Protein AF-A0A7C6APP1-F1 (afdb_monomer)

Structure (mmCIF, N/CA/C/O backbone):
data_AF-A0A7C6APP1-F1
#
_entry.id   AF-A0A7C6APP1-F1
#
loop_
_atom_site.group_PDB
_atom_site.id
_atom_site.type_symbol
_atom_site.label_atom_id
_atom_site.label_alt_id
_atom_site.label_comp_id
_atom_site.label_asym_id
_atom_site.label_entity_id
_atom_site.label_seq_id
_atom_site.pdbx_PDB_ins_code
_atom_site.Cartn_x
_atom_site.Cartn_y
_atom_site.Cartn_z
_atom_site.occupancy
_atom_site.B_iso_or_equiv
_atom_site.auth_seq_id
_atom_site.auth_comp_id
_atom_site.auth_asym_id
_atom_site.auth_atom_id
_atom_site.pdbx_PDB_model_num
ATOM 1 N N . MET A 1 1 ? -26.801 -31.761 12.756 1.00 28.05 1 MET A N 1
ATOM 2 C CA . MET A 1 1 ? -27.044 -30.975 13.984 1.00 28.05 1 MET A CA 1
ATOM 3 C C . MET A 1 1 ? -25.710 -30.396 14.425 1.00 28.05 1 MET A C 1
ATOM 5 O O . MET A 1 1 ? -24.884 -31.129 14.946 1.00 28.05 1 MET A O 1
ATOM 9 N N . GLY A 1 2 ? -25.441 -29.139 14.067 1.00 28.03 2 GLY A N 1
ATOM 10 C CA . GLY A 1 2 ? -24.180 -28.453 14.358 1.00 28.03 2 GLY A CA 1
ATOM 11 C C . GLY A 1 2 ? -24.384 -27.441 15.479 1.00 28.03 2 GLY A C 1
ATOM 12 O O . GLY A 1 2 ? -25.342 -26.674 15.454 1.00 28.03 2 GLY A O 1
ATOM 13 N N . THR A 1 3 ? -23.510 -27.488 16.474 1.00 22.78 3 THR A N 1
ATOM 14 C CA . THR A 1 3 ? -23.513 -26.666 17.686 1.00 22.78 3 THR A CA 1
ATOM 15 C C . THR A 1 3 ? -23.474 -25.166 17.342 1.00 22.78 3 THR A C 1
ATOM 17 O O . THR A 1 3 ? -22.646 -24.769 16.519 1.00 22.78 3 THR A O 1
ATOM 20 N N . PRO A 1 4 ? -24.303 -24.300 17.957 1.00 22.94 4 PRO A N 1
ATOM 21 C CA . PRO A 1 4 ? -24.226 -22.866 17.717 1.00 22.94 4 PRO A CA 1
ATOM 22 C C . PRO A 1 4 ? -22.956 -22.298 18.361 1.00 22.94 4 PRO A C 1
ATOM 24 O O . PRO A 1 4 ? -22.696 -22.516 19.547 1.00 22.94 4 PRO A O 1
ATOM 27 N N . LEU A 1 5 ? -22.174 -21.543 17.584 1.00 26.44 5 LEU A N 1
ATOM 28 C CA . LEU A 1 5 ? -21.080 -20.718 18.096 1.00 26.44 5 LEU A CA 1
ATOM 29 C C . LEU A 1 5 ? -21.669 -19.695 19.079 1.00 26.44 5 LEU A C 1
ATOM 31 O O . LEU A 1 5 ? -22.371 -18.767 18.681 1.00 26.44 5 LEU A O 1
ATOM 35 N N . ARG A 1 6 ? -21.406 -19.882 20.379 1.00 25.08 6 ARG A N 1
ATOM 36 C CA . ARG A 1 6 ? -21.737 -18.901 21.420 1.00 25.08 6 ARG A CA 1
ATOM 37 C C . ARG A 1 6 ? -21.043 -17.572 21.104 1.00 25.08 6 ARG A C 1
ATOM 39 O O . ARG A 1 6 ? -19.851 -17.548 20.804 1.00 25.08 6 ARG A O 1
ATOM 46 N N . GLY A 1 7 ? -21.820 -16.491 21.171 1.00 25.42 7 GLY A N 1
ATOM 47 C CA . GLY A 1 7 ? -21.439 -15.137 20.783 1.00 25.42 7 GLY A CA 1
ATOM 48 C C . GLY A 1 7 ? -20.112 -14.671 21.380 1.00 25.42 7 GLY A C 1
ATOM 49 O O . GLY A 1 7 ? -19.945 -14.609 22.598 1.00 25.42 7 GLY A O 1
ATOM 50 N N . GLY A 1 8 ? -19.181 -14.306 20.498 1.00 23.84 8 GLY A N 1
ATOM 51 C CA . GLY A 1 8 ? -18.015 -13.515 20.863 1.00 23.84 8 GLY A CA 1
ATOM 52 C C . GLY A 1 8 ? -18.460 -12.100 21.219 1.00 23.84 8 GLY A C 1
ATOM 53 O O . GLY A 1 8 ? -19.196 -11.466 20.464 1.00 23.84 8 GLY A O 1
ATOM 54 N N . GLY A 1 9 ? -18.026 -11.609 22.379 1.00 24.83 9 GLY A N 1
ATOM 55 C CA . GLY A 1 9 ? -18.210 -10.212 22.765 1.00 24.83 9 GLY A CA 1
ATOM 56 C C . GLY A 1 9 ? -17.618 -9.234 21.733 1.00 24.83 9 GLY A C 1
ATOM 57 O O . GLY A 1 9 ? -16.886 -9.643 20.827 1.00 24.83 9 GLY A O 1
ATOM 58 N N . PRO A 1 10 ? -17.913 -7.927 21.854 1.00 25.50 10 PRO A N 1
ATOM 59 C CA . PRO A 1 10 ? -17.513 -6.924 20.870 1.00 25.50 10 PRO A CA 1
ATOM 60 C C . PRO A 1 10 ? -16.005 -6.984 20.588 1.00 25.50 10 PRO A C 1
ATOM 62 O O . PRO A 1 10 ? -15.182 -6.909 21.501 1.00 25.50 10 PRO A O 1
ATOM 65 N N . SER A 1 11 ? -15.651 -7.107 19.308 1.00 29.23 11 SER A N 1
ATOM 66 C CA . SER A 1 11 ? -14.267 -7.139 18.828 1.00 29.23 11 SER A CA 1
ATOM 67 C C . SER A 1 11 ? -13.574 -5.797 19.118 1.00 29.23 11 SER A C 1
ATOM 69 O O . SER A 1 11 ? -13.872 -4.793 18.475 1.00 29.23 11 SER A O 1
ATOM 71 N N . ARG A 1 12 ? -12.660 -5.763 20.098 1.00 31.11 12 ARG A N 1
ATOM 72 C CA . ARG A 1 12 ? -11.890 -4.564 20.510 1.00 31.11 12 ARG A CA 1
ATOM 73 C C . ARG A 1 12 ? -10.505 -4.575 19.880 1.00 31.11 12 ARG A C 1
ATOM 75 O O . ARG A 1 12 ? -9.893 -5.629 19.943 1.00 31.11 12 ARG A O 1
ATOM 82 N N . VAL A 1 13 ? -10.016 -3.464 19.332 1.00 29.42 13 VAL A N 1
ATOM 83 C CA . VAL A 1 13 ? -8.694 -3.394 18.675 1.00 29.42 13 VAL A CA 1
ATOM 84 C C . VAL A 1 13 ? -7.782 -2.389 19.391 1.00 29.42 13 VAL A C 1
ATOM 86 O O . VAL A 1 13 ? -8.287 -1.413 19.947 1.00 29.42 13 VAL A O 1
ATOM 89 N N . TYR A 1 14 ? -6.468 -2.641 19.414 1.00 35.25 14 TYR A N 1
ATOM 90 C CA . TYR A 1 14 ? -5.467 -1.912 20.212 1.00 35.25 14 TYR A CA 1
ATOM 91 C C . TYR A 1 14 ? -4.306 -1.417 19.331 1.00 35.25 14 TYR A C 1
ATOM 93 O O . TYR A 1 14 ? -3.726 -2.244 18.627 1.00 35.25 14 TYR A O 1
ATOM 101 N N . PHE A 1 15 ? -3.929 -0.127 19.401 1.00 38.12 15 PHE A N 1
ATOM 102 C CA . PHE A 1 15 ? -2.840 0.439 18.575 1.00 38.12 15 PHE A CA 1
ATOM 103 C C . PHE A 1 15 ? -1.984 1.510 19.228 1.00 38.12 15 PHE A C 1
ATOM 105 O O . PHE A 1 15 ? -2.521 2.328 19.963 1.00 38.12 15 PHE A O 1
ATOM 112 N N . LEU A 1 16 ? -0.716 1.618 18.814 1.00 32.44 16 LEU A N 1
ATOM 113 C CA . LEU A 1 16 ? 0.164 2.742 19.148 1.00 32.44 16 LEU A CA 1
ATOM 114 C C . LEU A 1 16 ? -0.065 3.968 18.233 1.00 32.44 16 LEU A C 1
ATOM 116 O O . LEU A 1 16 ? 0.175 3.833 17.033 1.00 32.44 16 LEU A O 1
ATOM 120 N N . PRO A 1 17 ? -0.504 5.151 18.719 1.00 32.31 17 PRO A N 1
ATOM 121 C CA . PRO A 1 17 ? -0.570 6.358 17.905 1.00 32.31 17 PRO A CA 1
ATOM 122 C C . PRO A 1 17 ? 0.834 6.951 17.739 1.00 32.31 17 PRO A C 1
ATOM 124 O O . PRO A 1 17 ? 1.508 7.251 18.722 1.00 32.31 17 PRO A O 1
ATOM 127 N N . VAL A 1 18 ? 1.266 7.153 16.495 1.00 30.59 18 VAL A N 1
ATOM 128 C CA . VAL A 1 18 ? 2.487 7.905 16.178 1.00 30.59 18 VAL A CA 1
ATOM 129 C C . VAL A 1 18 ? 2.073 9.275 15.649 1.00 30.59 18 VAL A C 1
ATOM 131 O O . VAL A 1 18 ? 1.377 9.382 14.637 1.00 30.59 18 VAL A O 1
ATOM 134 N N . ALA A 1 19 ? 2.486 10.342 16.330 1.00 29.77 19 ALA A N 1
ATOM 135 C CA . ALA A 1 19 ? 2.362 11.692 15.804 1.00 29.77 19 ALA A CA 1
ATOM 136 C C . ALA A 1 19 ? 3.451 11.943 14.753 1.00 29.77 19 ALA A C 1
ATOM 138 O O . ALA A 1 19 ? 4.636 11.739 14.993 1.00 29.77 19 ALA A O 1
ATOM 139 N N . GLY A 1 20 ? 3.045 12.373 13.559 1.00 24.11 20 GLY A N 1
ATOM 140 C CA . GLY A 1 20 ? 3.962 12.595 12.447 1.00 24.11 20 GLY A CA 1
ATOM 141 C C . GLY A 1 20 ? 4.822 13.848 12.608 1.00 24.11 20 GLY A C 1
ATOM 142 O O . GLY A 1 20 ? 4.306 14.961 12.541 1.00 24.11 20 GLY A O 1
ATOM 143 N N . ILE A 1 21 ? 6.139 13.656 12.674 1.00 22.48 21 ILE A N 1
ATOM 144 C CA . ILE A 1 21 ? 7.145 14.505 12.030 1.00 22.48 21 ILE A CA 1
ATOM 145 C C . ILE A 1 21 ? 8.109 13.548 11.327 1.00 22.48 21 ILE A C 1
ATOM 147 O O . ILE A 1 21 ? 8.608 12.601 11.926 1.00 22.48 21 ILE A O 1
ATOM 151 N N . ALA A 1 22 ? 8.337 13.763 10.033 1.00 20.69 22 ALA A N 1
ATOM 152 C CA . ALA A 1 22 ? 9.364 13.038 9.307 1.00 20.6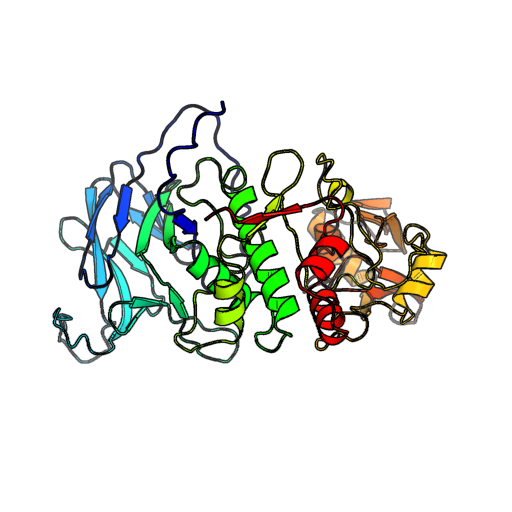9 22 ALA A CA 1
ATOM 153 C C . ALA A 1 22 ? 10.742 13.411 9.869 1.00 20.69 22 ALA A C 1
ATOM 155 O O . ALA A 1 22 ? 11.228 14.515 9.645 1.00 20.69 22 ALA A O 1
ATOM 156 N N . LEU A 1 23 ? 11.361 12.460 10.555 1.00 19.38 23 LEU A N 1
ATOM 157 C CA . LEU A 1 23 ? 12.801 12.299 10.705 1.00 19.38 23 LEU A CA 1
ATOM 158 C C . LEU A 1 23 ? 13.028 10.791 10.832 1.00 19.38 23 LEU A C 1
ATOM 160 O O . LEU A 1 23 ? 12.279 10.107 11.525 1.00 19.38 23 LEU A O 1
ATOM 164 N N . LEU A 1 24 ? 13.981 10.257 10.063 1.00 22.84 24 LEU A N 1
ATOM 165 C CA . LEU A 1 24 ? 14.353 8.843 10.092 1.00 22.84 24 LEU A CA 1
ATOM 166 C C . LEU A 1 24 ? 14.517 8.370 11.546 1.00 22.84 24 LEU A C 1
ATOM 168 O O . LEU A 1 24 ? 15.470 8.769 12.205 1.00 22.84 24 LEU A O 1
ATOM 172 N N . ALA A 1 25 ? 13.649 7.471 12.004 1.00 20.92 25 ALA A N 1
ATOM 173 C CA . ALA A 1 25 ? 13.881 6.697 13.214 1.00 20.92 25 ALA A CA 1
ATOM 174 C C . ALA A 1 25 ? 14.173 5.251 12.812 1.00 20.92 25 ALA A C 1
ATOM 176 O O . ALA A 1 25 ? 13.302 4.503 12.361 1.00 20.92 25 ALA A O 1
ATOM 177 N N . LEU A 1 26 ? 15.441 4.877 12.965 1.00 23.08 26 LEU A N 1
ATOM 178 C CA . LEU A 1 26 ? 15.912 3.501 13.038 1.00 23.08 26 LEU A CA 1
ATOM 179 C C . LEU A 1 26 ? 15.346 2.853 14.311 1.00 23.08 26 LEU A C 1
ATOM 181 O O . LEU A 1 26 ? 16.050 2.664 15.292 1.00 23.08 26 LEU A O 1
ATOM 185 N N . ALA A 1 27 ? 14.066 2.512 14.298 1.00 24.73 27 ALA A N 1
ATOM 186 C CA . ALA A 1 27 ? 13.491 1.559 15.232 1.00 24.73 27 ALA A CA 1
ATOM 187 C C . ALA A 1 27 ? 12.601 0.623 14.420 1.00 24.73 27 ALA A C 1
ATOM 189 O O . ALA A 1 27 ? 11.379 0.736 14.384 1.00 24.73 27 ALA A O 1
ATOM 190 N N . GLN A 1 28 ? 13.254 -0.299 13.706 1.00 27.12 28 GLN A N 1
ATOM 191 C CA . GLN A 1 28 ? 12.615 -1.552 13.320 1.00 27.12 28 GLN A CA 1
ATOM 192 C C . GLN A 1 28 ? 11.916 -2.114 14.562 1.00 27.12 28 GLN A C 1
ATOM 194 O O . GLN A 1 28 ? 12.484 -2.046 15.653 1.00 27.12 28 GLN A O 1
ATOM 199 N N . CYS A 1 29 ? 10.709 -2.662 14.398 1.00 29.39 29 CYS A N 1
ATOM 200 C CA . CYS A 1 29 ? 10.074 -3.501 15.410 1.00 29.39 29 CYS A CA 1
ATOM 201 C C . CYS A 1 29 ? 11.141 -4.434 16.005 1.00 29.39 29 CYS A C 1
ATOM 203 O O . CYS A 1 29 ? 11.624 -5.333 15.318 1.00 29.39 29 CYS A O 1
ATOM 205 N N . ALA A 1 30 ? 11.578 -4.170 17.240 1.00 28.41 30 ALA A N 1
ATOM 206 C CA . ALA A 1 30 ? 12.647 -4.947 17.849 1.00 28.41 30 ALA A CA 1
ATOM 207 C C . ALA A 1 30 ? 12.200 -6.419 17.943 1.00 28.41 30 ALA A C 1
ATOM 209 O O . ALA A 1 30 ? 11.037 -6.661 18.299 1.00 28.41 30 ALA A O 1
ATOM 210 N N . PRO A 1 31 ? 13.076 -7.396 17.635 1.00 27.52 31 PRO A N 1
ATOM 211 C CA . PRO A 1 31 ? 12.702 -8.807 17.553 1.00 27.52 31 PRO A CA 1
ATOM 212 C C . PRO A 1 31 ? 12.042 -9.319 18.845 1.00 27.52 31 PRO A C 1
ATOM 214 O O . PRO A 1 31 ? 12.227 -8.769 19.934 1.00 27.52 31 PRO A O 1
ATOM 217 N N . ALA A 1 32 ? 11.208 -10.354 18.721 1.00 30.03 32 ALA A N 1
ATOM 218 C CA . ALA A 1 32 ? 10.565 -11.007 19.861 1.00 30.03 32 ALA A CA 1
ATOM 219 C C . ALA A 1 32 ? 11.616 -11.635 20.808 1.00 30.03 32 ALA A C 1
ATOM 221 O O . ALA A 1 32 ? 12.600 -12.195 20.320 1.00 30.03 32 ALA A O 1
ATOM 222 N N . PRO A 1 33 ? 11.437 -11.566 22.143 1.00 31.86 33 PRO A N 1
ATOM 223 C CA . PRO A 1 33 ? 12.313 -12.257 23.085 1.00 31.86 33 PRO A CA 1
ATOM 224 C C . PRO A 1 33 ? 12.153 -13.781 22.993 1.00 31.86 33 PRO A C 1
ATOM 226 O O . PRO A 1 33 ? 11.142 -14.302 22.517 1.00 31.86 33 PRO A O 1
ATOM 229 N N . ARG A 1 34 ? 13.166 -14.497 23.494 1.00 30.36 34 ARG A N 1
ATOM 230 C CA . ARG A 1 34 ? 13.115 -15.947 23.722 1.00 30.36 34 ARG A CA 1
ATOM 231 C C . ARG A 1 34 ? 11.992 -16.273 24.721 1.00 30.36 34 ARG A C 1
ATOM 233 O O . ARG A 1 34 ? 11.744 -15.516 25.655 1.00 30.36 34 ARG A O 1
ATOM 240 N N . SER A 1 35 ? 11.292 -17.381 24.490 1.00 32.41 35 SER A N 1
ATOM 241 C CA . SER A 1 35 ? 10.104 -17.809 25.238 1.00 32.41 35 SER A CA 1
ATOM 242 C C . SER A 1 35 ? 10.365 -17.979 26.741 1.00 32.41 35 SER A C 1
ATOM 244 O O . SER A 1 35 ? 11.279 -18.717 27.101 1.00 32.41 35 SER A O 1
ATOM 246 N N . GLY A 1 36 ? 9.523 -17.396 27.606 1.00 36.56 36 GLY A N 1
ATOM 247 C CA . GLY A 1 36 ? 9.435 -17.815 29.015 1.00 36.56 36 GLY A CA 1
ATOM 248 C C . GLY A 1 36 ? 8.992 -16.760 30.032 1.00 36.56 36 GLY A C 1
ATOM 249 O O . GLY A 1 36 ? 8.325 -17.111 30.999 1.00 36.56 36 GLY A O 1
ATOM 250 N N . GLU A 1 37 ? 9.283 -15.476 29.821 1.00 32.88 37 GLU A N 1
ATOM 251 C CA . GLU A 1 37 ? 8.983 -14.438 30.820 1.00 32.88 37 GLU A CA 1
ATOM 252 C C . GLU A 1 37 ? 7.750 -13.608 30.435 1.00 32.88 37 GLU A C 1
ATOM 254 O O . GLU A 1 37 ? 7.724 -12.933 29.406 1.00 32.88 37 GLU A O 1
ATOM 259 N N . ARG A 1 38 ? 6.701 -13.641 31.269 1.00 33.84 38 ARG A N 1
ATOM 260 C CA . ARG A 1 38 ? 5.605 -12.661 31.201 1.00 33.84 38 ARG A CA 1
ATOM 261 C C . ARG A 1 38 ? 6.031 -11.414 31.973 1.00 33.84 38 ARG A C 1
ATOM 263 O O . ARG A 1 38 ? 6.079 -11.438 33.200 1.00 33.84 38 ARG A O 1
ATOM 270 N N . GLU A 1 39 ? 6.337 -10.330 31.265 1.00 34.22 39 GLU A N 1
ATOM 271 C CA . GLU A 1 39 ? 6.533 -9.025 31.901 1.00 34.22 39 GLU A CA 1
ATOM 272 C C . GLU A 1 39 ? 5.218 -8.516 32.525 1.00 34.22 39 GLU A C 1
ATOM 274 O O . GLU A 1 39 ? 4.138 -8.746 31.968 1.00 34.22 39 GLU A O 1
ATOM 279 N N . PRO A 1 40 ? 5.278 -7.828 33.680 1.00 28.58 40 PRO A N 1
ATOM 280 C CA . PRO A 1 40 ? 4.097 -7.246 34.300 1.00 28.58 40 PRO A CA 1
ATOM 281 C C . PRO A 1 40 ? 3.540 -6.122 33.417 1.00 28.58 40 PRO A C 1
ATOM 283 O O . PRO A 1 40 ? 4.176 -5.087 33.229 1.00 28.58 40 PRO A O 1
ATOM 286 N N . LEU A 1 41 ? 2.333 -6.324 32.886 1.00 29.59 41 LEU A N 1
ATOM 287 C CA . LEU A 1 41 ? 1.603 -5.292 32.161 1.00 29.59 41 LEU A CA 1
ATOM 288 C C . LEU A 1 41 ? 0.829 -4.428 33.157 1.00 29.59 41 LEU A C 1
ATOM 290 O O . LEU A 1 41 ? -0.052 -4.922 33.859 1.00 29.59 41 LEU A O 1
ATOM 294 N N . ILE A 1 42 ? 1.119 -3.132 33.190 1.00 32.19 42 ILE A N 1
ATOM 295 C CA . ILE A 1 42 ? 0.380 -2.178 34.014 1.00 32.19 42 ILE A CA 1
ATOM 296 C C . ILE A 1 42 ? -0.388 -1.252 33.079 1.00 32.19 42 ILE A C 1
ATOM 298 O O . ILE A 1 42 ? 0.210 -0.606 32.221 1.00 32.19 42 ILE A O 1
ATOM 302 N N . SER A 1 43 ? -1.715 -1.227 33.218 1.00 29.42 43 SER A N 1
ATOM 303 C CA . SER A 1 43 ? -2.603 -0.455 32.350 1.00 29.42 43 SER A CA 1
ATOM 304 C C . SER A 1 43 ? -3.225 0.714 33.086 1.00 29.42 43 SER A C 1
ATOM 306 O O . SER A 1 43 ? -3.931 0.526 34.075 1.00 29.42 43 SER A O 1
ATOM 308 N N . VAL A 1 44 ? -3.005 1.915 32.553 1.00 37.53 44 VAL A N 1
ATOM 309 C CA . VAL A 1 44 ? -3.704 3.127 32.977 1.00 37.53 44 VAL A CA 1
ATOM 310 C C . VAL A 1 44 ? -4.596 3.590 31.853 1.00 37.53 44 VAL A C 1
ATOM 312 O O . VAL A 1 44 ? -4.106 4.030 30.819 1.00 37.53 44 VAL A O 1
ATOM 315 N N . GLY A 1 45 ? -5.904 3.505 32.055 1.00 33.16 45 GLY A N 1
ATOM 316 C CA . GLY A 1 45 ? -6.855 4.118 31.143 1.00 33.16 45 GLY A CA 1
ATOM 317 C C . GLY A 1 45 ? -7.226 5.499 31.626 1.00 33.16 45 GLY A C 1
ATOM 318 O O . GLY A 1 45 ? -7.835 5.605 32.687 1.00 33.16 45 GLY A O 1
ATOM 319 N N . LEU A 1 46 ? -6.961 6.528 30.826 1.00 39.91 46 LEU A N 1
ATOM 320 C CA . LEU A 1 46 ? -7.733 7.758 30.954 1.00 39.91 46 LEU A CA 1
ATOM 321 C C . LEU A 1 46 ? -9.074 7.498 30.267 1.00 39.91 46 LEU A C 1
ATOM 323 O O . LEU A 1 46 ? -9.181 7.484 29.041 1.00 39.91 46 LEU A O 1
ATOM 327 N N . VAL A 1 47 ? -10.096 7.206 31.072 1.00 35.47 47 VAL A N 1
ATOM 328 C CA . VAL A 1 47 ? -11.482 7.248 30.602 1.00 35.47 47 VAL A CA 1
ATOM 329 C C . VAL A 1 47 ? -11.823 8.718 30.392 1.00 35.47 47 VAL A C 1
ATOM 331 O O . VAL A 1 47 ? -11.545 9.538 31.265 1.00 35.47 47 VAL A O 1
ATOM 334 N N . THR A 1 48 ? -12.389 9.046 29.233 1.00 36.62 48 THR A N 1
ATOM 335 C CA . THR A 1 48 ? -12.905 10.376 28.878 1.00 36.62 48 THR A CA 1
ATOM 336 C C . THR A 1 48 ? -13.615 11.018 30.083 1.00 36.62 48 THR A C 1
ATOM 338 O O . THR A 1 48 ? -14.677 10.547 30.490 1.00 36.62 48 THR A O 1
ATOM 341 N N . GLY A 1 49 ? -13.000 12.036 30.704 1.00 36.44 49 GLY A N 1
ATOM 342 C CA . GLY A 1 49 ? -13.515 12.726 31.902 1.00 36.44 49 GLY A CA 1
ATOM 343 C C . GLY A 1 49 ? -12.802 12.456 33.243 1.00 36.44 49 GLY A C 1
ATOM 344 O O . GLY A 1 49 ? -13.071 13.169 34.206 1.00 36.44 49 GLY A O 1
ATOM 345 N N . ALA A 1 50 ? -11.873 11.498 33.342 1.00 38.56 50 ALA A N 1
ATOM 346 C CA . ALA A 1 50 ? -11.053 11.305 34.544 1.00 38.56 50 ALA A CA 1
ATOM 347 C C . ALA A 1 50 ? -9.832 12.250 34.541 1.00 38.56 50 ALA A C 1
ATOM 349 O O . ALA A 1 50 ? -9.022 12.222 33.618 1.00 38.56 50 ALA A O 1
ATOM 350 N N . GLN A 1 51 ? -9.679 13.081 35.581 1.00 44.78 51 GLN A N 1
ATOM 351 C CA . GLN A 1 51 ? -8.583 14.065 35.688 1.00 44.78 51 GLN A CA 1
ATOM 352 C C . GLN A 1 51 ? -7.207 13.442 35.963 1.00 44.78 51 GLN A C 1
ATOM 354 O O . GLN A 1 51 ? -6.169 14.060 35.720 1.00 44.78 51 GLN A O 1
ATOM 359 N N . SER A 1 52 ? -7.184 12.233 36.518 1.00 49.75 52 SER A N 1
ATOM 360 C CA . SER A 1 52 ? -5.952 11.495 36.744 1.00 49.75 52 SER A CA 1
ATOM 361 C C . SER A 1 52 ? -6.227 10.006 36.822 1.00 49.75 52 SER A C 1
ATOM 363 O O . SER A 1 52 ? -7.339 9.565 37.117 1.00 49.75 52 SER A O 1
ATOM 365 N N . SER A 1 53 ? -5.211 9.213 36.534 1.00 53.16 53 SER A N 1
ATOM 366 C CA . SER A 1 53 ? -5.263 7.771 36.727 1.00 53.16 53 SER A CA 1
ATOM 367 C C . SER A 1 53 ? -3.905 7.311 37.235 1.00 53.16 53 SER A C 1
ATOM 369 O O . SER A 1 53 ? -2.870 7.837 36.817 1.00 53.16 53 SER A O 1
ATOM 371 N N . SER A 1 54 ? -3.908 6.399 38.203 1.00 53.16 54 SER A N 1
ATOM 372 C CA . SER A 1 54 ? -2.689 5.895 38.824 1.00 53.16 54 SER A CA 1
ATOM 373 C C . SER A 1 54 ? -2.301 4.529 38.275 1.00 53.16 54 SER A C 1
ATOM 375 O O . SER A 1 54 ? -3.147 3.722 37.895 1.00 53.16 54 SER A O 1
ATOM 377 N N . PHE A 1 55 ? -1.001 4.267 38.269 1.00 51.09 55 PHE A N 1
ATOM 378 C CA . PHE A 1 55 ? -0.426 2.950 38.049 1.00 51.09 55 PHE A CA 1
ATOM 379 C C . PHE A 1 55 ? 0.684 2.677 39.038 1.00 51.09 55 PHE A C 1
ATOM 381 O O . PHE A 1 55 ? 1.340 3.601 39.493 1.00 51.09 55 PHE A O 1
ATOM 388 N N . ARG A 1 56 ? 0.952 1.401 39.307 1.00 52.62 56 ARG A N 1
ATOM 389 C CA . ARG A 1 56 ? 2.126 0.967 40.061 1.00 52.62 56 ARG A CA 1
ATOM 390 C C . ARG A 1 56 ? 3.124 0.297 39.133 1.00 52.62 56 ARG A C 1
ATOM 392 O O . ARG A 1 56 ? 2.791 -0.739 38.578 1.00 52.62 56 ARG A O 1
ATOM 399 N N . LEU A 1 57 ? 4.326 0.852 39.016 1.00 51.53 57 LEU A N 1
ATOM 400 C CA . LEU A 1 57 ? 5.486 0.198 38.421 1.00 51.53 57 LEU A CA 1
ATOM 401 C C . LEU A 1 57 ? 6.069 -0.821 39.398 1.00 51.53 57 LEU A C 1
ATOM 403 O O . LEU A 1 57 ? 6.415 -0.480 40.526 1.00 51.53 57 LEU A O 1
ATOM 407 N N . THR A 1 58 ? 6.180 -2.066 38.946 1.00 50.47 58 THR A N 1
ATOM 408 C CA . THR A 1 58 ? 6.788 -3.177 39.698 1.00 50.47 58 THR A CA 1
ATOM 409 C C . THR A 1 58 ? 8.183 -3.541 39.187 1.00 50.47 58 THR A C 1
ATOM 411 O O . THR A 1 58 ? 8.756 -4.516 39.653 1.00 50.47 58 THR A O 1
ATOM 414 N N . LYS A 1 59 ? 8.679 -2.820 38.172 1.00 47.94 59 LYS A N 1
ATOM 415 C CA . LYS A 1 59 ? 10.049 -2.873 37.643 1.00 47.94 59 LYS A CA 1
ATOM 416 C C . LYS A 1 59 ? 10.453 -1.468 37.160 1.00 47.94 59 LYS A C 1
ATOM 418 O O . LYS A 1 59 ? 9.558 -0.721 36.744 1.00 47.94 59 LYS A O 1
ATOM 423 N N . PRO A 1 60 ? 11.750 -1.105 37.171 1.00 59.56 60 PRO A N 1
ATOM 424 C CA . PRO A 1 60 ? 12.227 0.152 36.599 1.00 59.56 60 PRO A CA 1
ATOM 425 C C . PRO A 1 60 ? 11.946 0.257 35.094 1.00 59.56 60 PRO A C 1
ATOM 427 O O . PRO A 1 60 ? 11.848 -0.751 34.392 1.00 59.56 60 PRO A O 1
ATOM 430 N N . ALA A 1 61 ? 11.841 1.485 34.592 1.00 54.44 61 ALA A N 1
ATOM 431 C CA . ALA A 1 61 ? 11.510 1.777 33.203 1.00 54.44 61 ALA A CA 1
ATOM 432 C C . ALA A 1 61 ? 12.163 3.066 32.701 1.00 54.44 61 ALA A C 1
ATOM 434 O O . ALA A 1 61 ? 12.561 3.926 33.479 1.00 54.44 61 ALA A O 1
ATOM 435 N N . THR A 1 62 ? 12.206 3.246 31.388 1.00 51.47 62 THR A N 1
ATOM 436 C CA . THR A 1 62 ? 12.574 4.505 30.743 1.00 51.47 62 THR A CA 1
ATOM 437 C C . THR A 1 62 ? 11.333 5.130 30.115 1.00 51.47 62 THR A C 1
ATOM 439 O O . THR A 1 62 ? 10.585 4.507 29.363 1.00 51.47 62 THR A O 1
ATOM 442 N N . LEU A 1 63 ? 11.096 6.401 30.405 1.00 49.62 63 LEU A N 1
ATOM 443 C CA . LEU A 1 63 ? 10.121 7.168 29.655 1.00 49.62 63 LEU A CA 1
ATOM 444 C C . LEU A 1 63 ? 10.750 7.579 28.327 1.00 49.62 63 LEU A C 1
ATOM 446 O O . LEU A 1 63 ? 11.699 8.362 28.317 1.00 49.62 63 LEU A O 1
ATOM 450 N N . LEU A 1 64 ? 10.205 7.085 27.219 1.00 42.03 64 LEU A N 1
ATOM 451 C CA . LEU A 1 64 ? 10.524 7.604 25.895 1.00 42.03 64 LEU A CA 1
ATOM 452 C C . LEU A 1 64 ? 9.428 8.550 25.415 1.00 42.03 64 LEU A C 1
ATOM 454 O O . LEU A 1 64 ? 8.244 8.249 25.562 1.00 42.03 64 LEU A O 1
ATOM 458 N N . LEU A 1 65 ? 9.838 9.666 24.822 1.00 44.56 65 LEU A N 1
ATOM 459 C CA . LEU A 1 65 ? 8.980 10.672 24.207 1.00 44.56 65 LEU A CA 1
ATOM 460 C C . LEU A 1 65 ? 9.509 10.969 22.810 1.00 44.56 65 LEU A C 1
ATOM 462 O O . LEU A 1 65 ? 10.680 11.297 22.667 1.00 44.56 65 LEU A O 1
ATOM 466 N N . ASP A 1 66 ? 8.673 10.816 21.784 1.00 40.16 66 ASP A N 1
ATOM 467 C CA . ASP A 1 66 ? 9.059 10.998 20.374 1.00 40.16 66 ASP A CA 1
ATOM 468 C C . ASP A 1 66 ? 10.332 10.221 19.962 1.00 40.16 66 ASP A C 1
ATOM 470 O O . ASP A 1 66 ? 11.043 10.594 19.034 1.00 40.16 66 ASP A O 1
ATOM 474 N N . GLY A 1 67 ? 10.608 9.104 20.646 1.00 36.28 67 GLY A N 1
ATOM 475 C CA . GLY A 1 67 ? 11.796 8.271 20.432 1.00 36.28 67 GLY A CA 1
ATOM 476 C C . GLY A 1 67 ? 13.025 8.654 21.266 1.00 36.28 67 GLY A C 1
ATOM 477 O O . GLY A 1 67 ? 14.010 7.921 21.231 1.00 36.28 67 GLY A O 1
ATOM 478 N N . GLU A 1 68 ? 12.968 9.728 22.058 1.00 37.38 68 GLU A N 1
ATOM 479 C CA . GLU A 1 68 ? 14.058 10.195 22.923 1.00 37.38 68 GLU A CA 1
ATOM 480 C C . GLU A 1 68 ? 13.788 9.913 24.411 1.00 37.38 68 GLU A C 1
ATOM 482 O O . GLU A 1 68 ? 12.649 9.947 24.880 1.00 37.38 68 GLU A O 1
ATOM 487 N N . ALA A 1 69 ? 14.840 9.617 25.182 1.00 48.66 69 ALA A N 1
ATOM 488 C CA . ALA A 1 69 ? 14.723 9.338 26.612 1.00 48.66 69 ALA A CA 1
ATOM 489 C C . ALA A 1 69 ? 14.439 10.617 27.408 1.00 48.66 69 ALA A C 1
ATOM 491 O O . ALA A 1 69 ? 15.282 11.502 27.521 1.00 48.66 69 ALA A O 1
ATOM 492 N N . ALA A 1 70 ? 13.254 10.684 28.005 1.00 48.50 70 ALA A N 1
ATOM 493 C CA . ALA A 1 70 ? 12.798 11.825 28.788 1.00 48.50 70 ALA A CA 1
ATOM 494 C C . ALA A 1 70 ? 13.042 11.678 30.294 1.00 48.50 70 ALA A C 1
ATOM 496 O O . ALA A 1 70 ? 12.969 12.660 31.032 1.00 48.50 70 ALA A O 1
ATOM 497 N N . GLY A 1 71 ? 13.302 10.455 30.761 1.00 54.28 71 GLY A N 1
ATOM 498 C CA . GLY A 1 71 ? 13.624 10.172 32.156 1.00 54.28 71 GLY A CA 1
ATOM 499 C C . GLY A 1 71 ? 13.614 8.681 32.484 1.00 54.28 71 GLY A C 1
ATOM 500 O O . GLY A 1 71 ? 13.070 7.867 31.740 1.00 54.28 71 GLY A O 1
ATOM 501 N N . SER A 1 72 ? 14.212 8.321 33.616 1.00 59.06 72 SER A N 1
ATOM 502 C CA . SER A 1 72 ? 14.134 6.980 34.204 1.00 59.06 72 SER A CA 1
ATOM 503 C C . SER A 1 72 ? 13.080 6.952 35.310 1.00 59.06 72 SER A C 1
ATOM 505 O O . SER A 1 72 ? 13.093 7.792 36.208 1.00 59.06 72 SER A O 1
ATOM 507 N N . LEU A 1 73 ? 12.190 5.970 35.261 1.00 60.88 73 LEU A N 1
ATOM 508 C CA . LEU A 1 73 ? 11.170 5.699 36.264 1.00 60.88 73 LEU A CA 1
ATOM 509 C C . LEU A 1 73 ? 11.637 4.532 37.143 1.00 60.88 73 LEU A C 1
ATOM 511 O O . LEU A 1 73 ? 12.035 3.483 36.636 1.00 60.88 73 LEU A O 1
ATOM 515 N N . SER A 1 74 ? 11.597 4.715 38.459 1.00 65.88 74 SER A N 1
ATOM 516 C CA . SER A 1 74 ? 11.851 3.651 39.429 1.00 65.88 74 SER A CA 1
ATOM 517 C C . SER A 1 74 ? 10.592 2.813 39.662 1.00 65.88 74 SER A C 1
ATOM 519 O O . SER A 1 74 ? 9.507 3.126 39.179 1.00 65.88 74 SER A O 1
ATOM 521 N N . GLU A 1 75 ? 10.717 1.746 40.444 1.00 66.75 75 GLU A N 1
ATOM 522 C CA . GLU A 1 75 ? 9.546 1.074 41.008 1.00 66.75 75 GLU A CA 1
ATOM 523 C C . GLU A 1 75 ? 8.760 2.045 41.905 1.00 66.75 75 GLU A C 1
ATOM 525 O O . GLU A 1 75 ? 9.350 2.899 42.574 1.00 66.75 75 GLU A O 1
ATOM 530 N N . GLY A 1 76 ? 7.429 1.947 41.895 1.00 63.44 76 GLY A N 1
ATOM 531 C CA . GLY A 1 76 ? 6.557 2.830 42.673 1.00 63.44 76 GLY A CA 1
ATOM 532 C C . GLY A 1 76 ? 5.252 3.196 41.971 1.00 63.44 76 GLY A C 1
ATOM 533 O O . GLY A 1 76 ? 5.012 2.839 40.817 1.00 63.44 76 GLY A O 1
ATOM 534 N N . THR A 1 77 ? 4.368 3.894 42.680 1.00 61.75 77 THR A N 1
ATOM 535 C CA . THR A 1 77 ? 3.088 4.359 42.135 1.00 61.75 77 THR A CA 1
ATOM 536 C C . THR A 1 77 ? 3.242 5.723 41.464 1.00 61.75 77 THR A C 1
ATOM 538 O O . THR A 1 77 ? 3.786 6.669 42.024 1.00 61.75 77 THR A O 1
ATOM 541 N N . TYR A 1 78 ? 2.717 5.843 40.255 1.00 64.38 78 TYR A N 1
ATOM 542 C CA . TYR A 1 78 ? 2.727 7.058 39.461 1.00 64.38 78 TYR A CA 1
ATOM 543 C C . TYR A 1 78 ? 1.301 7.492 39.147 1.00 64.38 78 TYR A C 1
ATOM 545 O O . TYR A 1 78 ? 0.398 6.664 39.012 1.00 64.38 78 TYR A O 1
ATOM 553 N N . ARG A 1 79 ? 1.083 8.800 39.019 1.00 65.94 79 ARG A N 1
ATOM 554 C CA . ARG A 1 79 ? -0.177 9.392 38.556 1.00 65.94 79 ARG A CA 1
ATOM 555 C C . ARG A 1 79 ? 0.041 10.061 37.209 1.00 65.94 79 ARG A C 1
ATOM 557 O O . ARG A 1 79 ? 0.958 10.863 37.059 1.00 65.94 79 ARG A O 1
ATOM 564 N N . ILE A 1 80 ? -0.826 9.759 36.251 1.00 65.31 80 ILE A N 1
ATOM 565 C CA . ILE A 1 80 ? -0.922 10.492 34.988 1.00 65.31 80 ILE A CA 1
ATOM 566 C C . ILE A 1 80 ? -1.841 11.686 35.217 1.00 65.31 80 ILE A C 1
ATOM 568 O O . ILE A 1 80 ? -2.954 11.509 35.716 1.00 65.31 80 ILE A O 1
ATOM 572 N N . ARG A 1 81 ? -1.387 12.886 34.857 1.00 65.12 81 ARG A N 1
ATOM 573 C CA . ARG A 1 81 ? -2.166 14.123 34.940 1.00 65.12 81 ARG A CA 1
ATOM 574 C C . ARG A 1 81 ? -2.072 14.899 33.629 1.00 65.12 81 ARG A C 1
ATOM 576 O O . ARG A 1 81 ? -1.011 14.956 33.016 1.00 65.12 81 ARG A O 1
ATOM 583 N N . LEU A 1 82 ? -3.178 15.513 33.218 1.00 60.72 82 LEU A N 1
ATOM 584 C CA . LEU A 1 82 ? -3.181 16.521 32.159 1.00 60.72 82 LEU A CA 1
ATOM 585 C C . LEU A 1 82 ? -3.028 17.909 32.794 1.00 60.72 82 LEU A C 1
ATOM 587 O O . LEU A 1 82 ? -3.819 18.273 33.661 1.00 60.72 82 LEU A O 1
ATOM 591 N N . GLU A 1 83 ? -2.026 18.681 32.377 1.00 61.69 83 GLU A N 1
ATOM 592 C CA . GLU A 1 83 ? -1.743 20.022 32.918 1.00 61.69 83 GLU A CA 1
ATOM 593 C C . GLU A 1 83 ? -1.719 21.078 31.801 1.00 61.69 83 GLU A C 1
ATOM 595 O O . GLU A 1 83 ? -1.241 20.804 30.701 1.00 61.69 83 GLU A O 1
ATOM 600 N N . LYS A 1 84 ? -2.206 22.303 32.055 1.00 58.31 84 LYS A N 1
ATOM 601 C CA . LYS A 1 84 ? -1.989 23.438 31.136 1.00 58.31 84 LYS A CA 1
ATOM 602 C C . LYS A 1 84 ? -0.525 23.918 31.238 1.00 58.31 84 LYS A C 1
ATOM 604 O O . LYS A 1 84 ? 0.018 23.943 32.342 1.00 58.31 84 LYS A O 1
ATOM 609 N N . PRO A 1 85 ? 0.126 24.344 30.140 1.00 54.56 85 PRO A N 1
ATOM 610 C CA . PRO A 1 85 ? 1.451 24.946 30.197 1.00 54.56 85 PRO A CA 1
ATOM 611 C C . PRO A 1 85 ? 1.366 26.270 30.954 1.00 54.56 85 PRO A C 1
ATOM 613 O O . PRO A 1 85 ? 0.516 27.104 30.646 1.00 54.56 85 PRO A O 1
ATOM 616 N N . LEU A 1 86 ? 2.272 26.495 31.904 1.00 50.25 86 LEU A N 1
ATOM 617 C CA . LEU A 1 86 ? 2.437 27.810 32.518 1.00 50.25 86 LEU A CA 1
ATOM 618 C C . LEU A 1 86 ? 2.948 28.790 31.452 1.00 50.25 86 LEU A C 1
ATOM 620 O O . LEU A 1 86 ? 4.083 28.673 30.984 1.00 50.25 86 LEU A O 1
ATOM 624 N N . HIS A 1 87 ? 2.130 29.767 31.057 1.00 43.53 87 HIS A N 1
ATOM 625 C CA . HIS A 1 87 ? 2.643 30.952 30.375 1.00 43.53 87 HIS A CA 1
ATOM 626 C C . HIS A 1 87 ? 3.302 31.865 31.414 1.00 43.53 87 HIS A C 1
ATOM 628 O O . HIS A 1 87 ? 2.761 32.070 32.501 1.00 43.53 87 HIS A O 1
ATOM 634 N N . ARG A 1 88 ? 4.497 32.388 31.098 1.00 38.03 88 ARG A N 1
ATOM 635 C CA . ARG A 1 88 ? 5.218 33.348 31.950 1.00 38.03 88 ARG A CA 1
ATOM 636 C C . ARG A 1 88 ? 4.260 34.478 32.351 1.00 38.03 88 ARG A C 1
ATOM 638 O O . ARG A 1 88 ? 3.872 35.262 31.494 1.00 38.03 88 ARG A O 1
ATOM 645 N N . GLY A 1 89 ? 3.898 34.544 33.633 1.00 38.66 89 GLY A N 1
ATOM 646 C CA . GLY A 1 89 ? 3.187 35.686 34.218 1.00 38.66 89 GLY A CA 1
ATOM 647 C C . GLY A 1 89 ? 1.854 35.406 34.918 1.00 38.66 89 GLY A C 1
ATOM 648 O O . GLY A 1 89 ? 1.349 36.319 35.557 1.00 38.66 89 GLY A O 1
ATOM 649 N N . THR A 1 90 ? 1.285 34.196 34.876 1.00 33.06 90 THR A N 1
ATOM 650 C CA . THR A 1 90 ? 0.065 33.885 35.653 1.00 33.06 90 THR A CA 1
ATOM 651 C C . THR A 1 90 ? 0.256 32.647 36.524 1.00 33.06 90 THR A C 1
ATOM 653 O O . THR A 1 90 ? 0.357 31.517 36.052 1.00 33.06 90 THR A O 1
ATOM 656 N N . ALA A 1 91 ? 0.341 32.876 37.835 1.00 30.36 91 ALA A N 1
ATOM 657 C CA . ALA A 1 91 ? 0.350 31.840 38.858 1.00 30.36 91 ALA A CA 1
ATOM 658 C C . ALA A 1 91 ? -1.094 31.454 39.211 1.00 30.36 91 ALA A C 1
ATOM 660 O O . ALA A 1 91 ? -1.578 31.750 40.298 1.00 30.36 91 ALA A O 1
ATOM 661 N N . SER A 1 92 ? -1.804 30.803 38.292 1.00 33.06 92 SER A N 1
ATOM 662 C CA . SER A 1 92 ? -3.042 30.104 38.640 1.00 33.06 92 SER A CA 1
ATOM 663 C C . SER A 1 92 ? -3.072 28.724 37.987 1.00 33.06 92 SER A C 1
ATOM 665 O O . SER A 1 92 ? -3.077 28.562 36.768 1.00 33.06 92 SER A O 1
ATOM 667 N N . ARG A 1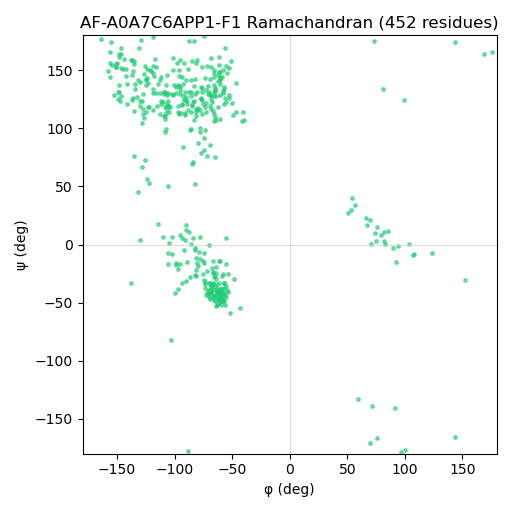 93 ? -3.045 27.694 38.840 1.00 38.09 93 ARG A N 1
ATOM 668 C CA . ARG A 1 93 ? -3.375 26.315 38.473 1.00 38.09 93 ARG A CA 1
ATOM 669 C C . ARG A 1 93 ? -4.891 26.259 38.295 1.00 38.09 93 ARG A C 1
ATOM 671 O O . ARG A 1 93 ? -5.606 26.182 39.285 1.00 38.09 93 ARG A O 1
ATOM 678 N N . GLU A 1 94 ? -5.389 26.340 37.068 1.00 33.06 94 GLU A N 1
ATOM 679 C CA . GLU A 1 94 ? -6.808 26.066 36.822 1.00 33.06 94 GLU A CA 1
ATOM 680 C C . GLU A 1 94 ? -7.059 24.553 36.866 1.00 33.06 94 GLU A C 1
ATOM 682 O O . GLU A 1 94 ? -6.591 23.804 36.004 1.00 33.06 94 GLU A O 1
ATOM 687 N N . GLU A 1 95 ? -7.800 24.107 37.879 1.00 33.50 95 GLU A N 1
ATOM 688 C CA . GLU A 1 95 ? -8.410 22.778 37.929 1.00 33.50 95 GLU A CA 1
ATOM 689 C C . GLU A 1 95 ? -9.531 22.681 36.882 1.00 33.50 95 GLU A C 1
ATOM 691 O O . GLU A 1 95 ? -10.453 23.494 36.856 1.00 33.50 95 GLU A O 1
ATOM 696 N N . ILE A 1 96 ? -9.469 21.676 36.003 1.00 35.38 96 ILE A N 1
ATOM 697 C CA . ILE A 1 96 ? -10.504 21.429 34.987 1.00 35.38 96 ILE A CA 1
ATOM 698 C C . ILE A 1 96 ? -11.674 20.697 35.660 1.00 35.38 96 ILE A C 1
ATOM 700 O O . ILE A 1 96 ? -11.687 19.469 35.687 1.00 35.38 96 ILE A O 1
ATOM 704 N N . SER A 1 97 ? -12.636 21.411 36.248 1.00 30.78 97 SER A N 1
ATOM 705 C CA . SER A 1 97 ? -13.762 20.794 36.966 1.00 30.78 97 SER A CA 1
ATOM 706 C C . SER A 1 97 ? -14.681 19.975 36.043 1.00 30.78 97 SER A C 1
ATOM 708 O O . SER A 1 97 ? -15.044 20.377 34.938 1.00 30.78 97 SER A O 1
ATOM 710 N N . SER A 1 98 ? -15.046 18.775 36.500 1.00 31.00 98 SER A N 1
ATOM 711 C CA . SER A 1 98 ? -15.930 17.848 35.795 1.00 31.00 98 SER A CA 1
ATOM 712 C C . SER A 1 98 ? -17.396 18.223 36.018 1.00 31.00 98 SER A C 1
ATOM 714 O O . SER A 1 98 ? -17.940 18.039 37.105 1.00 31.00 98 SER A O 1
ATOM 716 N N . GLY A 1 99 ? -18.058 18.695 34.972 1.00 27.08 99 GLY A N 1
ATOM 717 C CA . GLY A 1 99 ? -19.504 18.878 34.920 1.00 27.08 99 GLY A CA 1
ATOM 718 C C . GLY A 1 99 ? -19.955 18.855 33.466 1.00 27.08 99 GLY A C 1
ATOM 719 O O . GLY A 1 99 ? -19.124 18.976 32.572 1.00 27.08 99 GLY A O 1
ATOM 720 N N . ARG A 1 100 ? -21.261 18.716 33.208 1.00 30.81 100 ARG A N 1
ATOM 721 C CA . ARG A 1 100 ? -21.892 18.630 31.866 1.00 30.81 100 ARG A CA 1
ATOM 722 C C . ARG A 1 100 ? -21.593 19.804 30.902 1.00 30.81 100 ARG A C 1
ATOM 724 O O . ARG A 1 100 ? -22.113 19.814 29.797 1.00 30.81 100 ARG A O 1
ATOM 731 N N . ASN A 1 101 ? -20.713 20.722 31.295 1.00 32.59 101 ASN A N 1
ATOM 732 C CA . ASN A 1 101 ? -20.145 21.826 30.534 1.00 32.59 101 ASN A CA 1
ATOM 733 C C . ASN A 1 101 ? -18.602 21.751 30.547 1.00 32.59 101 ASN A C 1
ATOM 735 O O . ASN A 1 101 ? -17.948 22.693 30.989 1.00 32.59 101 ASN A O 1
ATOM 739 N N . ALA A 1 102 ? -17.998 20.635 30.117 1.00 37.31 102 ALA A N 1
ATOM 740 C CA . ALA A 1 102 ? -16.547 20.568 29.922 1.00 37.31 102 ALA A CA 1
ATOM 741 C C . ALA A 1 102 ? -16.163 21.456 28.727 1.00 37.31 102 ALA A C 1
ATOM 743 O O . ALA A 1 102 ? -16.120 21.010 27.579 1.00 37.31 102 ALA A O 1
ATOM 744 N N . SER A 1 103 ? -15.958 22.742 29.008 1.00 39.53 103 SER A N 1
ATOM 745 C CA . SER A 1 103 ? -15.456 23.729 28.066 1.00 39.53 103 SER A CA 1
ATOM 746 C C . SER A 1 103 ? -14.109 23.265 27.514 1.00 39.53 103 SER A C 1
ATOM 748 O O . SER A 1 103 ? -13.246 22.749 28.223 1.00 39.53 103 SER A O 1
ATOM 750 N N . THR A 1 104 ? -13.963 23.399 26.202 1.00 44.44 104 THR A N 1
ATOM 751 C CA . THR A 1 104 ? -12.784 23.063 25.407 1.00 44.44 104 THR A CA 1
ATOM 752 C C . THR A 1 104 ? -11.487 23.468 26.125 1.00 44.44 104 THR A C 1
ATOM 754 O O . THR A 1 104 ? -11.225 24.657 26.298 1.00 44.44 104 THR A O 1
ATOM 757 N N . ALA A 1 105 ? -10.646 22.508 26.521 1.00 46.84 105 ALA A N 1
ATOM 758 C CA . ALA A 1 105 ? -9.331 22.787 27.107 1.00 46.84 105 ALA A CA 1
ATOM 759 C C . ALA A 1 105 ? -8.250 22.445 26.080 1.00 46.84 105 ALA A C 1
ATOM 761 O O . ALA A 1 105 ? -8.195 21.307 25.624 1.00 46.84 105 ALA A O 1
ATOM 762 N N . SER A 1 106 ? -7.407 23.406 25.692 1.00 47.84 106 SER A N 1
ATOM 763 C CA . SER A 1 106 ? -6.376 23.221 24.659 1.00 47.84 106 SER A CA 1
ATOM 764 C C . SER A 1 106 ? -4.964 23.483 25.165 1.00 47.84 106 SER A C 1
ATOM 766 O O . SER A 1 106 ? -4.763 24.346 26.016 1.00 47.84 106 SER A O 1
ATOM 768 N N . GLY A 1 107 ? -3.980 22.795 24.579 1.00 52.25 107 GLY A N 1
ATOM 769 C CA . GLY A 1 107 ? -2.564 22.996 24.898 1.00 52.25 107 GLY A CA 1
ATOM 770 C C . GLY A 1 107 ? -2.067 22.191 26.096 1.00 52.25 107 GLY A C 1
ATOM 771 O O . GLY A 1 107 ? -0.971 22.457 26.566 1.00 52.25 107 GLY A O 1
ATOM 772 N N . LEU A 1 108 ? -2.846 21.225 26.580 1.00 56.50 108 LEU A N 1
ATOM 773 C CA . LEU A 1 108 ? -2.509 20.380 27.720 1.00 56.50 108 LEU A CA 1
ATOM 774 C C . LEU A 1 108 ? -1.241 19.561 27.452 1.00 56.50 108 LEU A C 1
ATOM 776 O O . LEU A 1 108 ? -0.970 19.160 26.321 1.00 56.50 108 LEU A O 1
ATOM 780 N N . ARG A 1 109 ? -0.495 19.285 28.515 1.00 62.22 109 ARG A N 1
ATOM 781 C CA . ARG A 1 109 ? 0.658 18.386 28.562 1.00 62.22 109 ARG A CA 1
ATOM 782 C C . ARG A 1 109 ? 0.295 17.169 29.395 1.00 62.22 109 ARG A C 1
ATOM 784 O O . ARG A 1 109 ? -0.426 17.293 30.385 1.00 62.22 109 ARG A O 1
ATOM 791 N N . LEU A 1 110 ? 0.800 16.003 29.009 1.00 63.69 110 LEU A N 1
ATOM 792 C CA . LEU A 1 110 ? 0.655 14.790 29.810 1.00 63.69 110 LEU A CA 1
ATOM 793 C C . LEU A 1 110 ? 1.845 14.683 30.752 1.00 63.69 110 LEU A C 1
ATOM 795 O O . LEU A 1 110 ? 2.957 14.467 30.291 1.00 63.69 110 LEU A O 1
ATOM 799 N N . VAL A 1 111 ? 1.620 14.831 32.052 1.00 67.56 111 VAL A N 1
ATOM 800 C CA . VAL A 1 111 ? 2.658 14.799 33.084 1.00 67.56 111 VAL A CA 1
ATOM 801 C C . VAL A 1 111 ? 2.522 13.518 33.900 1.00 67.56 111 VAL A C 1
ATOM 803 O O . VAL A 1 111 ? 1.436 13.168 34.364 1.00 67.56 111 VAL A O 1
ATOM 806 N N . LEU A 1 112 ? 3.637 12.817 34.085 1.00 68.19 112 LEU A N 1
ATOM 807 C CA . LEU A 1 112 ? 3.756 11.708 35.025 1.00 68.19 112 LEU A CA 1
ATOM 808 C C . LEU A 1 112 ? 4.269 12.249 36.351 1.00 68.19 112 LEU A C 1
ATOM 810 O O . LEU A 1 112 ? 5.302 12.918 36.389 1.00 68.19 112 LEU A O 1
ATOM 814 N N . LEU A 1 113 ? 3.567 11.938 37.433 1.00 68.44 113 LEU A N 1
ATOM 815 C CA . LEU A 1 113 ? 3.923 12.323 38.794 1.00 68.44 113 LEU A CA 1
ATOM 816 C C . LEU A 1 113 ? 4.254 11.074 39.610 1.00 68.44 113 LEU A C 1
ATOM 818 O O . LEU A 1 113 ? 3.542 10.081 39.488 1.00 68.44 113 LEU A O 1
ATOM 822 N N . ASP A 1 114 ? 5.294 11.116 40.438 1.00 70.12 114 ASP A N 1
ATOM 823 C CA . ASP A 1 114 ? 5.599 10.061 41.412 1.00 70.12 114 ASP A CA 1
ATOM 824 C C . ASP A 1 114 ? 4.638 10.089 42.623 1.00 70.12 114 ASP A C 1
ATOM 826 O O . ASP A 1 114 ? 3.751 10.943 42.721 1.00 70.12 114 ASP A O 1
ATOM 830 N N . GLU A 1 115 ? 4.817 9.169 43.578 1.00 67.94 115 GLU A N 1
ATOM 831 C CA . GLU A 1 115 ? 3.994 9.078 44.800 1.00 67.94 115 GLU A CA 1
ATOM 832 C C . GLU A 1 115 ? 4.008 10.353 45.652 1.00 67.94 115 GLU A C 1
ATOM 834 O O . GLU A 1 115 ? 3.055 10.627 46.381 1.00 67.94 115 GLU A O 1
ATOM 839 N N . ARG A 1 116 ? 5.071 11.155 45.538 1.00 72.81 116 ARG A N 1
ATOM 840 C CA . ARG A 1 116 ? 5.249 12.427 46.249 1.00 72.81 116 ARG A CA 1
ATOM 841 C C . ARG A 1 116 ? 4.713 13.614 45.443 1.00 72.81 116 ARG A C 1
ATOM 843 O O . ARG A 1 116 ? 4.862 14.757 45.864 1.00 72.81 116 ARG A O 1
ATOM 850 N N . GLY A 1 117 ? 4.104 13.360 44.283 1.00 65.19 117 GLY A N 1
ATOM 851 C CA . GLY A 1 117 ? 3.578 14.378 43.382 1.00 65.19 117 GLY A CA 1
ATOM 852 C C . GLY A 1 117 ? 4.650 15.119 42.580 1.00 65.19 117 GLY A C 1
ATOM 853 O O . GLY A 1 117 ? 4.352 16.173 42.019 1.00 65.19 117 GLY A O 1
ATOM 854 N N . ARG A 1 118 ? 5.887 14.610 42.519 1.00 70.69 118 ARG A N 1
ATOM 855 C CA . ARG A 1 118 ? 6.982 15.216 41.749 1.00 70.69 118 ARG A CA 1
ATOM 856 C C . ARG A 1 118 ? 6.932 14.736 40.307 1.00 70.69 118 ARG A C 1
ATOM 858 O O . ARG A 1 118 ? 6.672 13.564 40.048 1.00 70.69 118 ARG A O 1
ATOM 865 N N . LYS A 1 119 ? 7.221 15.631 39.363 1.00 70.38 119 LYS A N 1
ATOM 866 C CA . LYS A 1 119 ? 7.274 15.300 37.937 1.00 70.38 119 LYS A CA 1
ATOM 867 C C . LYS A 1 119 ? 8.369 14.265 37.664 1.00 70.38 119 LYS A C 1
ATOM 869 O O . LYS A 1 119 ? 9.548 14.540 37.853 1.00 70.38 119 LYS A O 1
ATOM 874 N N . ALA A 1 120 ? 7.946 13.109 37.172 1.00 64.25 120 ALA A N 1
ATOM 875 C CA . ALA A 1 120 ? 8.787 12.016 36.703 1.00 64.25 120 ALA A CA 1
ATOM 876 C C . ALA A 1 120 ? 8.941 12.019 35.168 1.00 64.25 120 ALA A C 1
ATOM 878 O O . ALA A 1 120 ? 9.839 11.375 34.635 1.00 64.25 120 ALA A O 1
ATOM 879 N N . GLY A 1 121 ? 8.083 12.760 34.453 1.00 62.59 121 GLY A N 1
ATOM 880 C CA . GLY A 1 121 ? 8.160 12.932 33.003 1.00 62.59 121 GLY A CA 1
ATOM 881 C C . GLY A 1 121 ? 7.004 13.750 32.425 1.00 62.59 121 GLY A C 1
ATOM 882 O O . GLY A 1 121 ? 6.024 14.001 33.121 1.00 62.59 121 GLY A O 1
ATOM 883 N N . GLU A 1 122 ? 7.115 14.214 31.178 1.00 62.50 122 GLU A N 1
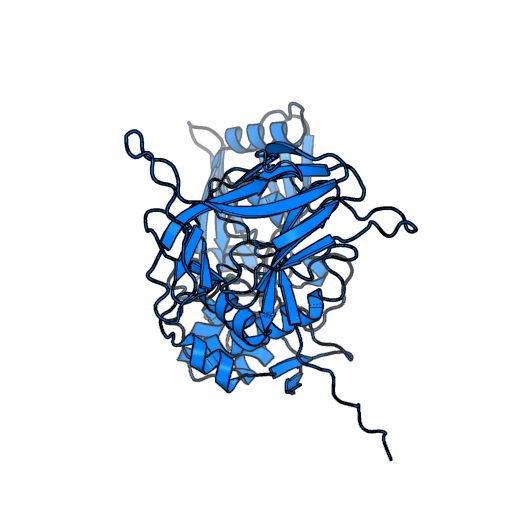ATOM 884 C CA . GLU A 1 122 ? 6.077 15.027 30.516 1.00 62.50 122 GLU A CA 1
ATOM 885 C C . GLU A 1 122 ? 6.091 14.866 28.994 1.00 62.50 122 GLU A C 1
ATOM 887 O O . GLU A 1 122 ? 7.114 15.163 28.397 1.00 62.50 122 GLU A O 1
ATOM 892 N N . ALA A 1 123 ? 4.956 14.567 28.355 1.00 52.75 123 ALA A N 1
ATOM 893 C CA . ALA A 1 123 ? 4.794 14.703 26.907 1.00 52.75 123 ALA A CA 1
ATOM 894 C C . ALA A 1 123 ? 4.445 16.153 26.516 1.00 52.75 123 ALA A C 1
ATOM 896 O O . ALA A 1 123 ? 3.440 16.705 26.972 1.00 52.75 123 ALA A O 1
ATOM 897 N N . GLN A 1 124 ? 5.255 16.751 25.633 1.00 48.44 124 GLN A N 1
ATOM 898 C CA . GLN A 1 124 ? 5.078 18.130 25.150 1.00 48.44 124 GLN A CA 1
ATOM 899 C C . GLN A 1 124 ? 4.065 18.272 24.005 1.00 48.44 124 GLN A C 1
ATOM 901 O O . GLN A 1 124 ? 3.791 19.390 23.558 1.00 48.44 124 GLN A O 1
ATOM 906 N N . GLN A 1 125 ? 3.495 17.169 23.514 1.00 50.62 125 GLN A N 1
ATOM 907 C CA . GLN A 1 125 ? 2.458 17.249 22.499 1.00 50.62 125 GLN A CA 1
ATOM 908 C C . GLN A 1 125 ? 1.212 17.915 23.081 1.00 50.62 125 GLN A C 1
ATOM 910 O O . GLN A 1 125 ? 0.709 17.508 24.123 1.00 50.62 125 GLN A O 1
ATOM 915 N N . ALA A 1 126 ? 0.716 18.942 22.391 1.00 49.03 126 ALA A N 1
ATOM 916 C CA . ALA A 1 126 ? -0.468 19.662 22.818 1.00 49.03 126 ALA A CA 1
ATOM 917 C C . ALA A 1 126 ? -1.691 18.735 22.740 1.00 49.03 126 ALA A C 1
ATOM 919 O O . ALA A 1 126 ? -2.195 18.414 21.663 1.00 49.03 126 ALA A O 1
ATOM 920 N N . ILE A 1 127 ? -2.163 18.301 23.899 1.00 53.12 127 ILE A N 1
ATOM 921 C CA . ILE A 1 127 ? -3.396 17.545 24.064 1.00 53.12 127 ILE A CA 1
ATOM 922 C C . ILE A 1 127 ? -4.519 18.558 24.283 1.00 53.12 127 ILE A C 1
ATOM 924 O O . ILE A 1 127 ? -4.342 19.604 24.907 1.00 53.12 127 ILE A O 1
ATOM 928 N N . SER A 1 128 ? -5.687 18.301 23.721 1.00 50.34 128 SER A N 1
ATOM 929 C CA . SER A 1 128 ? -6.900 19.044 24.035 1.00 50.34 128 SER A CA 1
ATOM 930 C C . SER A 1 128 ? -7.981 18.082 24.493 1.00 50.34 128 SER A C 1
ATOM 932 O O . SER A 1 128 ? -8.003 16.928 24.079 1.00 50.34 128 SER A O 1
ATOM 934 N N . LEU A 1 129 ? -8.883 18.564 25.336 1.00 48.19 129 LEU A N 1
ATOM 935 C CA . LEU A 1 129 ? -10.130 17.882 25.651 1.00 48.19 129 LEU A CA 1
ATOM 936 C C . LEU A 1 129 ? -11.258 18.620 24.935 1.00 48.19 129 LEU A C 1
ATOM 938 O O . LEU A 1 129 ? -11.416 19.832 25.109 1.00 48.19 129 LEU A O 1
ATOM 942 N N . ARG A 1 130 ? -12.022 17.900 24.111 1.00 45.84 130 ARG A N 1
ATOM 943 C CA . ARG A 1 130 ? -13.227 18.419 23.449 1.00 45.84 130 ARG A CA 1
ATOM 944 C C . ARG A 1 130 ? -14.380 17.474 23.728 1.00 45.84 130 ARG A C 1
ATOM 946 O O . ARG A 1 130 ? -14.311 16.321 23.333 1.00 45.84 130 ARG A O 1
ATOM 953 N N . ASN A 1 131 ? -15.413 17.946 24.425 1.00 45.94 131 ASN A N 1
ATOM 954 C CA . ASN A 1 131 ? -16.588 17.140 24.784 1.00 45.94 131 ASN A CA 1
ATOM 955 C C . ASN A 1 131 ? -16.254 15.816 25.507 1.00 45.94 131 ASN A C 1
ATOM 957 O O . ASN A 1 131 ? -16.982 14.839 25.382 1.00 45.94 131 ASN A O 1
ATOM 961 N N . GLY A 1 132 ? -15.152 15.779 26.265 1.00 41.19 132 GLY A N 1
ATOM 962 C CA . GLY A 1 132 ? -14.675 14.579 26.961 1.00 41.19 132 GLY A CA 1
ATOM 963 C C . GLY A 1 132 ? -13.666 13.732 26.177 1.00 41.19 132 GLY A C 1
ATOM 964 O O . GLY A 1 132 ? -12.956 12.952 26.807 1.00 41.19 132 GLY A O 1
ATOM 965 N N . ASP A 1 133 ? -13.523 13.930 24.863 1.00 43.78 133 ASP A N 1
ATOM 966 C CA . ASP A 1 133 ? -12.580 13.179 24.030 1.00 43.78 133 ASP A CA 1
ATOM 967 C C . ASP A 1 133 ? -11.157 13.740 24.100 1.00 43.78 133 ASP A C 1
ATOM 969 O O . ASP A 1 133 ? -10.944 14.959 24.118 1.00 43.78 133 ASP A O 1
ATOM 973 N N . LEU A 1 134 ? -10.173 12.834 24.084 1.00 50.38 134 LEU A N 1
ATOM 974 C CA . LEU A 1 134 ? -8.757 13.180 24.038 1.00 50.38 134 LEU A CA 1
ATOM 975 C C . LEU A 1 134 ? -8.355 13.491 22.588 1.00 50.38 134 LEU A C 1
ATOM 977 O O . LEU A 1 134 ? -8.384 12.641 21.696 1.00 50.38 134 LEU A O 1
ATOM 981 N N . VAL A 1 135 ? -7.999 14.749 22.351 1.00 49.56 135 VAL A N 1
ATOM 982 C CA . VAL A 1 135 ? -7.623 15.290 21.044 1.00 49.56 135 VAL A CA 1
ATOM 983 C C . VAL A 1 135 ? -6.123 15.524 21.046 1.00 49.56 135 VAL A C 1
ATOM 985 O O . VAL A 1 135 ? -5.629 16.400 21.753 1.00 49.56 135 VAL A O 1
ATOM 988 N N . PHE A 1 136 ? -5.377 14.778 20.238 1.00 51.66 136 PHE A N 1
ATOM 989 C CA . PHE A 1 136 ? -3.968 15.093 20.021 1.00 51.66 136 PHE A CA 1
ATOM 990 C C . PHE A 1 136 ? -3.877 16.142 18.913 1.00 51.66 136 PHE A C 1
ATOM 992 O O . PHE A 1 136 ? -4.296 15.908 17.775 1.00 51.66 136 PHE A O 1
ATOM 999 N N . LEU A 1 137 ? -3.329 17.316 19.230 1.00 47.59 137 LEU A N 1
ATOM 1000 C CA . LEU A 1 137 ? -3.094 18.356 18.236 1.00 47.59 137 LEU A CA 1
ATOM 1001 C C . LEU A 1 137 ? -1.844 17.988 17.428 1.00 47.59 137 LEU A C 1
ATOM 1003 O O . LEU A 1 137 ? -0.706 18.229 17.837 1.00 47.59 137 LEU A O 1
ATOM 1007 N N . GLY A 1 138 ? -2.068 17.380 16.265 1.00 40.22 138 GLY A N 1
ATOM 1008 C CA . GLY A 1 138 ? -1.029 17.082 15.285 1.00 40.22 138 GLY A CA 1
ATOM 1009 C C . GLY A 1 138 ? -0.906 18.181 14.227 1.00 40.22 138 GLY A C 1
ATOM 1010 O O . GLY A 1 138 ? -1.897 18.759 13.775 1.00 40.22 138 GLY A O 1
ATOM 1011 N N . ARG A 1 139 ? 0.320 18.453 13.770 1.00 36.62 139 ARG A N 1
ATOM 1012 C CA . ARG A 1 139 ? 0.552 19.149 12.496 1.00 36.62 139 ARG A CA 1
ATOM 1013 C C . ARG A 1 139 ? 0.634 18.099 11.390 1.00 36.62 139 ARG A C 1
ATOM 1015 O O . ARG A 1 139 ? 1.496 17.234 11.439 1.00 36.62 139 ARG A O 1
ATOM 1022 N N . SER A 1 140 ? -0.235 18.182 10.382 1.00 35.69 140 SER A N 1
ATOM 1023 C CA . SER A 1 140 ? -0.069 17.431 9.131 1.00 35.69 140 SER A CA 1
ATOM 1024 C C . SER A 1 140 ? 0.347 18.420 8.042 1.00 35.69 140 SER A C 1
ATOM 1026 O O . SER A 1 140 ? -0.459 19.203 7.535 1.00 35.69 140 SER A O 1
ATOM 1028 N N . GLY A 1 141 ? 1.649 18.466 7.747 1.00 39.66 141 GLY A N 1
ATOM 1029 C CA . GLY A 1 141 ? 2.218 19.484 6.860 1.00 39.66 141 GLY A CA 1
ATOM 1030 C C . GLY A 1 141 ? 1.984 20.913 7.379 1.00 39.66 141 GLY A C 1
ATOM 1031 O O . GLY A 1 141 ? 2.204 21.202 8.554 1.00 39.66 141 GLY A O 1
ATOM 1032 N N . ARG A 1 142 ? 1.531 21.826 6.505 1.00 28.72 142 ARG A N 1
ATOM 1033 C CA . ARG A 1 142 ? 1.277 23.246 6.840 1.00 28.72 142 ARG A CA 1
ATOM 1034 C C . ARG A 1 142 ? -0.083 23.521 7.507 1.00 28.72 142 ARG A C 1
ATOM 1036 O O . ARG A 1 142 ? -0.327 24.661 7.890 1.00 28.72 142 ARG A O 1
ATOM 1043 N N . ARG A 1 143 ? -0.976 22.531 7.656 1.00 35.09 143 ARG A N 1
ATOM 1044 C CA . ARG A 1 143 ? -2.310 22.723 8.263 1.00 35.09 143 ARG A CA 1
ATOM 1045 C C . ARG A 1 143 ? -2.380 22.078 9.653 1.00 35.09 143 ARG A C 1
ATOM 1047 O O . ARG A 1 143 ? -2.010 20.918 9.827 1.00 35.09 143 ARG A O 1
ATOM 1054 N N . ARG A 1 144 ? -2.873 22.830 10.646 1.00 42.25 144 ARG A N 1
ATOM 1055 C CA . ARG A 1 144 ? -3.385 22.259 11.904 1.00 42.25 144 ARG A CA 1
ATOM 1056 C C . ARG A 1 144 ? -4.675 21.515 11.563 1.00 42.25 144 ARG A C 1
ATOM 1058 O O . ARG A 1 144 ? -5.598 22.131 11.039 1.00 42.25 144 ARG A O 1
ATOM 1065 N N . GLN A 1 145 ? -4.718 20.214 11.813 1.00 50.28 145 GLN A N 1
ATOM 1066 C CA . GLN A 1 145 ? -5.962 19.453 11.807 1.00 50.28 145 GLN A CA 1
ATOM 1067 C C . GLN A 1 145 ? -6.094 18.810 13.177 1.00 50.28 145 GLN A C 1
ATOM 1069 O O . GLN A 1 145 ? -5.231 18.030 13.581 1.00 50.28 145 GLN A O 1
ATOM 1074 N N . ASP A 1 146 ? -7.155 19.169 13.888 1.00 50.16 146 ASP A N 1
ATOM 1075 C CA . ASP A 1 146 ? -7.477 18.560 15.169 1.00 50.16 146 ASP A CA 1
ATOM 1076 C C . ASP A 1 146 ? -7.880 17.104 14.910 1.00 50.16 146 ASP A C 1
ATOM 1078 O O . ASP A 1 146 ? -8.777 16.835 14.108 1.00 50.16 146 ASP A O 1
ATOM 1082 N N . ARG A 1 147 ? -7.180 16.159 15.541 1.00 58.75 147 ARG A N 1
ATOM 1083 C CA . ARG A 1 147 ? -7.425 14.722 15.380 1.00 58.75 147 ARG A CA 1
ATOM 1084 C C . ARG A 1 147 ? -7.971 14.162 16.681 1.00 58.75 147 ARG A C 1
ATOM 1086 O O . ARG A 1 147 ? -7.341 14.297 17.731 1.00 58.75 147 ARG A O 1
ATOM 1093 N N . VAL A 1 148 ? -9.140 13.538 16.601 1.00 64.31 148 VAL A N 1
ATOM 1094 C CA . VAL A 1 148 ? -9.800 12.896 17.737 1.00 64.31 148 VAL A CA 1
ATOM 1095 C C . VAL A 1 148 ? -9.445 11.420 17.740 1.00 64.31 148 VAL A C 1
ATOM 1097 O O . VAL A 1 148 ? -9.462 10.773 16.695 1.00 64.31 148 VAL A O 1
ATOM 1100 N N . TYR A 1 149 ? -9.112 10.879 18.905 1.00 66.81 149 TYR A N 1
ATOM 1101 C CA . TYR A 1 149 ? -8.860 9.452 19.073 1.00 66.81 149 TYR A CA 1
ATOM 1102 C C . TYR A 1 149 ? -10.027 8.860 19.866 1.00 66.81 149 TYR A C 1
ATOM 1104 O O . TYR A 1 149 ? -10.059 9.003 21.086 1.00 66.81 149 TYR A O 1
ATOM 1112 N N . PRO A 1 150 ? -11.021 8.264 19.182 1.00 64.56 150 PRO A N 1
ATOM 1113 C CA . PRO A 1 150 ? -12.225 7.780 19.830 1.00 64.56 150 PRO A CA 1
ATOM 1114 C C . PRO A 1 150 ? -11.916 6.534 20.657 1.00 64.56 150 PRO A C 1
ATOM 1116 O O . PRO A 1 150 ? -11.010 5.757 20.339 1.00 64.56 150 PRO A O 1
ATOM 1119 N N . GLY A 1 151 ? -12.733 6.314 21.684 1.00 64.19 151 GLY A N 1
ATOM 1120 C CA . GLY A 1 151 ? -12.581 5.198 22.606 1.00 64.19 151 GLY A CA 1
ATOM 1121 C C . GLY A 1 151 ? -11.721 5.563 23.812 1.00 64.19 151 GLY A C 1
ATOM 1122 O O . GLY A 1 151 ? -11.859 6.634 24.394 1.00 64.19 151 GLY A O 1
ATOM 1123 N N . ARG A 1 152 ? -10.878 4.625 24.240 1.00 62.94 152 ARG A N 1
ATOM 1124 C CA . ARG A 1 152 ? -10.059 4.740 25.450 1.00 62.94 152 ARG A CA 1
ATOM 1125 C C . ARG A 1 152 ? -8.587 4.746 25.071 1.00 62.94 152 ARG A C 1
ATOM 1127 O O . ARG A 1 152 ? -8.141 3.834 24.386 1.00 62.94 152 ARG A O 1
ATOM 1134 N N . VAL A 1 153 ? -7.821 5.700 25.586 1.00 63.31 153 VAL A N 1
ATOM 1135 C CA . VAL A 1 153 ? -6.359 5.699 25.451 1.00 63.31 153 VAL A CA 1
ATOM 1136 C C . VAL A 1 153 ? -5.747 5.107 26.719 1.00 63.31 153 VAL A C 1
ATOM 1138 O O . VAL A 1 153 ? -5.953 5.610 27.824 1.00 63.31 153 VAL A O 1
ATOM 1141 N N . ASP A 1 154 ? -5.025 4.007 26.546 1.00 59.81 154 ASP A N 1
ATOM 1142 C CA . ASP A 1 154 ? -4.271 3.317 27.582 1.00 59.81 154 ASP A CA 1
ATOM 1143 C C . ASP A 1 154 ? -2.798 3.742 27.530 1.00 59.81 154 ASP A C 1
ATOM 1145 O O . ASP A 1 154 ? -2.207 3.809 26.460 1.00 59.81 154 ASP A O 1
ATOM 1149 N N . PHE A 1 155 ? -2.178 3.982 28.679 1.00 62.78 155 PHE A N 1
ATOM 1150 C CA . PHE A 1 155 ? -0.728 4.146 28.800 1.00 62.78 155 PHE A CA 1
ATOM 1151 C C . PHE A 1 155 ? -0.181 2.891 29.469 1.00 62.78 155 PHE A C 1
ATOM 1153 O O . PHE A 1 155 ? -0.604 2.539 30.574 1.00 62.78 155 PHE A O 1
ATOM 1160 N N . LEU A 1 156 ? 0.698 2.183 28.767 1.00 55.56 156 LEU A N 1
ATOM 1161 C CA . LEU A 1 156 ? 1.200 0.866 29.140 1.00 55.56 156 LEU A CA 1
ATOM 1162 C C . LEU A 1 156 ? 2.721 0.910 29.225 1.00 55.56 156 LEU A C 1
ATOM 1164 O O . LEU A 1 156 ? 3.368 1.497 28.365 1.00 55.56 156 LEU A O 1
ATOM 1168 N N . LEU A 1 157 ? 3.307 0.255 30.224 1.00 54.88 157 LEU A N 1
ATOM 1169 C CA . LEU A 1 157 ? 4.740 -0.022 30.194 1.00 54.88 157 LEU A CA 1
ATOM 1170 C C . LEU A 1 157 ? 4.996 -1.274 29.349 1.00 54.88 157 LEU A C 1
ATOM 1172 O O . LEU A 1 157 ? 4.373 -2.311 29.574 1.00 54.88 157 LEU A O 1
ATOM 1176 N N . TRP A 1 158 ? 5.919 -1.185 28.396 1.00 57.00 158 TRP A N 1
ATOM 1177 C CA . TRP A 1 158 ? 6.325 -2.304 27.555 1.00 57.00 158 TRP A CA 1
ATOM 1178 C C . TRP A 1 158 ? 7.799 -2.188 27.173 1.00 57.00 158 TRP A C 1
ATOM 1180 O O . TRP A 1 158 ? 8.206 -1.170 26.616 1.00 57.00 158 TRP A O 1
ATOM 1190 N N . ARG A 1 159 ? 8.606 -3.217 27.477 1.00 57.78 159 ARG A N 1
ATOM 1191 C CA . ARG A 1 159 ? 10.056 -3.246 27.191 1.00 57.78 159 ARG A CA 1
ATOM 1192 C C . ARG A 1 159 ? 10.813 -2.035 27.747 1.00 57.78 159 ARG A C 1
ATOM 1194 O O . ARG A 1 159 ? 11.670 -1.459 27.082 1.00 57.78 159 ARG A O 1
ATOM 1201 N N . GLY A 1 160 ? 10.448 -1.611 28.956 1.00 51.41 160 GLY A N 1
ATOM 1202 C CA . GLY A 1 160 ? 11.035 -0.430 29.585 1.00 51.41 160 GLY A CA 1
ATOM 1203 C C . GLY A 1 160 ? 10.695 0.885 28.878 1.00 51.41 160 GLY A C 1
ATOM 1204 O O . GLY A 1 160 ? 11.383 1.860 29.131 1.00 51.41 160 GLY A O 1
ATOM 1205 N N . GLN A 1 161 ? 9.673 0.927 28.015 1.00 52.31 161 GLN A N 1
ATOM 1206 C CA . GLN A 1 161 ? 9.187 2.121 27.315 1.00 52.31 161 GLN A CA 1
ATOM 1207 C C . GLN A 1 161 ? 7.690 2.323 27.565 1.00 52.31 161 GLN A C 1
ATOM 1209 O O . GLN A 1 161 ? 6.952 1.367 27.806 1.00 52.31 161 GLN A O 1
ATOM 1214 N N . MET A 1 162 ? 7.209 3.564 27.477 1.00 58.72 162 MET A N 1
ATOM 1215 C CA . MET A 1 162 ? 5.777 3.846 27.565 1.00 58.72 162 MET A CA 1
ATOM 1216 C C . MET A 1 162 ? 5.106 3.695 26.199 1.00 58.72 162 MET A C 1
ATOM 1218 O O . MET A 1 162 ? 5.347 4.476 25.284 1.00 58.72 162 MET A O 1
ATOM 1222 N N . ALA A 1 163 ? 4.224 2.711 26.082 1.00 62.19 163 ALA A N 1
ATOM 1223 C CA . ALA A 1 163 ? 3.329 2.532 24.957 1.00 62.19 163 ALA A CA 1
ATOM 1224 C C . ALA A 1 163 ? 2.014 3.288 25.194 1.00 62.19 163 ALA A C 1
ATOM 1226 O O . ALA A 1 163 ? 1.317 3.051 26.178 1.00 62.19 163 ALA A O 1
ATOM 1227 N N . ILE A 1 164 ? 1.649 4.178 24.274 1.00 67.31 164 ILE A N 1
ATOM 1228 C CA . ILE A 1 164 ? 0.320 4.802 24.234 1.00 67.31 164 ILE A CA 1
ATOM 1229 C C . ILE A 1 164 ? -0.547 3.898 23.368 1.00 67.31 164 ILE A C 1
ATOM 1231 O O . ILE A 1 164 ? -0.137 3.584 22.266 1.00 67.31 164 ILE A O 1
ATOM 1235 N N . VAL A 1 165 ? -1.707 3.444 23.828 1.00 69.12 165 VAL A N 1
ATOM 1236 C CA . VAL A 1 165 ? -2.537 2.471 23.114 1.00 69.12 165 VAL A CA 1
ATOM 1237 C C . VAL A 1 165 ? -3.965 2.982 22.974 1.00 69.12 165 VAL A C 1
ATOM 1239 O O . VAL A 1 165 ? -4.695 3.071 23.954 1.00 69.12 165 VAL A O 1
ATOM 1242 N N . ASN A 1 166 ? -4.402 3.289 21.752 1.00 72.25 166 ASN A N 1
ATOM 1243 C CA . ASN A 1 166 ? -5.793 3.629 21.472 1.00 72.25 166 ASN A CA 1
ATOM 1244 C C . ASN A 1 166 ? -6.640 2.353 21.356 1.00 72.25 166 ASN A C 1
ATOM 1246 O O . ASN A 1 166 ? -6.441 1.548 20.444 1.00 72.25 166 ASN A O 1
ATOM 1250 N N . ARG A 1 167 ? -7.587 2.180 22.279 1.00 71.44 167 ARG A N 1
ATOM 1251 C CA . ARG A 1 167 ? -8.535 1.068 22.352 1.00 71.44 167 ARG A CA 1
ATOM 1252 C C . ARG A 1 167 ? -9.911 1.530 21.887 1.00 71.44 167 ARG A C 1
ATOM 1254 O O . ARG A 1 167 ? -10.580 2.305 22.571 1.00 71.44 167 ARG A O 1
ATOM 1261 N N . LEU A 1 168 ? -10.370 0.984 20.768 1.00 76.75 168 LEU A N 1
ATOM 1262 C CA . LEU A 1 168 ? -11.605 1.411 20.111 1.00 76.75 168 LEU A CA 1
ATOM 1263 C C . LEU A 1 168 ? -12.377 0.243 19.473 1.00 76.75 168 LEU A C 1
ATOM 1265 O O . LEU A 1 168 ? -11.800 -0.828 19.236 1.00 76.75 168 LEU A O 1
ATOM 1269 N N . PRO A 1 169 ? -13.688 0.414 19.209 1.00 83.31 169 PRO A N 1
ATOM 1270 C CA . PRO A 1 169 ? -14.450 -0.522 18.389 1.00 83.31 169 PRO A CA 1
ATOM 1271 C C . PRO A 1 169 ? -13.851 -0.642 16.985 1.00 83.31 169 PRO A C 1
ATOM 1273 O O . PRO A 1 169 ? -13.405 0.349 16.409 1.00 83.31 169 PRO A O 1
ATOM 1276 N N . LEU A 1 170 ? -13.891 -1.846 16.406 1.00 89.25 170 LEU A N 1
ATOM 1277 C CA . LEU A 1 170 ? -13.321 -2.107 15.080 1.00 89.25 170 LEU A CA 1
ATOM 1278 C C . LEU A 1 170 ? -13.856 -1.152 13.998 1.00 89.25 170 LEU A C 1
ATOM 1280 O O . LEU A 1 170 ? -13.077 -0.667 13.193 1.00 89.25 170 LEU A O 1
ATOM 1284 N N . GLU A 1 171 ? -15.150 -0.830 13.993 1.00 90.50 171 GLU A N 1
ATOM 1285 C CA . GLU A 1 171 ? -15.733 0.063 12.976 1.00 90.50 171 GLU A CA 1
ATOM 1286 C C . GLU A 1 171 ? -15.206 1.509 13.065 1.00 90.50 171 GLU A C 1
ATOM 1288 O O . GLU A 1 171 ? -14.978 2.136 12.033 1.00 90.50 171 GLU A O 1
ATOM 1293 N N . GLU A 1 172 ? -14.915 2.009 14.272 1.00 85.00 172 GLU A N 1
ATOM 1294 C CA . GLU A 1 172 ? -14.272 3.321 14.458 1.00 85.00 172 GLU A CA 1
ATOM 1295 C C . GLU A 1 172 ? -12.824 3.308 13.954 1.00 85.00 172 GLU A C 1
ATOM 1297 O O . GLU A 1 172 ? -12.347 4.275 13.357 1.00 85.00 172 GLU A O 1
ATOM 1302 N N . TYR A 1 173 ? -12.131 2.179 14.129 1.00 87.69 173 TYR A N 1
ATOM 1303 C CA . TYR A 1 173 ? -10.810 1.986 13.543 1.00 87.69 173 TYR A CA 1
ATOM 1304 C C . TYR A 1 173 ? -10.864 1.968 12.009 1.00 87.69 173 TYR A C 1
ATOM 1306 O O . TYR A 1 173 ? -10.115 2.705 11.367 1.00 87.69 173 TYR A O 1
ATOM 1314 N N . VAL A 1 174 ? -11.781 1.190 11.416 1.00 92.25 174 VAL A N 1
ATOM 1315 C CA . VAL A 1 174 ? -11.963 1.126 9.955 1.00 92.25 174 VAL A CA 1
ATOM 1316 C C . VAL A 1 174 ? -12.244 2.522 9.393 1.00 92.25 174 VAL A C 1
ATOM 1318 O O . VAL A 1 174 ? -11.628 2.917 8.403 1.00 92.25 174 VAL A O 1
ATOM 1321 N N . ARG A 1 175 ? -13.104 3.304 10.058 1.00 89.94 175 ARG A N 1
ATOM 1322 C CA . ARG A 1 175 ? -13.372 4.705 9.706 1.00 89.94 175 ARG A CA 1
ATOM 1323 C C . ARG A 1 175 ? -12.095 5.549 9.683 1.00 89.94 175 ARG A C 1
ATOM 1325 O O . ARG A 1 175 ? -11.832 6.218 8.684 1.00 89.94 175 ARG A O 1
ATOM 1332 N N . GLY A 1 176 ? -11.303 5.516 10.755 1.00 85.44 176 GLY A N 1
ATOM 1333 C CA . GLY A 1 176 ? -10.069 6.301 10.859 1.00 85.44 176 GLY A CA 1
ATOM 1334 C C . GLY A 1 176 ? -9.025 5.937 9.805 1.00 85.44 176 GLY A C 1
ATOM 1335 O O . GLY A 1 176 ? -8.415 6.828 9.216 1.00 85.44 176 GLY A O 1
ATOM 1336 N N . VAL A 1 177 ? -8.867 4.645 9.507 1.00 88.75 177 VAL A N 1
ATOM 1337 C CA . VAL A 1 177 ? -7.965 4.189 8.439 1.00 88.75 177 VAL A CA 1
ATOM 1338 C C . VAL A 1 177 ? -8.451 4.654 7.070 1.00 88.75 177 VAL A C 1
ATOM 1340 O O . VAL A 1 177 ? -7.659 5.174 6.292 1.00 88.75 177 VAL A O 1
ATOM 1343 N N . LEU A 1 178 ? -9.749 4.543 6.763 1.00 91.69 178 LEU A N 1
ATOM 1344 C CA . LEU A 1 178 ? -10.268 4.976 5.459 1.00 91.69 178 LEU A CA 1
ATOM 1345 C C . LEU A 1 178 ? -9.998 6.459 5.200 1.00 91.69 178 LEU A C 1
ATOM 1347 O O . LEU A 1 178 ? -9.593 6.821 4.100 1.00 91.69 178 LEU A O 1
ATOM 1351 N N . LEU A 1 179 ? -10.176 7.303 6.215 1.00 87.00 179 LEU A N 1
ATOM 1352 C CA . LEU A 1 179 ? -9.922 8.742 6.113 1.00 87.00 179 LEU A CA 1
ATOM 1353 C C . LEU A 1 179 ? -8.440 9.081 5.901 1.00 87.00 179 LEU A C 1
ATOM 1355 O O . LEU A 1 179 ? -8.136 10.148 5.366 1.00 87.00 179 LEU A O 1
ATOM 1359 N N . ALA A 1 180 ? -7.531 8.196 6.317 1.00 82.06 180 ALA A N 1
ATOM 1360 C CA . ALA A 1 180 ? -6.094 8.358 6.136 1.00 82.06 180 ALA A CA 1
ATOM 1361 C C . ALA A 1 180 ? -5.577 7.758 4.814 1.00 82.06 180 ALA A C 1
ATOM 1363 O O . ALA A 1 180 ? -4.619 8.281 4.247 1.00 82.06 180 ALA A O 1
ATOM 1364 N N . GLU A 1 181 ? -6.202 6.685 4.324 1.00 84.31 181 GLU A N 1
ATOM 1365 C CA . GLU A 1 181 ? -5.686 5.860 3.222 1.00 84.31 181 GLU A CA 1
ATOM 1366 C C . GLU A 1 181 ? -6.270 6.217 1.854 1.00 84.31 181 GLU A C 1
ATOM 1368 O O . GLU A 1 181 ? -5.565 6.192 0.843 1.00 84.31 181 GLU A O 1
ATOM 1373 N N . ILE A 1 182 ? -7.562 6.544 1.790 1.00 87.62 182 ILE A N 1
ATOM 1374 C CA . ILE A 1 182 ? -8.269 6.774 0.528 1.00 87.62 182 ILE A CA 1
ATOM 1375 C C . ILE A 1 182 ? -8.962 8.135 0.542 1.00 87.62 182 ILE A C 1
ATOM 1377 O O . ILE A 1 182 ? -9.413 8.623 1.574 1.00 87.62 182 ILE A O 1
ATOM 1381 N N . SER A 1 183 ? -9.049 8.788 -0.621 1.00 89.38 183 SER A N 1
ATOM 1382 C CA . SER A 1 183 ? -9.748 10.072 -0.707 1.00 89.38 183 SER A CA 1
ATOM 1383 C C . SER A 1 183 ? -11.218 9.890 -0.311 1.00 89.38 183 SER A C 1
ATOM 1385 O O . SER A 1 183 ? -11.891 9.069 -0.941 1.00 89.38 183 SER A O 1
ATOM 1387 N N . PRO A 1 184 ? -11.766 10.697 0.619 1.00 88.00 184 PRO A N 1
ATOM 1388 C CA . PRO A 1 184 ? -13.193 10.666 0.941 1.00 88.00 184 PRO A CA 1
ATOM 1389 C C . PRO A 1 184 ? -14.103 11.021 -0.245 1.00 88.00 184 PRO A C 1
ATOM 1391 O O . PRO A 1 184 ? -15.301 10.786 -0.184 1.00 88.00 184 PRO A O 1
ATOM 1394 N N . LYS A 1 185 ? -13.546 11.588 -1.328 1.00 90.50 185 LYS A N 1
ATOM 1395 C CA . LYS A 1 185 ? -14.255 11.877 -2.587 1.00 90.50 185 LYS A CA 1
ATOM 1396 C C . LYS A 1 185 ? -14.290 10.683 -3.549 1.00 90.50 185 LYS A C 1
ATOM 1398 O O . LYS A 1 185 ? -14.784 10.819 -4.668 1.00 90.50 185 LYS A O 1
ATOM 1403 N N . SER A 1 186 ? -13.705 9.548 -3.172 1.00 94.69 186 SER A N 1
ATOM 1404 C CA . SER A 1 186 ? -13.756 8.340 -3.997 1.00 94.69 186 SER A CA 1
ATOM 1405 C C . SER A 1 186 ? -15.199 7.831 -4.084 1.00 94.69 186 SER A C 1
ATOM 1407 O O . SER A 1 186 ? -15.963 8.031 -3.141 1.00 94.69 186 SER A O 1
ATOM 1409 N N . PRO A 1 187 ? -15.592 7.169 -5.185 1.00 97.69 187 PRO A N 1
ATOM 1410 C CA . PRO A 1 187 ? -16.942 6.632 -5.319 1.00 97.69 187 PRO A CA 1
ATOM 1411 C C . PRO A 1 187 ? -17.297 5.656 -4.195 1.00 97.69 187 PRO A C 1
ATOM 1413 O O . PRO A 1 187 ? -16.437 4.924 -3.700 1.00 97.69 187 PRO A O 1
ATOM 1416 N N . GLN A 1 188 ? -18.584 5.586 -3.856 1.00 98.06 188 GLN A N 1
ATOM 1417 C CA . GLN A 1 188 ? -19.048 4.828 -2.697 1.00 98.06 188 GLN A CA 1
ATOM 1418 C C . GLN A 1 188 ? -18.683 3.339 -2.755 1.00 98.06 188 GLN A C 1
ATOM 1420 O O . GLN A 1 188 ? -18.292 2.767 -1.743 1.00 98.06 188 GLN A O 1
ATOM 1425 N N . GLU A 1 189 ? -18.743 2.707 -3.929 1.00 98.69 189 GLU A N 1
ATOM 1426 C CA . GLU A 1 189 ? -18.373 1.292 -4.086 1.00 98.69 189 GLU A CA 1
ATOM 1427 C C . GLU A 1 189 ? -16.872 1.047 -3.851 1.00 98.69 189 GLU A C 1
ATOM 1429 O O . GLU A 1 189 ? -16.502 0.035 -3.259 1.00 98.69 189 GLU A O 1
ATOM 1434 N N . ALA A 1 190 ? -16.004 2.004 -4.201 1.00 98.50 190 ALA A N 1
ATOM 1435 C CA . ALA A 1 190 ? -14.579 1.928 -3.882 1.00 98.50 190 ALA A CA 1
ATOM 1436 C C . ALA A 1 190 ? -14.322 2.120 -2.380 1.00 98.50 190 ALA A C 1
ATOM 1438 O O . ALA A 1 190 ? -13.510 1.402 -1.799 1.00 98.50 190 ALA A O 1
ATOM 1439 N N . LEU A 1 191 ? -15.050 3.036 -1.728 1.00 98.50 191 LEU A N 1
ATOM 1440 C CA . LEU A 1 191 ? -14.990 3.202 -0.272 1.00 98.50 191 LEU A CA 1
ATOM 1441 C C . LEU A 1 191 ? -15.479 1.939 0.457 1.00 98.50 191 LEU A C 1
ATOM 1443 O O . LEU A 1 191 ? -14.853 1.516 1.426 1.00 98.50 191 LEU A O 1
ATOM 1447 N N . ARG A 1 192 ? -16.553 1.299 -0.023 1.00 98.81 192 ARG A N 1
ATOM 1448 C CA . ARG A 1 192 ? -17.063 0.017 0.501 1.00 98.81 192 ARG A CA 1
ATOM 1449 C C . ARG A 1 192 ? -16.033 -1.103 0.345 1.00 98.81 192 ARG A C 1
ATOM 1451 O O . ARG A 1 192 ? -15.757 -1.807 1.315 1.00 98.81 192 ARG A O 1
ATOM 1458 N N . ALA A 1 193 ? -15.418 -1.229 -0.833 1.00 98.75 193 ALA A N 1
ATOM 1459 C CA . ALA A 1 193 ? -14.352 -2.201 -1.072 1.00 98.75 193 ALA A CA 1
ATOM 1460 C C . ALA A 1 193 ? -13.157 -1.968 -0.127 1.00 98.75 193 ALA A C 1
ATOM 1462 O O . ALA A 1 193 ? -12.707 -2.897 0.547 1.00 98.75 193 ALA A O 1
ATOM 1463 N N . GLN A 1 194 ? -12.705 -0.717 0.011 1.00 98.38 194 GLN A N 1
ATOM 1464 C CA . GLN A 1 194 ? -11.622 -0.362 0.928 1.00 98.38 194 GLN A CA 1
ATOM 1465 C C . GLN A 1 194 ? -11.990 -0.649 2.393 1.00 98.38 194 GLN A C 1
ATOM 1467 O O . GLN A 1 194 ? -11.153 -1.173 3.121 1.00 98.38 194 GLN A O 1
ATOM 1472 N N . ALA A 1 195 ? -13.222 -0.367 2.837 1.00 98.38 195 ALA A N 1
ATOM 1473 C CA . ALA A 1 195 ? -13.681 -0.663 4.201 1.00 98.38 195 ALA A CA 1
ATOM 1474 C C . ALA A 1 195 ? -13.569 -2.157 4.532 1.00 98.38 195 ALA A C 1
ATOM 1476 O O . ALA A 1 195 ? -13.066 -2.529 5.593 1.00 98.38 195 ALA A O 1
ATOM 1477 N N . ILE A 1 196 ? -13.988 -3.015 3.601 1.00 98.69 196 ILE A N 1
ATOM 1478 C CA . ILE A 1 196 ? -13.911 -4.471 3.745 1.00 98.69 196 ILE A CA 1
ATOM 1479 C C . ILE A 1 196 ? -12.453 -4.944 3.755 1.00 98.69 196 ILE A C 1
ATOM 1481 O O . ILE A 1 196 ? -12.083 -5.750 4.613 1.00 98.69 196 ILE A O 1
ATOM 1485 N N . ALA A 1 197 ? -11.609 -4.430 2.853 1.00 97.94 197 ALA A N 1
ATOM 1486 C CA . ALA A 1 197 ? -10.183 -4.757 2.821 1.00 97.94 197 ALA A CA 1
ATOM 1487 C C . ALA A 1 197 ? -9.484 -4.339 4.127 1.00 97.94 197 ALA A C 1
ATOM 1489 O O . ALA A 1 197 ? -8.809 -5.150 4.758 1.00 97.94 197 ALA A O 1
ATOM 1490 N N . VAL A 1 198 ? -9.737 -3.117 4.605 1.00 96.19 198 VAL A N 1
ATOM 1491 C CA . VAL A 1 198 ? -9.195 -2.594 5.867 1.00 96.19 198 VAL A CA 1
ATOM 1492 C C . VAL A 1 198 ? -9.620 -3.454 7.054 1.00 96.19 198 VAL A C 1
ATOM 1494 O O . VAL A 1 198 ? -8.774 -3.847 7.854 1.00 96.19 198 VAL A O 1
ATOM 1497 N N . ARG A 1 199 ? -10.906 -3.812 7.152 1.00 96.00 199 ARG A N 1
ATOM 1498 C CA . ARG A 1 199 ? -11.416 -4.680 8.224 1.00 96.00 199 ARG A CA 1
ATOM 1499 C C . ARG A 1 199 ? -10.773 -6.066 8.194 1.00 96.00 199 ARG A C 1
ATOM 1501 O O . ARG A 1 199 ? -10.411 -6.602 9.241 1.00 96.00 199 ARG A O 1
ATOM 1508 N N . SER A 1 200 ? -10.617 -6.633 7.000 1.00 95.44 200 SER A N 1
ATOM 1509 C CA . SER A 1 200 ? -10.018 -7.957 6.805 1.00 95.44 200 SER A CA 1
ATOM 1510 C C . SER A 1 200 ? -8.545 -7.961 7.209 1.00 95.44 200 SER A C 1
ATOM 1512 O O . SER A 1 200 ? -8.133 -8.799 8.007 1.00 95.44 200 SER A O 1
ATOM 1514 N N . MET A 1 201 ? -7.787 -6.961 6.749 1.00 90.56 201 MET A N 1
ATOM 1515 C CA . MET A 1 201 ? -6.375 -6.760 7.075 1.00 90.56 201 MET A CA 1
ATOM 1516 C C . MET A 1 201 ? -6.148 -6.579 8.583 1.00 90.56 201 MET A C 1
ATOM 1518 O O . MET A 1 201 ? -5.240 -7.193 9.152 1.00 90.56 201 MET A O 1
ATOM 1522 N N . ALA A 1 202 ? -7.008 -5.804 9.250 1.00 89.81 202 ALA A N 1
ATOM 1523 C CA . ALA A 1 202 ? -6.966 -5.638 10.698 1.00 89.81 202 ALA A CA 1
ATOM 1524 C C . ALA A 1 202 ? -7.146 -6.986 11.412 1.00 89.81 202 ALA A C 1
ATOM 1526 O O . ALA A 1 202 ? -6.321 -7.384 12.232 1.00 89.81 202 ALA A O 1
ATOM 1527 N N . LEU A 1 203 ? -8.194 -7.736 11.062 1.00 89.56 203 LEU A N 1
ATOM 1528 C CA . LEU A 1 203 ? -8.514 -9.014 11.701 1.00 89.56 203 LEU A CA 1
ATOM 1529 C C . LEU A 1 203 ? -7.486 -10.116 11.411 1.00 89.56 203 LEU A C 1
ATOM 1531 O O . LEU A 1 203 ? -7.215 -10.922 12.302 1.00 89.56 203 LEU A O 1
ATOM 1535 N N . SER A 1 204 ? -6.891 -10.147 10.215 1.00 85.88 204 SER A N 1
ATOM 1536 C CA . SER A 1 204 ? -5.860 -11.133 9.874 1.00 85.88 204 SER A CA 1
ATOM 1537 C C . SER A 1 204 ? -4.558 -10.912 10.645 1.00 85.88 204 SER A C 1
ATOM 1539 O O . SER A 1 204 ? -3.906 -11.872 11.050 1.00 85.88 204 SER A O 1
ATOM 1541 N N . GLN A 1 205 ? -4.185 -9.652 10.886 1.00 76.38 205 GLN A N 1
ATOM 1542 C CA . GLN A 1 205 ? -2.920 -9.299 11.535 1.00 76.38 205 GLN A CA 1
ATOM 1543 C C . GLN A 1 205 ? -2.964 -9.399 13.064 1.00 76.38 205 GLN A C 1
ATOM 1545 O O . GLN A 1 205 ? -1.931 -9.704 13.666 1.00 76.38 205 GLN A O 1
ATOM 1550 N N . ARG A 1 206 ? -4.148 -9.242 13.686 1.00 69.12 206 ARG A N 1
ATOM 1551 C CA . ARG A 1 206 ? -4.349 -9.340 15.151 1.00 69.12 206 ARG A CA 1
ATOM 1552 C C . ARG A 1 206 ? -3.718 -10.578 15.788 1.00 69.12 206 ARG A C 1
ATOM 1554 O O . ARG A 1 206 ? -3.369 -10.551 16.961 1.00 69.12 206 ARG A O 1
ATOM 1561 N N . ARG A 1 207 ? -3.603 -11.681 15.041 1.00 55.25 207 ARG A N 1
ATOM 1562 C CA . ARG A 1 207 ? -3.086 -12.955 15.559 1.00 55.25 207 ARG A CA 1
ATOM 1563 C C . ARG A 1 207 ? -1.570 -13.126 15.434 1.00 55.25 207 ARG A C 1
ATOM 1565 O O . ARG A 1 207 ? -1.052 -14.050 16.049 1.00 55.25 207 ARG A O 1
ATOM 1572 N N . GLN A 1 208 ? -0.869 -12.317 14.630 1.00 58.38 208 GLN A N 1
ATOM 1573 C CA . GLN A 1 208 ? 0.500 -12.652 14.199 1.00 58.38 208 GLN A CA 1
ATOM 1574 C C . GLN A 1 208 ? 1.499 -11.483 14.200 1.00 58.38 208 GLN A C 1
ATOM 1576 O O . GLN A 1 208 ? 2.670 -11.719 14.484 1.00 58.38 208 GLN A O 1
ATOM 1581 N N . ALA A 1 209 ? 1.084 -10.242 13.919 1.00 60.16 209 ALA A N 1
ATOM 1582 C CA . ALA A 1 209 ? 2.036 -9.156 13.633 1.00 60.16 209 ALA A CA 1
ATOM 1583 C C . ALA A 1 209 ? 2.793 -8.637 14.871 1.00 60.16 209 ALA A C 1
ATOM 1585 O O . ALA A 1 209 ? 3.954 -8.245 14.774 1.00 60.16 209 ALA A O 1
ATOM 1586 N N . HIS A 1 210 ? 2.153 -8.662 16.043 1.00 67.88 210 HIS A N 1
ATOM 1587 C CA . HIS A 1 210 ? 2.694 -8.085 17.277 1.00 67.88 210 HIS A CA 1
ATOM 1588 C C . HIS A 1 210 ? 2.597 -9.053 18.466 1.00 67.88 210 HIS A C 1
ATOM 1590 O O . HIS A 1 210 ? 2.190 -8.684 19.566 1.00 67.88 210 HIS A O 1
ATOM 1596 N N . ALA A 1 211 ? 2.960 -10.323 18.256 1.00 68.00 211 ALA A N 1
ATOM 1597 C CA . ALA A 1 211 ? 2.972 -11.319 19.327 1.00 68.00 211 ALA A CA 1
ATOM 1598 C C . ALA A 1 211 ? 3.848 -10.856 20.512 1.00 68.00 211 ALA A C 1
ATOM 1600 O O . ALA A 1 211 ? 5.033 -10.566 20.353 1.00 68.00 211 ALA A O 1
ATOM 1601 N N . GLY A 1 212 ? 3.252 -10.775 21.706 1.00 68.56 212 GLY A N 1
ATOM 1602 C CA . GLY A 1 212 ? 3.922 -10.296 22.922 1.00 68.56 212 GLY A CA 1
ATOM 1603 C C . GLY A 1 212 ? 3.967 -8.770 23.089 1.00 68.56 212 GLY A C 1
ATOM 1604 O O . GLY A 1 212 ? 4.508 -8.288 24.085 1.00 68.56 212 GLY A O 1
ATOM 1605 N N . ALA A 1 213 ? 3.402 -8.001 22.155 1.00 69.69 213 ALA A N 1
ATOM 1606 C CA . ALA A 1 213 ? 3.141 -6.579 22.352 1.00 69.69 213 ALA A CA 1
ATOM 1607 C C . ALA A 1 213 ? 1.799 -6.363 23.073 1.00 69.69 213 ALA A C 1
ATOM 1609 O O . ALA A 1 213 ? 0.918 -7.225 23.021 1.00 69.69 213 ALA A O 1
ATOM 1610 N N . PRO A 1 214 ? 1.596 -5.206 23.725 1.00 66.75 214 PRO A N 1
ATOM 1611 C CA . PRO A 1 214 ? 0.358 -4.909 24.433 1.00 66.75 214 PRO A CA 1
ATOM 1612 C C . PRO A 1 214 ? -0.707 -4.270 23.524 1.00 66.75 214 PRO A C 1
ATOM 1614 O O . PRO A 1 214 ? -1.721 -3.756 23.996 1.00 66.75 214 PRO A O 1
ATOM 1617 N N . PHE A 1 215 ? -0.455 -4.278 22.217 1.00 74.81 215 PHE A N 1
ATOM 1618 C CA . PHE A 1 215 ? -1.320 -3.788 21.158 1.00 74.81 215 PHE A CA 1
ATOM 1619 C C . PHE A 1 215 ? -1.348 -4.813 20.023 1.00 74.81 215 PHE A C 1
ATOM 1621 O O . PHE A 1 215 ? -0.448 -5.639 19.891 1.00 74.81 215 PHE A O 1
ATOM 1628 N N . GLU A 1 216 ? -2.394 -4.770 19.207 1.00 76.25 216 GLU A N 1
ATOM 1629 C CA . GLU A 1 216 ? -2.615 -5.774 18.166 1.00 76.25 216 GLU A CA 1
ATOM 1630 C C . GLU A 1 216 ? -2.117 -5.324 16.794 1.00 7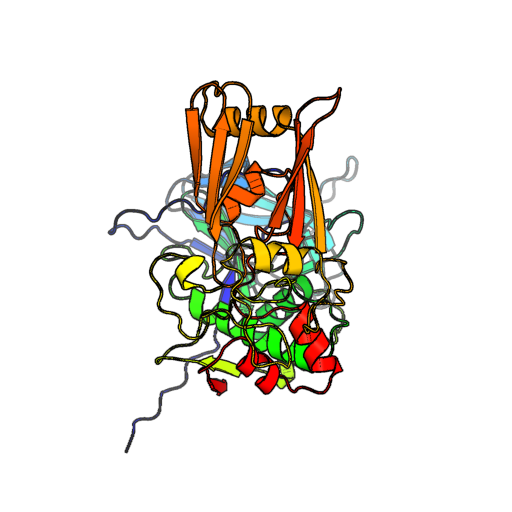6.25 216 GLU A C 1
ATOM 1632 O O . GLU A 1 216 ? -1.892 -6.164 15.925 1.00 76.25 216 GLU A O 1
ATOM 1637 N N . LEU A 1 217 ? -1.973 -4.013 16.591 1.00 77.88 217 LEU A N 1
ATOM 1638 C CA . LEU A 1 217 ? -1.656 -3.380 15.314 1.00 77.88 217 LEU A CA 1
ATOM 1639 C C . LEU A 1 217 ? -0.951 -2.026 15.558 1.00 77.88 217 LEU A C 1
ATOM 1641 O O . LEU A 1 217 ? -1.160 -1.404 16.598 1.00 77.88 217 LEU A O 1
ATOM 1645 N N . CYS A 1 218 ? -0.144 -1.527 14.618 1.00 71.12 218 CYS A N 1
ATOM 1646 C CA . CYS A 1 218 ? 0.445 -0.178 14.688 1.00 71.12 218 CYS A CA 1
ATOM 1647 C C . CYS A 1 218 ? -0.296 0.836 13.792 1.00 71.12 218 CYS A C 1
ATOM 1649 O O . CYS A 1 218 ? -1.039 0.456 12.889 1.00 71.12 218 CYS A O 1
ATOM 1651 N N . ALA A 1 219 ? -0.128 2.136 14.060 1.00 65.38 219 ALA A N 1
ATOM 1652 C CA . ALA A 1 219 ? -0.802 3.219 13.328 1.00 65.38 219 ALA A CA 1
ATOM 1653 C C . ALA A 1 219 ? -0.024 3.730 12.097 1.00 65.38 219 ALA A C 1
ATOM 1655 O O . ALA A 1 219 ? -0.290 4.828 11.599 1.00 65.38 219 ALA A O 1
ATOM 1656 N N . ASP A 1 220 ? 0.954 2.962 11.626 1.00 65.25 220 ASP A N 1
ATOM 1657 C CA . ASP A 1 220 ? 1.845 3.319 10.529 1.00 65.25 220 ASP A CA 1
ATOM 1658 C C . ASP A 1 220 ? 1.728 2.335 9.349 1.00 65.25 220 ASP A C 1
ATOM 1660 O O . ASP A 1 220 ? 0.976 1.363 9.380 1.00 65.25 220 ASP A O 1
ATOM 1664 N N . TRP A 1 221 ? 2.491 2.604 8.290 1.00 57.69 221 TRP A N 1
ATOM 1665 C CA . TRP A 1 221 ? 2.572 1.804 7.063 1.00 57.69 221 TRP A CA 1
ATOM 1666 C C . TRP A 1 221 ? 2.939 0.316 7.234 1.00 57.69 221 TRP A C 1
ATOM 1668 O O . TRP A 1 221 ? 2.735 -0.445 6.291 1.00 57.69 221 TRP A O 1
ATOM 1678 N N . HIS A 1 222 ? 3.478 -0.114 8.381 1.00 64.00 222 HIS A N 1
ATOM 1679 C CA . HIS A 1 222 ? 3.734 -1.523 8.682 1.00 64.00 222 HIS A CA 1
ATOM 1680 C C . HIS A 1 222 ? 2.423 -2.296 8.845 1.00 64.00 222 HIS A C 1
ATOM 1682 O O . HIS A 1 222 ? 2.313 -3.405 8.328 1.00 64.00 222 HIS A O 1
ATOM 1688 N N . CYS A 1 223 ? 1.431 -1.705 9.518 1.00 70.88 223 CYS A N 1
ATOM 1689 C CA . CYS A 1 223 ? 0.083 -2.257 9.594 1.00 70.88 223 CYS A CA 1
ATOM 1690 C C . CYS A 1 223 ? -0.848 -1.499 8.655 1.00 70.88 223 CYS A C 1
ATOM 1692 O O . CYS A 1 223 ? -1.126 -1.985 7.562 1.00 70.88 223 CYS A O 1
ATOM 1694 N N . GLN A 1 224 ? -1.368 -0.350 9.093 1.00 76.56 224 GLN A N 1
ATOM 1695 C CA . GLN A 1 224 ? -2.232 0.539 8.314 1.00 76.56 224 GLN A CA 1
ATOM 1696 C C . GLN A 1 224 ? -2.126 1.950 8.892 1.00 76.56 224 GLN A C 1
ATOM 1698 O O . GLN A 1 224 ? -2.053 2.120 10.114 1.00 76.56 224 GLN A O 1
ATOM 1703 N N . VAL A 1 225 ? -2.174 2.973 8.038 1.00 73.00 225 VAL A N 1
ATOM 1704 C CA . VAL A 1 225 ? -2.086 4.353 8.516 1.00 73.00 225 VAL A CA 1
ATOM 1705 C C . VAL A 1 225 ? -3.352 4.696 9.299 1.00 73.00 225 VAL A C 1
ATOM 1707 O O . VAL A 1 225 ? -4.451 4.730 8.749 1.00 73.00 225 VAL A O 1
ATOM 1710 N N . TYR A 1 226 ? -3.198 4.984 10.592 1.00 76.44 226 TYR A N 1
ATOM 1711 C CA . TYR A 1 226 ? -4.290 5.411 11.462 1.00 76.44 226 TYR A CA 1
ATOM 1712 C C . TYR A 1 226 ? -3.962 6.762 12.090 1.00 76.44 226 TYR A C 1
ATOM 1714 O O . TYR A 1 226 ? -2.997 6.934 12.826 1.00 76.44 226 TYR A O 1
ATOM 1722 N N . ALA A 1 227 ? -4.793 7.748 11.779 1.00 67.81 227 ALA A N 1
ATOM 1723 C CA . ALA A 1 227 ? -4.561 9.146 12.112 1.00 67.81 227 ALA A CA 1
ATOM 1724 C C . ALA A 1 227 ? -5.513 9.682 13.196 1.00 67.81 227 ALA A C 1
ATOM 1726 O O . ALA A 1 227 ? -5.521 10.888 13.443 1.00 67.81 227 ALA A O 1
ATOM 1727 N N . GLY A 1 228 ? -6.336 8.820 13.798 1.00 67.94 228 GLY A N 1
ATOM 1728 C CA . GLY A 1 228 ? -7.556 9.243 14.483 1.00 67.94 228 GLY A CA 1
ATOM 1729 C C . GLY A 1 228 ? -8.665 9.597 13.488 1.00 67.94 228 GLY A C 1
ATOM 1730 O O . GLY A 1 228 ? -8.580 9.282 12.298 1.00 67.94 228 GLY A O 1
ATOM 1731 N N . VAL A 1 229 ? -9.709 10.259 13.975 1.00 67.44 229 VAL A N 1
ATOM 1732 C CA . VAL A 1 229 ? -10.854 10.692 13.177 1.00 67.44 229 VAL A CA 1
ATOM 1733 C C . VAL A 1 229 ? -11.101 12.203 13.313 1.00 67.44 229 VAL A C 1
ATOM 1735 O O . VAL A 1 229 ? -10.941 12.762 14.399 1.00 67.44 229 VAL A O 1
ATOM 1738 N N . PRO A 1 230 ? -11.488 12.899 12.232 1.00 64.25 230 PRO A N 1
ATOM 1739 C CA . PRO A 1 230 ? -12.094 14.217 12.331 1.00 64.25 230 PRO A CA 1
ATOM 1740 C C . PRO A 1 230 ? -13.492 14.104 12.964 1.00 64.25 230 PRO A C 1
ATOM 1742 O O . PRO A 1 230 ? -14.164 13.072 12.839 1.00 64.25 230 PRO A O 1
ATOM 1745 N N . LEU A 1 231 ? -13.923 15.186 13.620 1.00 58.66 231 LEU A N 1
ATOM 1746 C CA . LEU A 1 231 ? -15.256 15.306 14.230 1.00 58.66 231 LEU A CA 1
ATOM 1747 C C . LEU A 1 231 ? -16.384 15.310 13.187 1.00 58.66 231 LEU A C 1
ATOM 1749 O O . LEU A 1 231 ? -17.501 14.895 13.484 1.00 58.66 231 LEU A O 1
ATOM 1753 N N . ASP A 1 232 ? -16.091 15.767 11.971 1.00 69.56 232 ASP A N 1
ATOM 1754 C CA . ASP A 1 232 ? -17.103 15.960 10.938 1.00 69.56 232 ASP A CA 1
ATOM 1755 C C . ASP A 1 232 ? -17.553 14.640 10.299 1.00 69.56 232 ASP A C 1
ATOM 1757 O O . ASP A 1 232 ? -16.803 13.657 10.208 1.00 69.56 232 ASP A O 1
ATOM 1761 N N . LYS A 1 233 ? -18.795 14.649 9.801 1.00 78.06 233 LYS A N 1
ATOM 1762 C CA . LYS A 1 233 ? -19.333 13.578 8.957 1.00 78.06 233 LYS A CA 1
ATOM 1763 C C . LYS A 1 233 ? -18.525 13.467 7.668 1.00 78.06 233 LYS A C 1
ATOM 1765 O O . LYS A 1 233 ? -18.082 14.465 7.103 1.00 78.06 233 LYS A O 1
ATOM 1770 N N . SER A 1 234 ? -18.386 12.246 7.171 1.00 86.62 234 SER A N 1
ATOM 1771 C CA . SER A 1 234 ? -17.650 11.944 5.946 1.00 86.62 234 SER A CA 1
ATOM 1772 C C . SER A 1 234 ? -18.420 10.951 5.075 1.00 86.62 234 SER A C 1
ATOM 1774 O O . SER A 1 234 ? -19.084 10.070 5.619 1.00 86.62 234 SER A O 1
ATOM 1776 N N . PRO A 1 235 ? -18.290 10.996 3.733 1.00 89.50 235 PRO A N 1
ATOM 1777 C CA . PRO A 1 235 ? -18.805 9.939 2.849 1.00 89.50 235 PRO A CA 1
ATOM 1778 C C . PRO A 1 235 ? -18.323 8.524 3.224 1.00 89.50 235 PRO A C 1
ATOM 1780 O O . PRO A 1 235 ? -19.006 7.526 2.982 1.00 89.50 235 PRO A O 1
ATOM 1783 N N . VAL A 1 236 ? -17.164 8.435 3.889 1.00 92.00 236 VAL A N 1
ATOM 1784 C CA . VAL A 1 236 ? -16.632 7.191 4.465 1.00 92.00 236 VAL A CA 1
ATOM 1785 C C . VAL A 1 236 ? -17.608 6.550 5.459 1.00 92.00 236 VAL A C 1
ATOM 1787 O O . VAL A 1 236 ? -17.686 5.324 5.518 1.00 92.00 236 VAL A O 1
ATOM 1790 N N . ASP A 1 237 ? -18.387 7.342 6.198 1.00 92.94 237 ASP A N 1
ATOM 1791 C CA . ASP A 1 237 ? -19.281 6.856 7.257 1.00 92.94 237 ASP A CA 1
ATOM 1792 C C . ASP A 1 237 ? -20.344 5.902 6.696 1.00 92.94 237 ASP A C 1
ATOM 1794 O O . ASP A 1 237 ? -20.628 4.855 7.280 1.00 92.94 237 ASP A O 1
ATOM 1798 N N . GLU A 1 238 ? -20.895 6.216 5.520 1.00 95.62 238 GLU A N 1
ATOM 1799 C CA . GLU A 1 238 ? -21.852 5.342 4.844 1.00 95.62 238 GLU A CA 1
ATOM 1800 C C . GLU A 1 238 ? -21.188 4.034 4.391 1.00 95.62 238 GLU A C 1
ATOM 1802 O O . GLU A 1 238 ? -21.793 2.966 4.499 1.00 95.62 238 GLU A O 1
ATOM 1807 N N . ALA A 1 239 ? -19.939 4.076 3.915 1.00 97.69 239 ALA A N 1
ATOM 1808 C CA . ALA A 1 239 ? -19.230 2.884 3.451 1.00 97.69 239 ALA A CA 1
ATOM 1809 C C . ALA A 1 239 ? -18.956 1.929 4.613 1.00 97.69 239 ALA A C 1
ATOM 1811 O O . ALA A 1 239 ? -19.234 0.734 4.506 1.00 97.69 239 ALA A O 1
ATOM 1812 N N . VAL A 1 240 ? -18.484 2.468 5.740 1.00 96.31 240 VAL A N 1
ATOM 1813 C CA . VAL A 1 240 ? -18.269 1.714 6.980 1.00 96.31 240 VAL A CA 1
ATOM 1814 C C . VAL A 1 240 ? -19.589 1.120 7.470 1.00 96.31 240 VAL A C 1
ATOM 1816 O O . VAL A 1 240 ? -19.673 -0.088 7.680 1.00 96.31 240 VAL A O 1
ATOM 1819 N N . LYS A 1 241 ? -20.653 1.931 7.557 1.00 96.94 241 LYS A N 1
ATOM 1820 C CA . LYS A 1 241 ? -21.977 1.489 8.021 1.00 96.94 241 LYS A CA 1
ATOM 1821 C C . LYS A 1 241 ? -22.572 0.383 7.147 1.00 96.94 241 LYS A C 1
ATOM 1823 O O . LYS A 1 241 ? -23.054 -0.616 7.671 1.00 96.94 241 LYS A O 1
ATOM 1828 N N . THR A 1 242 ? -22.559 0.556 5.826 1.00 98.12 242 THR A N 1
ATOM 1829 C CA . THR A 1 242 ? -23.206 -0.376 4.880 1.00 98.12 242 THR A CA 1
ATOM 1830 C C . THR A 1 242 ? -22.404 -1.652 4.629 1.00 98.12 242 THR A C 1
ATOM 1832 O O . THR A 1 242 ? -22.953 -2.609 4.095 1.00 98.12 242 THR A O 1
ATOM 1835 N N . THR A 1 243 ? -21.136 -1.697 5.049 1.00 98.44 243 THR A N 1
ATOM 1836 C CA . THR A 1 243 ? -20.281 -2.898 4.991 1.00 98.44 243 THR A CA 1
ATOM 1837 C C . THR A 1 243 ? -19.911 -3.419 6.376 1.00 98.44 243 THR A C 1
ATOM 1839 O O . THR A 1 243 ? -18.943 -4.169 6.524 1.00 98.44 243 THR A O 1
ATOM 1842 N N . ARG A 1 244 ? -20.645 -3.002 7.413 1.00 97.88 244 ARG A N 1
ATOM 1843 C CA . ARG A 1 244 ? -20.370 -3.383 8.798 1.00 97.88 244 ARG A CA 1
ATOM 1844 C C . ARG A 1 244 ? -20.280 -4.904 8.916 1.00 97.88 244 ARG A C 1
ATOM 1846 O O . ARG A 1 244 ? -21.156 -5.622 8.446 1.00 97.88 244 ARG A O 1
ATOM 1853 N N . GLY A 1 245 ? -19.197 -5.381 9.527 1.00 95.06 245 GLY A N 1
ATOM 1854 C CA . GLY A 1 245 ? -18.961 -6.813 9.712 1.00 95.06 245 GLY A CA 1
ATOM 1855 C C . GLY A 1 245 ? -18.621 -7.596 8.443 1.00 95.06 245 GLY A C 1
ATOM 1856 O O . GLY A 1 245 ? -18.377 -8.791 8.549 1.00 95.06 245 GLY A O 1
ATOM 1857 N N . MET A 1 246 ? -18.552 -6.977 7.261 1.00 98.56 246 MET A N 1
ATOM 1858 C CA . 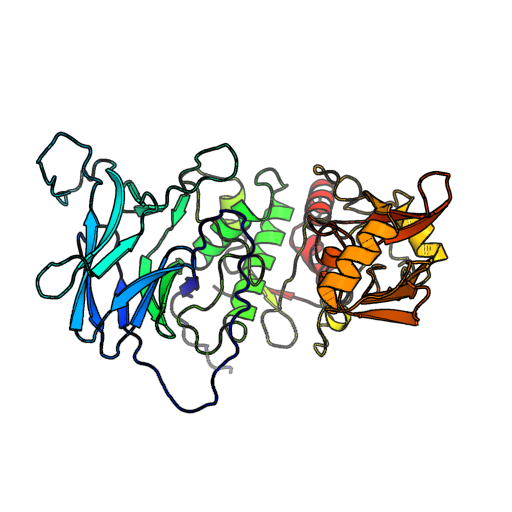MET A 1 246 ? -18.136 -7.669 6.039 1.00 98.56 246 MET A CA 1
ATOM 1859 C C . MET A 1 246 ? -16.611 -7.789 5.963 1.00 98.56 246 MET A C 1
ATOM 1861 O O . MET A 1 246 ? -15.887 -6.804 6.148 1.00 98.56 246 MET A O 1
ATOM 1865 N N . VAL A 1 247 ? -16.134 -8.997 5.672 1.00 98.06 247 VAL A N 1
ATOM 1866 C CA . VAL A 1 247 ? -14.717 -9.358 5.542 1.00 98.06 247 VAL A CA 1
ATOM 1867 C C . VAL A 1 247 ? -14.494 -10.265 4.334 1.00 98.06 247 VAL A C 1
ATOM 1869 O O . VAL A 1 247 ? -15.414 -10.942 3.873 1.00 98.06 247 VAL A O 1
ATOM 1872 N N . LEU A 1 248 ? -13.255 -10.309 3.850 1.00 97.50 248 LEU A N 1
ATOM 1873 C CA . LEU A 1 248 ? -12.793 -11.269 2.857 1.00 97.50 248 LEU A CA 1
ATOM 1874 C C . LEU A 1 248 ? -12.232 -12.513 3.538 1.00 97.50 248 LEU A C 1
ATOM 1876 O O . LEU A 1 248 ? -11.406 -12.433 4.450 1.00 97.50 248 LEU A O 1
ATOM 1880 N N . TYR A 1 249 ? -12.673 -13.672 3.069 1.00 94.00 249 TYR A N 1
ATOM 1881 C CA . TYR A 1 249 ? -12.360 -14.962 3.662 1.00 94.00 249 TYR A CA 1
ATOM 1882 C C . TYR A 1 249 ? -11.864 -15.944 2.601 1.00 94.00 249 TYR A C 1
ATOM 1884 O O . TYR A 1 249 ? -12.403 -16.004 1.496 1.00 94.00 249 TYR A O 1
ATOM 1892 N N . SER A 1 250 ? -10.854 -16.741 2.937 1.00 91.44 250 SER A N 1
ATOM 1893 C CA . SER A 1 250 ? -10.363 -17.843 2.106 1.00 91.44 250 SER A CA 1
ATOM 1894 C C . SER A 1 250 ? -9.619 -18.862 2.970 1.00 91.44 250 SER A C 1
ATOM 1896 O O . SER A 1 250 ? -9.061 -18.508 4.007 1.00 91.44 250 SER A O 1
ATOM 1898 N N . GLY A 1 251 ? -9.656 -20.141 2.588 1.00 85.00 251 GLY A N 1
ATOM 1899 C CA . GLY A 1 251 ? -8.893 -21.195 3.272 1.00 85.00 251 GLY A CA 1
ATOM 1900 C C . GLY A 1 251 ? -9.172 -21.326 4.776 1.00 85.00 251 GLY A C 1
ATOM 1901 O O . GLY A 1 251 ? -8.260 -21.594 5.549 1.00 85.00 251 GLY A O 1
ATOM 1902 N N . GLY A 1 252 ? -10.409 -21.086 5.221 1.00 87.25 252 GLY A N 1
ATOM 1903 C CA . GLY A 1 252 ? -10.763 -21.201 6.642 1.00 87.25 252 GLY A CA 1
ATOM 1904 C C . GLY A 1 252 ? -10.419 -19.976 7.508 1.00 87.25 252 GLY A C 1
ATOM 1905 O O . GLY A 1 252 ? -10.679 -19.993 8.712 1.00 87.25 252 GLY A O 1
ATOM 1906 N N . THR A 1 253 ? -9.894 -18.891 6.928 1.00 90.44 253 THR A N 1
ATOM 1907 C CA . THR A 1 253 ? -9.504 -17.683 7.672 1.00 90.44 253 THR A CA 1
ATOM 1908 C C . THR A 1 253 ? -9.896 -16.386 6.961 1.00 90.44 253 THR A C 1
ATOM 1910 O O . THR A 1 253 ? -10.101 -16.348 5.748 1.00 90.44 253 THR A O 1
ATOM 1913 N N . VAL A 1 254 ? -9.979 -15.293 7.728 1.00 92.00 254 VAL A N 1
ATOM 1914 C CA . VAL A 1 254 ? -9.972 -13.933 7.168 1.00 92.00 254 VAL A CA 1
ATOM 1915 C C . VAL A 1 254 ? -8.614 -13.695 6.512 1.00 92.00 254 VAL A C 1
ATOM 1917 O O . VAL A 1 254 ? -7.579 -14.027 7.098 1.00 92.00 254 VAL A O 1
ATOM 1920 N N . ILE A 1 255 ? -8.623 -13.163 5.292 1.00 91.69 255 ILE A N 1
ATOM 1921 C CA . ILE A 1 255 ? -7.406 -12.998 4.496 1.00 91.69 255 ILE A CA 1
ATOM 1922 C C . ILE A 1 255 ? -6.606 -11.761 4.914 1.00 91.69 255 ILE A C 1
ATOM 1924 O O . ILE A 1 255 ? -7.163 -10.778 5.403 1.00 91.69 255 ILE A O 1
ATOM 1928 N N . GLN A 1 256 ? -5.315 -11.766 4.584 1.00 90.31 256 GLN A N 1
ATOM 1929 C CA . GLN A 1 256 ? -4.500 -10.547 4.542 1.00 90.31 256 GLN A CA 1
ATOM 1930 C C . GLN A 1 256 ? -4.856 -9.727 3.294 1.00 90.31 256 GLN A C 1
ATOM 1932 O O . GLN A 1 256 ? -4.308 -9.953 2.215 1.00 90.31 256 GLN A O 1
ATOM 1937 N N . ALA A 1 257 ? -5.806 -8.802 3.419 1.00 94.06 257 ALA A N 1
ATOM 1938 C CA . ALA A 1 257 ? -6.294 -7.988 2.305 1.00 94.06 257 ALA A CA 1
ATOM 1939 C C . ALA A 1 257 ? -5.391 -6.764 2.062 1.00 94.06 257 ALA A C 1
ATOM 1941 O O . ALA A 1 257 ? -5.766 -5.628 2.348 1.00 94.06 257 ALA A O 1
ATOM 1942 N N . LEU A 1 258 ? -4.182 -7.007 1.548 1.00 93.50 258 LEU A N 1
ATOM 1943 C CA . LEU A 1 258 ? -3.217 -5.957 1.204 1.00 93.50 258 LEU A CA 1
ATOM 1944 C C . LEU A 1 258 ? -3.765 -5.004 0.135 1.00 93.50 258 LEU A C 1
ATOM 1946 O O . LEU A 1 258 ? -4.538 -5.424 -0.726 1.00 93.50 258 LEU A O 1
ATOM 1950 N N . TYR A 1 259 ? -3.360 -3.736 0.175 1.00 95.12 259 TYR A N 1
ATOM 1951 C CA . TYR A 1 259 ? -3.776 -2.717 -0.788 1.00 95.12 259 TYR A CA 1
ATOM 1952 C C . TYR A 1 259 ? -2.691 -1.654 -0.971 1.00 95.12 259 TYR A C 1
ATOM 1954 O O . TYR A 1 259 ? -1.876 -1.421 -0.086 1.00 95.12 259 TYR A O 1
ATOM 1962 N N . SER A 1 260 ? -2.691 -0.966 -2.111 1.00 94.19 260 SER A N 1
ATOM 1963 C CA . SER A 1 260 ? -1.745 0.121 -2.396 1.00 94.19 260 SER A CA 1
ATOM 1964 C C . SER A 1 260 ? -2.364 1.219 -3.261 1.00 94.19 260 SER A C 1
ATOM 1966 O O . SER A 1 260 ? -3.412 1.021 -3.876 1.00 94.19 260 SER A O 1
ATOM 1968 N N . ALA A 1 261 ? -1.721 2.389 -3.314 1.00 94.88 261 ALA A N 1
ATOM 1969 C CA . ALA A 1 261 ? -2.281 3.562 -3.982 1.00 94.88 261 ALA A CA 1
ATOM 1970 C C . ALA A 1 261 ? -2.502 3.349 -5.487 1.00 94.88 261 ALA A C 1
ATOM 1972 O O . ALA A 1 261 ? -3.589 3.617 -6.001 1.00 94.88 261 ALA A O 1
ATOM 1973 N N . ASN A 1 262 ? -1.479 2.863 -6.194 1.00 97.81 262 ASN A N 1
ATOM 1974 C CA . ASN A 1 262 ? -1.548 2.617 -7.630 1.00 97.81 262 ASN A CA 1
ATOM 1975 C C . ASN A 1 262 ? -0.644 1.437 -8.017 1.00 97.81 262 ASN A C 1
ATOM 1977 O O . ASN A 1 262 ? 0.552 1.452 -7.725 1.00 97.81 262 ASN A O 1
ATOM 1981 N N . CYS A 1 263 ? -1.184 0.424 -8.690 1.00 97.62 263 CYS A N 1
ATOM 1982 C CA . CYS A 1 263 ? -0.419 -0.768 -9.058 1.00 97.62 263 CYS A CA 1
ATOM 1983 C C . CYS A 1 263 ? 0.459 -0.572 -10.310 1.00 97.62 263 CYS A C 1
ATOM 1985 O O . CYS A 1 263 ? 1.395 -1.332 -10.525 1.00 97.62 263 CYS A O 1
ATOM 1987 N N . GLY A 1 264 ? 0.228 0.478 -11.105 1.00 97.62 264 GLY A N 1
ATOM 1988 C CA . GLY A 1 264 ? 0.932 0.701 -12.371 1.00 97.62 264 GLY A CA 1
ATOM 1989 C C . GLY A 1 264 ? 0.358 -0.094 -13.548 1.00 97.62 264 GLY A C 1
ATOM 1990 O O . GLY A 1 264 ? 0.967 -0.113 -14.620 1.00 97.62 264 GLY A O 1
ATOM 1991 N N . GLY A 1 265 ? -0.817 -0.700 -13.362 1.00 96.94 265 GLY A N 1
ATOM 1992 C CA . GLY A 1 265 ? -1.572 -1.452 -14.362 1.00 96.94 265 GLY A CA 1
ATOM 1993 C C . GLY A 1 265 ? -1.574 -2.964 -14.144 1.00 96.94 265 GLY A C 1
ATOM 1994 O O . GLY A 1 265 ? -2.320 -3.657 -14.816 1.00 96.94 265 GLY A O 1
ATOM 1995 N N . HIS A 1 266 ? -0.782 -3.483 -13.209 1.00 97.25 266 HIS A N 1
ATOM 1996 C CA . HIS A 1 266 ? -0.784 -4.895 -12.840 1.00 97.25 266 HIS A CA 1
ATOM 1997 C C . HIS A 1 266 ? -0.437 -5.015 -11.354 1.00 97.25 266 HIS A C 1
ATOM 1999 O O . HIS A 1 266 ? 0.461 -4.324 -10.869 1.00 97.25 266 HIS A O 1
ATOM 2005 N N . THR A 1 267 ? -1.129 -5.872 -10.609 1.00 97.12 267 THR A N 1
ATOM 2006 C CA . THR A 1 267 ? -0.853 -6.097 -9.182 1.00 97.12 267 THR A CA 1
ATOM 2007 C C . THR A 1 267 ? 0.202 -7.186 -8.983 1.00 97.12 267 THR A C 1
ATOM 2009 O O . THR A 1 267 ? 0.376 -8.065 -9.816 1.00 97.12 267 THR A O 1
ATOM 2012 N N . GLU A 1 268 ? 0.976 -7.135 -7.908 1.00 95.44 268 GLU A N 1
ATOM 2013 C CA . GLU A 1 268 ? 2.072 -8.072 -7.657 1.00 95.44 268 GLU A CA 1
ATOM 2014 C C . GLU A 1 268 ? 1.613 -9.278 -6.827 1.00 95.44 268 GLU A C 1
ATOM 2016 O O . GLU A 1 268 ? 0.646 -9.211 -6.064 1.00 95.44 268 GLU A O 1
ATOM 2021 N N . SER A 1 269 ? 2.345 -10.383 -6.956 1.00 92.00 269 SER A N 1
ATOM 2022 C CA . SER A 1 269 ? 2.162 -11.575 -6.144 1.00 92.00 269 SER A CA 1
ATOM 2023 C C . SER A 1 269 ? 2.742 -11.402 -4.737 1.00 92.00 269 SER A C 1
ATOM 2025 O O . SER A 1 269 ? 3.919 -11.064 -4.567 1.00 92.00 269 SER A O 1
ATOM 2027 N N . ALA A 1 270 ? 1.964 -11.746 -3.707 1.00 84.19 270 ALA A N 1
ATOM 2028 C CA . ALA A 1 270 ? 2.458 -11.775 -2.332 1.00 84.19 270 ALA A CA 1
ATOM 2029 C C . ALA A 1 270 ? 3.597 -12.783 -2.139 1.00 84.19 270 ALA A C 1
ATOM 2031 O O . ALA A 1 270 ? 4.515 -12.486 -1.388 1.00 84.19 270 ALA A O 1
ATOM 2032 N N . ALA A 1 271 ? 3.599 -13.916 -2.852 1.00 70.12 271 ALA A N 1
ATOM 2033 C CA . ALA A 1 271 ? 4.659 -14.924 -2.747 1.00 70.12 271 ALA A CA 1
ATOM 2034 C C . ALA A 1 271 ? 6.032 -14.399 -3.205 1.00 70.12 271 ALA A C 1
ATOM 2036 O O . ALA A 1 271 ? 7.077 -14.912 -2.795 1.00 70.12 271 ALA A O 1
ATOM 2037 N N . ARG A 1 272 ? 6.036 -13.380 -4.075 1.00 64.56 272 ARG A N 1
ATOM 2038 C CA . ARG A 1 272 ? 7.252 -12.720 -4.564 1.00 64.56 272 ARG A CA 1
ATOM 2039 C C . ARG A 1 272 ? 7.618 -11.494 -3.735 1.00 64.56 272 ARG A C 1
ATOM 2041 O O . ARG A 1 272 ? 8.805 -11.253 -3.526 1.00 64.56 272 ARG A O 1
ATOM 2048 N N . ALA A 1 273 ? 6.620 -10.779 -3.218 1.00 55.81 273 ALA A N 1
ATOM 2049 C CA . ALA A 1 273 ? 6.817 -9.649 -2.317 1.00 55.81 273 ALA A CA 1
ATOM 2050 C C . ALA A 1 273 ? 7.243 -10.062 -0.892 1.00 55.81 273 ALA A C 1
ATOM 2052 O O . ALA A 1 273 ? 8.080 -9.389 -0.289 1.00 55.81 273 ALA A O 1
ATOM 2053 N N . TRP A 1 274 ? 6.753 -11.200 -0.388 1.00 60.09 274 TRP A N 1
ATOM 2054 C CA . TRP A 1 274 ? 7.052 -11.758 0.933 1.00 60.09 274 TRP A CA 1
ATOM 2055 C C . TRP A 1 274 ? 7.292 -13.271 0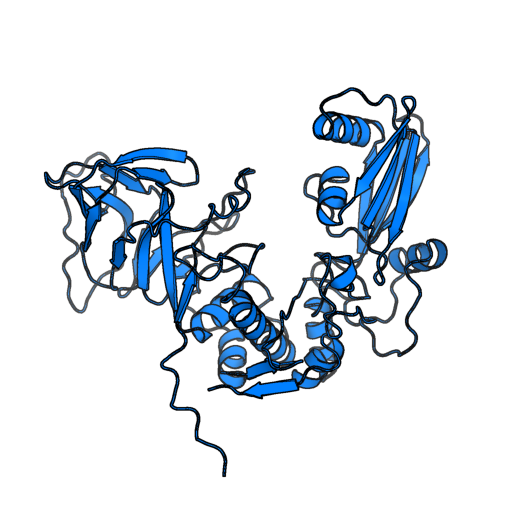.827 1.00 60.09 274 TRP A C 1
ATOM 2057 O O . TRP A 1 274 ? 6.472 -14.024 0.307 1.00 60.09 274 TRP A O 1
ATOM 2067 N N . ARG A 1 275 ? 8.451 -13.745 1.302 1.00 48.91 275 ARG A N 1
ATOM 2068 C CA . ARG A 1 275 ? 8.834 -15.162 1.190 1.00 48.91 275 ARG A CA 1
ATOM 2069 C C . ARG A 1 275 ? 7.874 -16.058 1.986 1.00 48.91 275 ARG A C 1
ATOM 2071 O O . ARG A 1 275 ? 7.735 -15.874 3.189 1.00 48.91 275 ARG A O 1
ATOM 2078 N N . GLY A 1 276 ? 7.324 -17.089 1.340 1.00 47.50 276 GLY A N 1
ATOM 2079 C CA . GLY A 1 276 ? 6.804 -18.282 2.025 1.00 47.50 276 GLY A CA 1
ATOM 2080 C C . GLY A 1 276 ? 5.286 -18.411 2.176 1.00 47.50 276 GLY A C 1
ATOM 2081 O O . GLY A 1 276 ? 4.843 -19.422 2.712 1.00 47.50 276 GLY A O 1
ATOM 2082 N N . SER A 1 277 ? 4.473 -17.473 1.686 1.00 53.72 277 SER A N 1
ATOM 2083 C CA . SER A 1 277 ? 3.013 -17.582 1.771 1.00 53.72 277 SER A CA 1
ATOM 2084 C C . SER A 1 277 ? 2.396 -17.874 0.394 1.00 53.72 277 SER A C 1
ATOM 2086 O O . SER A 1 277 ? 2.402 -17.037 -0.508 1.00 53.72 277 SER A O 1
ATOM 2088 N N . ARG A 1 278 ? 1.858 -19.091 0.204 1.00 61.56 278 ARG A N 1
ATOM 2089 C CA . ARG A 1 278 ? 0.944 -19.396 -0.915 1.00 61.56 278 ARG A CA 1
ATOM 2090 C C . ARG A 1 278 ? -0.397 -18.718 -0.632 1.00 61.56 278 ARG A C 1
ATOM 2092 O O . ARG A 1 278 ? -1.331 -19.336 -0.134 1.00 61.56 278 ARG A O 1
ATOM 2099 N N . LEU A 1 279 ? -0.443 -17.406 -0.842 1.00 79.81 279 LEU A N 1
ATOM 2100 C CA . LEU A 1 279 ? -1.672 -16.623 -0.793 1.00 79.81 279 LEU A CA 1
ATOM 2101 C C . LEU A 1 279 ? -2.214 -16.558 -2.217 1.00 79.81 279 LEU A C 1
ATOM 2103 O O . LEU A 1 279 ? -1.939 -15.601 -2.935 1.00 79.81 279 LEU A O 1
ATOM 2107 N N . ASP A 1 280 ? -2.949 -17.588 -2.639 1.00 85.88 280 ASP A N 1
ATOM 2108 C CA . ASP A 1 280 ? -3.463 -17.698 -4.017 1.00 85.88 280 ASP A CA 1
ATOM 2109 C C . ASP A 1 280 ? -4.356 -16.505 -4.403 1.00 85.88 280 ASP A C 1
ATOM 2111 O O . ASP A 1 280 ? -4.400 -16.085 -5.559 1.00 85.88 280 ASP A O 1
ATOM 2115 N N . TYR A 1 281 ? -4.997 -15.893 -3.404 1.00 90.88 281 TYR A N 1
ATOM 2116 C CA . TYR A 1 281 ? -5.785 -14.671 -3.544 1.00 90.88 281 TYR A CA 1
ATOM 2117 C C . TYR A 1 281 ? -4.946 -13.389 -3.720 1.00 90.88 281 TYR A C 1
ATOM 2119 O O . TYR A 1 281 ? -5.499 -12.327 -3.975 1.00 90.88 281 TYR A O 1
ATOM 2127 N N . LEU A 1 282 ? -3.619 -13.460 -3.588 1.00 93.44 282 LEU A N 1
ATOM 2128 C CA . LEU A 1 282 ? -2.658 -12.391 -3.892 1.00 93.44 282 LEU A CA 1
ATOM 2129 C C . LEU A 1 282 ? -1.657 -12.890 -4.938 1.00 93.44 282 LEU A C 1
ATOM 2131 O O . LEU A 1 282 ? -0.443 -12.845 -4.734 1.00 93.44 282 LEU A O 1
ATOM 2135 N N . ARG A 1 283 ? -2.165 -13.413 -6.056 1.00 91.38 283 ARG A N 1
ATOM 2136 C CA . ARG A 1 283 ? -1.345 -13.944 -7.157 1.00 91.38 283 ARG A CA 1
ATOM 2137 C C . ARG A 1 283 ? -0.799 -12.884 -8.121 1.00 91.38 283 ARG A C 1
ATOM 2139 O O . ARG A 1 283 ? 0.116 -13.189 -8.876 1.00 91.38 283 ARG A O 1
ATOM 2146 N N . GLY A 1 284 ? -1.296 -11.653 -8.034 1.00 93.50 284 GLY A N 1
ATOM 2147 C CA . GLY A 1 284 ? -1.099 -10.627 -9.052 1.00 93.50 284 GLY A CA 1
ATOM 2148 C C . GLY A 1 284 ? -2.084 -10.812 -10.205 1.00 93.50 284 GLY A C 1
ATOM 2149 O O . GLY A 1 284 ? -2.327 -11.929 -10.652 1.00 93.50 284 GLY A O 1
ATOM 2150 N N . VAL A 1 285 ? -2.707 -9.718 -10.617 1.00 94.94 285 VAL A N 1
ATOM 2151 C CA . VAL A 1 285 ? -3.706 -9.654 -11.687 1.00 94.94 285 VAL A CA 1
ATOM 2152 C C . VAL A 1 285 ? -3.510 -8.375 -12.491 1.00 94.94 285 VAL A C 1
ATOM 2154 O O . VAL A 1 285 ? -3.177 -7.328 -11.915 1.00 94.94 285 VAL A O 1
ATOM 2157 N N . LEU A 1 286 ? -3.764 -8.451 -13.795 1.00 96.94 286 LEU A N 1
ATOM 2158 C CA . LEU A 1 286 ? -3.925 -7.288 -14.657 1.00 96.94 286 LEU A CA 1
ATOM 2159 C C . LEU A 1 286 ? -5.041 -6.391 -14.104 1.00 96.94 286 LEU A C 1
ATOM 2161 O O . LEU A 1 286 ? -6.161 -6.845 -13.890 1.00 96.94 286 LEU A O 1
ATOM 2165 N N . ASP A 1 287 ? -4.742 -5.109 -13.892 1.00 96.88 287 ASP A N 1
ATOM 2166 C CA . ASP A 1 287 ? -5.705 -4.118 -13.398 1.00 96.88 287 ASP A CA 1
ATOM 2167 C C . ASP A 1 287 ? -6.557 -3.578 -14.551 1.00 96.88 287 ASP A C 1
ATOM 2169 O O . ASP A 1 287 ? -6.599 -2.379 -14.802 1.00 96.88 287 ASP A O 1
ATOM 2173 N N . GLY A 1 288 ? -7.170 -4.455 -15.340 1.00 93.50 288 GLY A N 1
ATOM 2174 C CA . GLY A 1 288 ? -7.844 -4.074 -16.575 1.00 93.50 288 GLY A CA 1
ATOM 2175 C C . GLY A 1 288 ? -9.072 -4.925 -16.881 1.00 93.50 288 GLY A C 1
ATOM 2176 O O . GLY A 1 288 ? -9.300 -5.944 -16.236 1.00 93.50 288 GLY A O 1
ATOM 2177 N N . PRO A 1 289 ? -9.879 -4.499 -17.867 1.00 83.81 289 PRO A N 1
ATOM 2178 C CA . PRO A 1 289 ? -11.066 -5.230 -18.305 1.00 83.81 289 PRO A CA 1
ATOM 2179 C C . PRO A 1 289 ? -10.743 -6.416 -19.230 1.00 83.81 289 PRO A C 1
ATOM 2181 O O . PRO A 1 289 ? -11.655 -7.124 -19.639 1.00 83.81 289 PRO A O 1
ATOM 2184 N N . GLN A 1 290 ? -9.480 -6.578 -19.628 1.00 77.56 290 GLN A N 1
ATOM 2185 C CA . GLN A 1 290 ? -9.031 -7.601 -20.570 1.00 77.56 290 GLN A CA 1
ATOM 2186 C C . GLN A 1 290 ? -8.489 -8.820 -19.818 1.00 77.56 290 GLN A C 1
ATOM 2188 O O . GLN A 1 290 ? -7.903 -8.667 -18.751 1.00 77.56 290 GLN A O 1
ATOM 2193 N N . ASP A 1 291 ? -8.610 -10.005 -20.420 1.00 69.44 291 ASP A N 1
ATOM 2194 C CA . ASP A 1 291 ? -8.081 -11.258 -19.856 1.00 69.44 291 ASP A CA 1
ATOM 2195 C C . ASP A 1 291 ? -6.648 -11.581 -20.323 1.00 69.44 291 ASP A C 1
ATOM 2197 O O . ASP A 1 291 ? -6.045 -12.557 -19.874 1.00 69.44 291 ASP A O 1
ATOM 2201 N N . VAL A 1 292 ? -6.086 -10.782 -21.239 1.00 84.38 292 VAL A N 1
ATOM 2202 C CA . VAL A 1 292 ? -4.734 -11.009 -21.769 1.00 84.38 292 VAL A CA 1
ATOM 2203 C C . VAL A 1 292 ? -3.708 -10.353 -20.857 1.00 84.38 292 VAL A C 1
ATOM 2205 O O . VAL A 1 292 ? -3.446 -9.154 -20.942 1.00 84.38 292 VAL A O 1
ATOM 2208 N N . ASP A 1 293 ? -3.119 -11.171 -19.996 1.00 90.62 293 ASP A N 1
ATOM 2209 C CA . ASP A 1 293 ? -2.101 -10.751 -19.044 1.00 90.62 293 ASP A CA 1
ATOM 2210 C C . ASP A 1 293 ? -0.714 -10.616 -19.716 1.00 90.62 293 ASP A C 1
ATOM 2212 O O . ASP A 1 293 ? -0.189 -11.605 -20.246 1.00 90.62 293 ASP A O 1
ATOM 2216 N N . PRO A 1 294 ? -0.102 -9.415 -19.761 1.00 92.81 294 PRO A N 1
ATOM 2217 C CA . PRO A 1 294 ? 1.235 -9.244 -20.319 1.00 92.81 294 PRO A CA 1
ATOM 2218 C C . PRO A 1 294 ? 2.309 -9.864 -19.416 1.00 92.81 294 PRO A C 1
ATOM 2220 O O . PRO A 1 294 ? 2.361 -9.613 -18.216 1.00 92.81 294 PRO A O 1
ATOM 2223 N N . ASP A 1 295 ? 3.274 -10.578 -20.006 1.00 95.56 295 ASP A N 1
ATOM 2224 C CA . ASP A 1 295 ? 4.438 -11.069 -19.257 1.00 95.56 295 ASP A CA 1
ATOM 2225 C C . ASP A 1 295 ? 5.430 -9.927 -18.954 1.00 95.56 295 ASP A C 1
ATOM 2227 O O . ASP A 1 295 ? 6.451 -9.741 -19.623 1.00 95.56 295 ASP A O 1
ATOM 2231 N N . LEU A 1 296 ? 5.134 -9.158 -17.902 1.00 96.62 296 LEU A N 1
ATOM 2232 C CA . LEU A 1 296 ? 5.964 -8.048 -17.420 1.00 96.62 296 LEU A CA 1
ATOM 2233 C C . LEU A 1 296 ? 7.283 -8.510 -16.779 1.00 96.62 296 LEU A C 1
ATOM 2235 O O . LEU A 1 296 ? 8.089 -7.675 -16.357 1.00 96.62 296 LEU A O 1
ATOM 2239 N N . THR A 1 297 ? 7.551 -9.821 -16.717 1.00 95.44 297 THR A N 1
ATOM 2240 C CA . THR A 1 297 ? 8.883 -10.321 -16.346 1.00 95.44 297 THR A CA 1
ATOM 2241 C C . THR A 1 297 ? 9.900 -10.146 -17.476 1.00 95.44 297 THR A C 1
ATOM 2243 O O . THR A 1 297 ? 11.105 -10.198 -17.222 1.00 95.44 297 THR A O 1
ATOM 2246 N N . LYS A 1 298 ? 9.439 -9.904 -18.712 1.00 95.69 298 LYS A N 1
ATOM 2247 C CA . LYS A 1 298 ? 10.281 -9.657 -19.888 1.00 95.69 298 LYS A CA 1
ATOM 2248 C C . LYS A 1 298 ? 10.557 -8.165 -20.055 1.00 95.69 298 LYS A C 1
ATOM 2250 O O . LYS A 1 298 ? 9.628 -7.381 -20.226 1.00 95.69 298 LYS A O 1
ATOM 2255 N N . GLU A 1 299 ? 11.835 -7.791 -20.107 1.00 92.94 299 GLU A N 1
ATOM 2256 C CA . GLU A 1 299 ? 12.261 -6.383 -20.168 1.00 92.94 299 GLU A CA 1
ATOM 2257 C C . GLU A 1 299 ? 11.633 -5.615 -21.338 1.00 92.94 299 GLU A C 1
ATOM 2259 O O . GLU A 1 299 ? 11.077 -4.544 -21.134 1.00 92.94 299 GLU A O 1
ATOM 2264 N N . ARG A 1 300 ? 11.612 -6.206 -22.542 1.00 94.56 300 ARG A N 1
ATOM 2265 C CA . ARG A 1 300 ? 11.023 -5.580 -23.738 1.00 94.56 300 ARG A CA 1
ATOM 2266 C C . ARG A 1 300 ? 9.536 -5.245 -23.570 1.00 94.56 300 ARG A C 1
ATOM 2268 O O . ARG A 1 300 ? 9.082 -4.205 -24.036 1.00 94.56 300 ARG A O 1
ATOM 2275 N N . ILE A 1 301 ? 8.768 -6.141 -22.946 1.00 96.56 301 ILE A N 1
ATOM 2276 C CA . ILE A 1 301 ? 7.330 -5.929 -22.712 1.00 96.56 301 ILE A CA 1
ATOM 2277 C C . ILE A 1 301 ? 7.159 -4.875 -21.616 1.00 96.56 301 ILE A C 1
ATOM 2279 O O . ILE A 1 301 ? 6.352 -3.960 -21.763 1.00 96.56 301 ILE A O 1
ATOM 2283 N N . LEU A 1 302 ? 7.955 -4.958 -20.546 1.00 97.62 302 LEU A N 1
ATOM 2284 C CA . LEU A 1 302 ? 7.916 -3.976 -19.473 1.00 97.62 302 LEU A CA 1
ATOM 2285 C C . LEU A 1 302 ? 8.251 -2.563 -19.954 1.00 97.62 302 LEU A C 1
ATOM 2287 O O . LEU A 1 302 ? 7.580 -1.622 -19.548 1.00 97.62 302 LEU A O 1
ATOM 2291 N N . GLU A 1 303 ? 9.271 -2.395 -20.788 1.00 96.94 303 GLU A N 1
ATOM 2292 C CA . GLU A 1 303 ? 9.669 -1.089 -21.311 1.00 96.94 303 GLU A CA 1
ATOM 2293 C C . GLU A 1 303 ? 8.507 -0.426 -22.062 1.00 96.94 303 GLU A C 1
ATOM 2295 O O . GLU A 1 303 ? 8.115 0.698 -21.749 1.00 96.94 303 GLU A O 1
ATOM 2300 N N . GLN A 1 304 ? 7.860 -1.170 -22.964 1.00 96.56 304 GLN A N 1
ATOM 2301 C CA . GLN A 1 304 ? 6.647 -0.716 -23.651 1.00 96.56 304 GLN A CA 1
ATOM 2302 C C . GLN A 1 304 ? 5.515 -0.411 -22.662 1.00 96.56 304 GLN A C 1
ATOM 2304 O O . GLN A 1 304 ? 4.790 0.571 -22.826 1.00 96.56 304 GLN A O 1
ATOM 2309 N N . TRP A 1 305 ? 5.379 -1.219 -21.609 1.00 96.75 305 TRP A N 1
ATOM 2310 C CA . TRP A 1 305 ? 4.375 -1.024 -20.571 1.00 96.75 305 TRP A CA 1
ATOM 2311 C C . TRP A 1 305 ? 4.572 0.290 -19.813 1.00 96.75 305 TRP A C 1
ATOM 2313 O O . TRP A 1 305 ? 3.629 1.076 -19.703 1.00 96.75 305 TRP A O 1
ATOM 2323 N N . VAL A 1 306 ? 5.775 0.549 -19.292 1.00 97.50 306 VAL A N 1
ATOM 2324 C CA . VAL A 1 306 ? 6.071 1.735 -18.468 1.00 97.50 306 VAL A CA 1
ATOM 2325 C C . VAL A 1 306 ? 6.183 3.015 -19.292 1.00 97.50 306 VAL A C 1
ATOM 2327 O O . VAL A 1 306 ? 5.911 4.084 -18.760 1.00 97.50 306 VAL A O 1
ATOM 2330 N N . LEU A 1 307 ? 6.517 2.936 -20.581 1.00 96.81 307 LEU A N 1
ATOM 2331 C CA . LEU A 1 307 ? 6.477 4.093 -21.482 1.00 96.81 307 LEU A CA 1
ATOM 2332 C C . LEU A 1 307 ? 5.062 4.359 -22.022 1.00 96.81 307 LEU A C 1
ATOM 2334 O O . LEU A 1 307 ? 4.720 5.493 -22.352 1.00 96.81 307 LEU A O 1
ATOM 2338 N N . GLY A 1 308 ? 4.226 3.322 -22.096 1.00 95.56 308 GLY A N 1
ATOM 2339 C CA . GLY A 1 308 ? 2.862 3.399 -22.600 1.00 95.56 308 GLY A CA 1
ATOM 2340 C C . GLY A 1 308 ? 1.805 3.769 -21.555 1.00 95.56 308 GLY A C 1
ATOM 2341 O O . GLY A 1 308 ? 2.049 3.856 -20.345 1.00 95.56 308 GLY A O 1
ATOM 2342 N N . LYS A 1 309 ? 0.571 3.930 -22.048 1.00 94.94 309 LYS A N 1
ATOM 2343 C CA . LYS A 1 309 ? -0.647 4.131 -21.250 1.00 94.94 309 LYS A CA 1
ATOM 2344 C C . LYS A 1 309 ? -1.711 3.081 -21.622 1.00 94.94 309 LYS A C 1
ATOM 2346 O O . LYS A 1 309 ? -2.669 3.422 -22.316 1.00 94.94 309 LYS A O 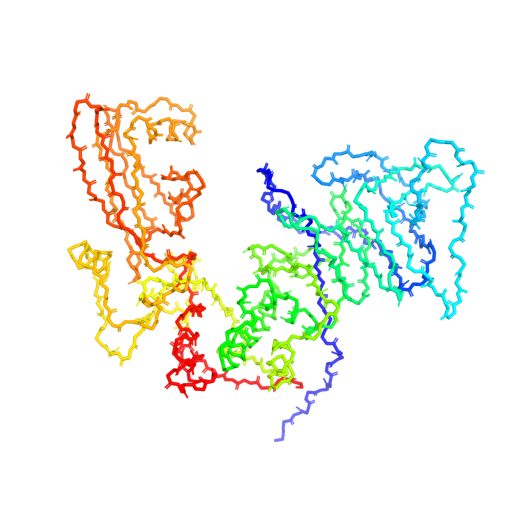1
ATOM 2351 N N . PRO A 1 310 ? -1.532 1.807 -21.216 1.00 93.75 310 PRO A N 1
ATOM 2352 C CA . PRO A 1 310 ? -2.461 0.726 -21.551 1.00 93.75 310 PRO A CA 1
ATOM 2353 C C . PRO A 1 310 ? -3.865 0.983 -20.985 1.00 93.75 310 PRO A C 1
ATOM 2355 O O . PRO A 1 310 ? -4.041 1.784 -20.060 1.00 93.75 310 PRO A O 1
ATOM 2358 N N . ASP A 1 311 ? -4.875 0.298 -21.528 1.00 93.44 311 ASP A N 1
ATOM 2359 C CA . ASP A 1 311 ? -6.246 0.382 -21.017 1.00 93.44 311 ASP A CA 1
ATOM 2360 C C . ASP A 1 311 ? -6.423 -0.432 -19.728 1.00 93.44 311 ASP A C 1
ATOM 2362 O O . ASP A 1 311 ? -6.944 -1.541 -19.716 1.00 93.44 311 ASP A O 1
ATOM 2366 N N . VAL A 1 312 ? -5.963 0.154 -18.629 1.00 96.56 312 VAL A N 1
ATOM 2367 C CA . VAL A 1 312 ? -6.076 -0.370 -17.265 1.00 96.56 312 VAL A CA 1
ATOM 2368 C C . VAL A 1 312 ? -6.872 0.603 -16.397 1.00 96.56 312 VAL A C 1
ATOM 2370 O O . VAL A 1 312 ? -6.921 1.806 -16.671 1.00 96.56 312 VAL A O 1
ATOM 2373 N N . PHE A 1 313 ? -7.519 0.112 -15.345 1.00 97.62 313 PHE A N 1
ATOM 2374 C CA . PHE A 1 313 ? -8.365 0.900 -14.457 1.00 97.62 313 PHE A CA 1
ATOM 2375 C C . PHE A 1 313 ? -7.577 2.037 -13.792 1.00 97.62 313 PHE A C 1
ATOM 2377 O O . PHE A 1 313 ? -8.031 3.182 -13.811 1.00 97.62 313 PHE A O 1
ATOM 2384 N N . CYS A 1 314 ? -6.365 1.785 -13.284 1.00 97.12 314 CYS A N 1
ATOM 2385 C CA . CYS A 1 314 ? -5.572 2.805 -12.593 1.00 97.12 314 CYS A CA 1
ATOM 2386 C C . CYS A 1 314 ? -4.848 3.824 -13.503 1.00 97.12 314 CYS A C 1
ATOM 2388 O O . CYS A 1 314 ? -4.043 4.612 -12.987 1.00 97.12 314 CYS A O 1
ATOM 2390 N N . LYS A 1 315 ? -5.077 3.810 -14.830 1.00 96.50 315 LYS A N 1
ATOM 2391 C CA . LYS A 1 315 ? -4.333 4.634 -15.810 1.00 96.50 315 LYS A CA 1
ATOM 2392 C C . LYS A 1 315 ? -4.522 6.143 -15.633 1.00 96.50 315 LYS A C 1
ATOM 2394 O O . LYS A 1 315 ? -3.615 6.919 -15.927 1.00 96.50 315 LYS A O 1
ATOM 2399 N N . ASP A 1 316 ? -5.682 6.555 -15.122 1.00 94.69 316 ASP A N 1
ATOM 2400 C CA . ASP A 1 316 ? -6.070 7.957 -14.925 1.00 94.69 316 ASP A CA 1
ATOM 2401 C C . ASP A 1 316 ? -6.009 8.343 -13.439 1.00 94.69 316 ASP A C 1
ATOM 2403 O O . ASP A 1 316 ? -6.955 8.877 -12.856 1.00 94.69 316 ASP A O 1
ATOM 2407 N N . SER A 1 317 ? -4.873 8.027 -12.806 1.00 93.06 317 SER A N 1
ATOM 2408 C CA . SER A 1 317 ? -4.613 8.373 -11.407 1.00 93.06 317 SER A CA 1
ATOM 2409 C C . SER A 1 317 ? -4.731 9.888 -11.189 1.00 93.06 317 SER A C 1
ATOM 2411 O O . SER A 1 317 ? -3.933 10.642 -11.753 1.00 93.06 317 SER A O 1
ATOM 2413 N N . PRO A 1 318 ? -5.628 10.364 -10.305 1.00 88.19 318 PRO A N 1
ATOM 2414 C CA . PRO A 1 318 ? -5.781 11.796 -10.038 1.00 88.19 318 PRO A CA 1
ATOM 2415 C C . PRO A 1 318 ? -4.549 12.411 -9.357 1.00 88.19 318 PRO A C 1
ATOM 2417 O O . PRO A 1 318 ? -4.423 13.629 -9.295 1.00 88.19 318 PRO A O 1
ATOM 2420 N N . ARG A 1 319 ? -3.646 11.577 -8.827 1.00 87.00 319 ARG A N 1
ATOM 2421 C CA . ARG A 1 319 ? -2.401 11.992 -8.167 1.00 87.00 319 ARG A CA 1
ATOM 2422 C C . ARG A 1 319 ? -1.168 11.818 -9.059 1.00 87.00 319 ARG A C 1
ATOM 2424 O O . ARG A 1 319 ? -0.051 11.974 -8.581 1.00 87.00 319 ARG A O 1
ATOM 2431 N N . GLY A 1 320 ? -1.352 11.455 -10.332 1.00 91.94 320 GLY A N 1
ATOM 2432 C CA . GLY A 1 320 ? -0.242 11.220 -11.258 1.00 91.94 320 GLY A CA 1
ATOM 2433 C C . GLY A 1 320 ? 0.623 10.014 -10.880 1.00 91.94 320 GLY A C 1
ATOM 2434 O O . GLY A 1 320 ? 1.778 9.940 -11.272 1.00 91.94 320 GLY A O 1
ATOM 2435 N N . HIS A 1 321 ? 0.092 9.059 -10.111 1.00 93.56 321 HIS A N 1
ATOM 2436 C CA . HIS A 1 321 ? 0.866 7.908 -9.631 1.00 93.56 321 HIS A CA 1
ATOM 2437 C C . HIS A 1 321 ? 1.124 6.845 -10.706 1.00 93.56 321 HIS A C 1
ATOM 2439 O O . HIS A 1 321 ? 1.931 5.943 -10.495 1.00 93.56 321 HIS A O 1
ATOM 2445 N N . PHE A 1 322 ? 0.407 6.902 -11.831 1.00 97.62 322 PHE A N 1
ATOM 2446 C CA . PHE A 1 322 ? 0.407 5.824 -12.815 1.00 97.62 322 PHE A CA 1
ATOM 2447 C C . PHE A 1 322 ? 1.753 5.665 -13.528 1.00 97.62 322 PHE A C 1
ATOM 2449 O O . PHE A 1 322 ? 2.192 4.531 -13.734 1.00 97.62 322 PHE A O 1
ATOM 2456 N N . ARG A 1 323 ? 2.413 6.781 -13.863 1.00 97.81 323 ARG A N 1
ATOM 2457 C CA . ARG A 1 323 ? 3.729 6.838 -14.513 1.00 97.81 323 ARG A CA 1
ATOM 2458 C C . ARG A 1 323 ? 4.594 7.906 -13.867 1.00 97.81 323 ARG A C 1
ATOM 2460 O O . ARG A 1 323 ? 4.083 8.937 -13.439 1.00 97.81 323 ARG A O 1
ATOM 2467 N N . TRP A 1 324 ? 5.893 7.661 -13.804 1.00 97.62 324 TRP A N 1
ATOM 2468 C CA . TRP A 1 324 ? 6.865 8.599 -13.260 1.00 97.62 324 TRP A CA 1
ATOM 2469 C C . TRP A 1 324 ? 8.225 8.407 -13.924 1.00 97.62 324 TRP A C 1
ATOM 2471 O O . TRP A 1 324 ? 8.553 7.317 -14.382 1.00 97.62 324 TRP A O 1
ATOM 2481 N N . THR A 1 325 ? 9.039 9.459 -13.914 1.00 97.62 325 THR A N 1
ATOM 2482 C CA . THR A 1 325 ? 10.424 9.406 -14.389 1.00 97.62 325 THR A CA 1
ATOM 2483 C C . THR A 1 325 ? 11.358 9.885 -13.288 1.00 97.62 325 THR A C 1
ATOM 2485 O O . THR A 1 325 ? 11.074 10.869 -12.597 1.00 97.62 325 THR A O 1
ATOM 2488 N N . ARG A 1 326 ? 12.486 9.195 -13.102 1.00 97.44 326 ARG A N 1
ATOM 2489 C CA . ARG A 1 326 ? 13.522 9.585 -12.142 1.00 97.44 326 ARG A CA 1
ATOM 2490 C C . ARG A 1 326 ? 14.902 9.448 -12.764 1.00 97.44 326 ARG A C 1
ATOM 2492 O O . ARG A 1 326 ? 15.263 8.371 -13.207 1.00 97.44 326 ARG A O 1
ATOM 2499 N N . VAL A 1 327 ? 15.689 10.516 -12.725 1.00 96.69 327 VAL A N 1
ATOM 2500 C CA . VAL A 1 327 ? 17.095 10.484 -13.146 1.00 96.69 327 VAL A CA 1
ATOM 2501 C C . VAL A 1 327 ? 17.985 10.263 -11.924 1.00 96.69 327 VAL A C 1
ATOM 2503 O O . VAL A 1 327 ? 17.806 10.927 -10.897 1.00 96.69 327 VAL A O 1
ATOM 2506 N N . ILE A 1 328 ? 18.941 9.339 -12.021 1.00 95.94 328 ILE A N 1
ATOM 2507 C CA . ILE A 1 328 ? 20.008 9.151 -11.035 1.00 95.94 328 ILE A CA 1
ATOM 2508 C C . ILE A 1 328 ? 21.374 9.147 -11.719 1.00 95.94 328 ILE A C 1
ATOM 2510 O O . ILE A 1 328 ? 21.654 8.333 -12.592 1.00 95.94 328 ILE A O 1
ATOM 2514 N N . LYS A 1 329 ? 22.250 10.052 -11.276 1.00 96.31 329 LYS A N 1
ATOM 2515 C CA . LYS A 1 329 ? 23.650 10.088 -11.710 1.00 96.31 329 LYS A CA 1
ATOM 2516 C C . LYS A 1 329 ? 24.409 8.885 -11.156 1.00 96.31 329 LYS A C 1
ATOM 2518 O O . LYS A 1 329 ? 24.221 8.534 -9.987 1.00 96.31 329 LYS A O 1
ATOM 2523 N N . ALA A 1 330 ? 25.321 8.322 -11.944 1.00 96.88 330 ALA A N 1
ATOM 2524 C CA . ALA A 1 330 ? 26.188 7.221 -11.523 1.00 96.88 330 ALA A CA 1
ATOM 2525 C C . ALA A 1 330 ? 26.968 7.551 -10.235 1.00 96.88 330 ALA A C 1
ATOM 2527 O O . ALA A 1 330 ? 27.038 6.726 -9.326 1.00 96.88 330 ALA A O 1
ATOM 2528 N N . SER A 1 331 ? 27.445 8.792 -10.092 1.00 96.06 331 SER A N 1
ATOM 2529 C CA . SER A 1 331 ? 28.123 9.275 -8.879 1.00 96.06 331 SER A CA 1
ATOM 2530 C C . SER A 1 331 ? 27.222 9.285 -7.638 1.00 96.06 331 SER A C 1
ATOM 2532 O O . SER A 1 331 ? 27.653 8.914 -6.550 1.00 96.06 331 SER A O 1
ATOM 2534 N N . VAL A 1 332 ? 25.942 9.643 -7.785 1.00 96.62 332 VAL A N 1
ATOM 2535 C CA . VAL A 1 332 ? 24.972 9.605 -6.677 1.00 96.62 332 VAL A CA 1
ATOM 2536 C C . VAL A 1 332 ? 24.660 8.162 -6.284 1.00 96.62 332 VAL A C 1
ATOM 2538 O O . VAL A 1 332 ? 24.552 7.859 -5.093 1.00 96.62 332 VAL A O 1
ATOM 2541 N N . LEU A 1 333 ? 24.520 7.266 -7.266 1.00 97.25 333 LEU A N 1
ATOM 2542 C CA . LEU A 1 333 ? 24.309 5.842 -7.009 1.00 97.25 333 LEU A CA 1
ATOM 2543 C C . LEU A 1 333 ? 25.519 5.221 -6.297 1.00 97.25 333 LEU A C 1
ATOM 2545 O O . LEU A 1 333 ? 25.320 4.516 -5.309 1.00 97.25 333 LEU A O 1
ATOM 2549 N N . LYS A 1 334 ? 26.744 5.570 -6.717 1.00 97.50 334 LYS A N 1
ATOM 2550 C CA . LYS A 1 334 ? 28.002 5.204 -6.047 1.00 97.50 334 LYS A CA 1
ATOM 2551 C C . LYS A 1 334 ? 27.964 5.573 -4.568 1.00 97.50 334 LYS A C 1
ATOM 2553 O O . LYS A 1 334 ? 28.007 4.684 -3.725 1.00 97.50 334 LYS A O 1
ATOM 2558 N N . THR A 1 335 ? 27.761 6.851 -4.238 1.00 97.38 335 THR A N 1
ATOM 2559 C CA . THR A 1 335 ? 27.754 7.316 -2.838 1.00 97.38 335 THR A CA 1
ATOM 2560 C C . THR A 1 335 ? 26.724 6.585 -1.975 1.00 97.38 335 THR A C 1
ATOM 2562 O O . THR A 1 335 ? 26.964 6.303 -0.799 1.00 97.38 335 THR A O 1
ATOM 2565 N N . ARG A 1 336 ? 25.545 6.271 -2.525 1.00 96.81 336 ARG A N 1
ATOM 2566 C CA . ARG A 1 336 ? 24.516 5.536 -1.775 1.00 96.81 336 ARG A CA 1
ATOM 2567 C C . ARG A 1 336 ? 24.863 4.061 -1.602 1.00 96.81 336 ARG A C 1
ATOM 2569 O O . ARG A 1 336 ? 24.587 3.514 -0.536 1.00 96.81 336 ARG A O 1
ATOM 2576 N N . LEU A 1 337 ? 25.465 3.437 -2.613 1.00 96.88 337 LEU A N 1
ATOM 2577 C CA . LEU A 1 337 ? 25.944 2.061 -2.539 1.00 96.88 337 LEU A CA 1
ATOM 2578 C C . LEU A 1 337 ? 27.079 1.927 -1.512 1.00 96.88 337 LEU A C 1
ATOM 2580 O O . LEU A 1 337 ? 27.019 1.042 -0.663 1.00 96.88 337 LEU A O 1
ATOM 2584 N N . GLU A 1 338 ? 28.040 2.853 -1.509 1.00 97.69 338 GLU A N 1
ATOM 2585 C CA . GLU A 1 338 ? 29.133 2.900 -0.526 1.00 97.69 338 GLU A CA 1
ATOM 2586 C C . GLU A 1 338 ? 28.600 3.071 0.896 1.00 97.69 338 GLU A C 1
ATOM 2588 O O . GLU A 1 338 ? 28.981 2.324 1.793 1.00 97.69 338 GLU A O 1
ATOM 2593 N N . ARG A 1 339 ? 27.638 3.982 1.103 1.00 95.56 339 ARG A N 1
ATOM 2594 C CA . ARG A 1 339 ? 26.979 4.151 2.409 1.00 95.56 339 ARG A CA 1
ATOM 2595 C C . ARG A 1 339 ? 26.271 2.880 2.872 1.00 95.56 339 ARG A C 1
ATOM 2597 O O . ARG A 1 339 ? 26.281 2.578 4.059 1.00 95.56 339 ARG A O 1
ATOM 2604 N N . MET A 1 340 ? 25.629 2.159 1.954 1.00 91.75 340 MET A N 1
ATOM 2605 C CA . MET A 1 340 ? 24.935 0.912 2.276 1.00 91.75 340 MET A CA 1
ATOM 2606 C C . MET A 1 340 ? 25.911 -0.215 2.646 1.00 91.75 340 MET A C 1
ATOM 2608 O O . MET A 1 340 ? 25.559 -1.063 3.461 1.00 91.75 340 MET A O 1
ATOM 2612 N N . LEU A 1 341 ? 27.101 -0.245 2.042 1.00 93.06 341 LEU A N 1
ATOM 2613 C CA . LEU A 1 341 ? 28.077 -1.325 2.217 1.00 93.06 341 LEU A CA 1
ATOM 2614 C C . LEU A 1 341 ? 29.185 -1.015 3.231 1.00 93.06 341 LEU A C 1
ATOM 2616 O O . LEU A 1 341 ? 29.869 -1.936 3.662 1.00 93.06 341 LEU A O 1
ATOM 2620 N N . GLY A 1 342 ? 29.389 0.254 3.587 1.00 95.62 342 GLY A N 1
ATOM 2621 C CA . GLY A 1 342 ? 30.476 0.688 4.467 1.00 95.62 342 GLY A CA 1
ATOM 2622 C C . GLY A 1 342 ? 31.872 0.576 3.844 1.00 95.62 342 GLY A C 1
ATOM 2623 O O . GLY A 1 342 ? 32.853 0.505 4.576 1.00 95.62 342 GLY A O 1
ATOM 2624 N N . ARG A 1 343 ? 31.976 0.527 2.509 1.00 95.06 343 ARG A N 1
ATOM 2625 C CA . ARG A 1 343 ? 33.246 0.429 1.768 1.00 95.06 343 ARG A CA 1
ATOM 2626 C C . ARG A 1 343 ? 33.167 1.136 0.419 1.00 95.06 343 ARG A C 1
ATOM 2628 O O . ARG A 1 343 ? 32.067 1.345 -0.090 1.00 95.06 343 ARG A O 1
ATOM 2635 N N . THR A 1 344 ? 34.322 1.456 -0.160 1.00 96.38 344 THR A N 1
ATOM 2636 C CA . THR A 1 344 ? 34.427 1.966 -1.532 1.00 96.38 344 THR A CA 1
ATOM 2637 C C . THR A 1 344 ? 34.004 0.901 -2.540 1.00 96.38 344 THR A C 1
ATOM 2639 O O . THR A 1 344 ? 34.175 -0.299 -2.311 1.00 96.38 344 THR A O 1
ATOM 2642 N N . VAL A 1 345 ? 33.415 1.344 -3.652 1.00 96.38 345 VAL A N 1
ATOM 2643 C CA . VAL A 1 345 ? 32.908 0.439 -4.700 1.00 96.38 345 VAL A CA 1
ATOM 2644 C C . VAL A 1 345 ? 33.376 0.807 -6.100 1.00 96.38 345 VAL A C 1
ATOM 2646 O O . VAL A 1 345 ? 32.940 0.172 -7.047 1.00 96.38 345 VAL A O 1
ATOM 2649 N N . GLY A 1 346 ? 34.233 1.813 -6.268 1.00 96.50 346 GLY A N 1
ATOM 2650 C CA . GLY A 1 346 ? 34.632 2.277 -7.598 1.00 96.50 346 GLY A CA 1
ATOM 2651 C C . GLY A 1 346 ? 33.504 2.985 -8.351 1.00 96.50 346 GLY A C 1
ATOM 2652 O O . GLY A 1 346 ? 32.464 3.323 -7.780 1.00 96.50 346 GLY A O 1
ATOM 2653 N N . ASP A 1 347 ? 33.721 3.264 -9.632 1.00 96.69 347 ASP A N 1
ATOM 2654 C CA . ASP A 1 347 ? 32.761 4.020 -10.437 1.00 96.69 347 ASP A CA 1
ATOM 2655 C C . ASP A 1 347 ? 31.652 3.124 -10.972 1.00 96.69 347 ASP A C 1
ATOM 2657 O O . ASP A 1 347 ? 31.899 2.007 -11.421 1.00 96.69 347 ASP A O 1
ATOM 2661 N N . VAL A 1 348 ? 30.410 3.609 -10.897 1.00 97.56 348 VAL A N 1
ATOM 2662 C CA . VAL A 1 348 ? 29.235 2.848 -11.324 1.00 97.56 348 VAL A CA 1
ATOM 2663 C C . VAL A 1 348 ? 29.159 2.829 -12.841 1.00 97.56 348 VAL A C 1
ATOM 2665 O O . VAL A 1 348 ? 29.022 3.870 -13.484 1.00 97.56 348 VAL A O 1
ATOM 2668 N N . LEU A 1 349 ? 29.189 1.618 -13.387 1.00 95.56 349 LEU A N 1
ATOM 2669 C CA . LEU A 1 349 ? 29.150 1.365 -14.811 1.00 95.56 349 LEU A CA 1
ATOM 2670 C C . LEU A 1 349 ? 27.742 0.979 -15.283 1.00 95.56 349 LEU A C 1
ATOM 2672 O O . LEU A 1 349 ? 27.280 1.463 -16.308 1.00 95.56 349 LEU A O 1
ATOM 2676 N N . GLU A 1 350 ? 27.022 0.152 -14.541 1.00 96.62 350 GLU A N 1
ATOM 2677 C CA . GLU A 1 350 ? 25.754 -0.402 -15.019 1.00 96.62 350 GLU A CA 1
ATOM 2678 C C . GLU A 1 350 ? 24.731 -0.487 -13.894 1.00 96.62 350 GLU A C 1
ATOM 2680 O O . GLU A 1 350 ? 25.083 -0.689 -12.730 1.00 96.62 350 GLU A O 1
ATOM 2685 N N . LEU A 1 351 ? 23.458 -0.387 -14.266 1.00 97.69 351 LEU A N 1
ATOM 2686 C CA . LEU A 1 351 ? 22.319 -0.721 -13.427 1.00 97.69 351 LEU A CA 1
ATOM 2687 C C . LEU A 1 351 ? 21.412 -1.672 -14.210 1.00 97.69 351 LEU A C 1
ATOM 2689 O O . LEU A 1 351 ? 20.671 -1.240 -15.089 1.00 97.69 351 LEU A O 1
ATOM 2693 N N . ALA A 1 352 ? 21.451 -2.953 -13.856 1.00 96.88 352 ALA A N 1
ATOM 2694 C CA . ALA A 1 352 ? 20.654 -3.993 -14.495 1.00 96.88 352 ALA A CA 1
ATOM 2695 C C . ALA A 1 352 ? 19.608 -4.556 -13.529 1.00 96.88 352 ALA A C 1
ATOM 2697 O O . ALA A 1 352 ? 19.876 -4.762 -12.341 1.00 96.88 352 ALA A O 1
ATOM 2698 N N . VAL A 1 353 ? 18.409 -4.860 -14.028 1.00 97.12 353 VAL A N 1
ATOM 2699 C CA . VAL A 1 353 ? 17.401 -5.601 -13.260 1.00 97.12 353 VAL A CA 1
ATOM 2700 C C . VAL A 1 353 ? 17.571 -7.091 -13.537 1.00 97.12 353 VAL A C 1
ATOM 2702 O O . VAL A 1 353 ? 17.328 -7.558 -14.641 1.00 97.12 353 VAL A O 1
ATOM 2705 N N . LEU A 1 354 ? 17.971 -7.854 -12.518 1.00 96.38 354 LEU A N 1
ATOM 2706 C CA . LEU A 1 354 ? 18.212 -9.295 -12.648 1.00 96.38 354 LEU A CA 1
ATOM 2707 C C . LEU A 1 354 ? 16.947 -10.134 -12.451 1.00 96.38 354 LEU A C 1
ATOM 2709 O O . LEU A 1 354 ? 16.867 -11.262 -12.930 1.00 96.38 354 LEU A O 1
ATOM 2713 N N . ARG A 1 355 ? 15.978 -9.639 -11.670 1.00 95.38 355 ARG A N 1
ATOM 2714 C CA . ARG A 1 355 ? 14.749 -10.388 -11.376 1.00 95.38 355 ARG A CA 1
ATOM 2715 C C . ARG A 1 355 ? 13.559 -9.472 -11.166 1.00 95.38 355 ARG A C 1
ATOM 2717 O O . ARG A 1 355 ? 13.610 -8.569 -10.325 1.00 95.38 355 ARG A O 1
ATOM 2724 N N . ARG A 1 356 ? 12.462 -9.806 -11.846 1.00 95.31 356 ARG A N 1
ATOM 2725 C CA . ARG A 1 356 ? 11.166 -9.132 -11.747 1.00 95.31 356 ARG A CA 1
ATOM 2726 C C . ARG A 1 356 ? 10.077 -10.053 -11.204 1.00 95.31 356 ARG A C 1
ATOM 2728 O O . ARG A 1 356 ? 10.164 -11.276 -11.329 1.00 95.31 356 ARG A O 1
ATOM 2735 N N . GLY A 1 357 ? 9.078 -9.456 -10.566 1.00 94.31 357 GLY A N 1
ATOM 2736 C CA . GLY A 1 357 ? 7.823 -10.118 -10.231 1.00 94.31 357 GLY A CA 1
ATOM 2737 C C . GLY A 1 357 ? 6.799 -10.009 -11.356 1.00 94.31 357 GLY A C 1
ATOM 2738 O O . GLY A 1 357 ? 7.112 -9.497 -12.432 1.00 94.31 357 GLY A O 1
ATOM 2739 N N . VAL A 1 358 ? 5.594 -10.537 -11.124 1.00 95.00 358 VAL A N 1
ATOM 2740 C CA . VAL A 1 358 ? 4.568 -10.611 -12.184 1.00 95.00 358 VAL A CA 1
ATOM 2741 C C . VAL A 1 358 ? 4.077 -9.226 -12.605 1.00 95.00 358 VAL A C 1
ATOM 2743 O O . VAL A 1 358 ? 3.686 -9.049 -13.746 1.00 95.00 358 VAL A O 1
ATOM 2746 N N . SER A 1 359 ? 4.202 -8.212 -11.741 1.00 96.19 359 SER A N 1
ATOM 2747 C CA . SER A 1 359 ? 3.839 -6.831 -12.080 1.00 96.19 359 SER A CA 1
ATOM 2748 C C . SER A 1 359 ? 5.000 -6.014 -12.672 1.00 96.19 359 SER A C 1
ATOM 2750 O O . SER A 1 359 ? 4.967 -4.779 -12.656 1.00 96.19 359 SER A O 1
ATOM 2752 N N . GLY A 1 360 ? 6.103 -6.665 -13.059 1.00 96.75 360 GLY A N 1
ATOM 2753 C CA . GLY A 1 360 ? 7.321 -6.004 -13.540 1.00 96.75 360 GLY A CA 1
ATOM 2754 C C . GLY A 1 360 ? 8.177 -5.336 -12.457 1.00 96.75 360 GLY A C 1
ATOM 2755 O O . GLY A 1 360 ? 9.207 -4.730 -12.766 1.00 96.75 360 GLY A O 1
ATOM 2756 N N . ARG A 1 361 ? 7.796 -5.450 -11.177 1.00 97.31 361 ARG A N 1
ATOM 2757 C CA . ARG A 1 361 ? 8.561 -4.903 -10.045 1.00 97.31 361 ARG A CA 1
ATOM 2758 C C . ARG A 1 361 ? 9.908 -5.591 -9.888 1.00 97.31 361 ARG A C 1
ATOM 2760 O O . ARG A 1 361 ? 9.979 -6.818 -9.860 1.00 97.31 361 ARG A O 1
ATOM 2767 N N . ALA A 1 362 ? 10.972 -4.805 -9.756 1.00 97.00 362 ALA A N 1
ATOM 2768 C CA . ALA A 1 362 ? 12.316 -5.307 -9.529 1.00 97.00 362 ALA A CA 1
ATOM 2769 C C . ALA A 1 362 ? 12.467 -5.844 -8.095 1.00 97.00 362 ALA A C 1
ATOM 2771 O O . ALA A 1 362 ? 12.308 -5.117 -7.115 1.00 97.00 362 ALA A O 1
ATOM 2772 N N . PHE A 1 363 ? 12.838 -7.120 -7.980 1.00 94.44 363 PHE A N 1
ATOM 2773 C CA . PHE A 1 363 ? 13.170 -7.778 -6.710 1.00 94.44 363 PHE A CA 1
ATOM 2774 C C . PHE A 1 363 ? 14.662 -8.015 -6.528 1.00 94.44 363 PHE A C 1
ATOM 2776 O O . PHE A 1 363 ? 15.098 -8.305 -5.413 1.00 94.44 363 PHE A O 1
ATOM 2783 N N . ARG A 1 364 ? 15.428 -7.931 -7.617 1.00 96.69 364 ARG A N 1
ATOM 2784 C CA . ARG A 1 364 ? 16.883 -7.983 -7.603 1.00 96.69 364 ARG A CA 1
ATOM 2785 C C . ARG A 1 364 ? 17.430 -7.096 -8.705 1.00 96.69 364 ARG A C 1
ATOM 2787 O O . ARG A 1 364 ? 17.051 -7.264 -9.863 1.00 96.69 364 ARG A O 1
ATOM 2794 N N . ILE A 1 365 ? 18.344 -6.214 -8.336 1.00 98.06 365 ILE A N 1
ATOM 2795 C CA . ILE A 1 365 ? 19.156 -5.442 -9.276 1.00 98.06 365 ILE A CA 1
ATOM 2796 C C . ILE A 1 365 ? 20.629 -5.797 -9.100 1.00 98.06 365 ILE A C 1
ATOM 2798 O O . ILE A 1 365 ? 21.029 -6.282 -8.037 1.00 98.06 365 ILE A O 1
ATOM 2802 N N . GLN A 1 366 ? 21.418 -5.521 -10.128 1.00 98.38 366 GLN A N 1
ATOM 2803 C CA . GLN A 1 366 ? 22.870 -5.520 -10.088 1.00 98.38 366 GLN A CA 1
ATOM 2804 C C . GLN A 1 366 ? 23.380 -4.128 -10.430 1.00 98.38 366 GLN A C 1
ATOM 2806 O O . GLN A 1 366 ? 22.920 -3.509 -11.388 1.00 98.38 366 GLN A O 1
ATOM 2811 N N . ILE A 1 367 ? 24.335 -3.663 -9.634 1.00 98.44 367 ILE A N 1
ATOM 2812 C CA . ILE A 1 367 ? 25.128 -2.477 -9.919 1.00 98.44 367 ILE A CA 1
ATOM 2813 C C . ILE A 1 367 ? 26.533 -2.969 -10.250 1.00 98.44 367 ILE A C 1
ATOM 2815 O O . ILE A 1 367 ? 27.214 -3.509 -9.376 1.00 98.44 367 ILE A O 1
ATOM 2819 N N . THR A 1 368 ? 26.926 -2.833 -11.512 1.00 98.38 368 THR A N 1
ATOM 2820 C CA . THR A 1 368 ? 28.282 -3.143 -11.983 1.00 98.38 368 THR A CA 1
ATOM 2821 C C . THR A 1 368 ? 29.136 -1.904 -11.768 1.00 98.38 368 THR A C 1
ATOM 2823 O O . THR A 1 368 ? 28.728 -0.803 -12.149 1.00 98.38 368 THR A O 1
ATOM 2826 N N . THR A 1 369 ? 30.307 -2.058 -11.166 1.00 98.00 369 THR A N 1
ATOM 2827 C CA . THR A 1 369 ? 31.280 -0.981 -10.972 1.00 98.00 369 THR A CA 1
ATOM 2828 C C . THR A 1 369 ? 32.666 -1.403 -11.451 1.00 98.00 369 THR A C 1
ATOM 2830 O O . THR A 1 369 ? 32.878 -2.556 -11.825 1.00 98.00 369 THR A O 1
ATOM 2833 N N . THR A 1 370 ? 33.633 -0.488 -11.403 1.00 97.56 370 THR A N 1
ATOM 2834 C CA . THR A 1 370 ? 35.045 -0.800 -11.687 1.00 97.56 370 THR A CA 1
ATOM 2835 C C . THR A 1 370 ? 35.680 -1.780 -10.690 1.00 97.56 370 THR A C 1
ATOM 2837 O O . THR A 1 370 ? 36.687 -2.393 -11.017 1.00 97.56 370 THR A O 1
ATOM 2840 N N . GLU A 1 371 ? 35.100 -1.948 -9.497 1.00 96.06 371 GLU A N 1
ATOM 2841 C CA . GLU A 1 371 ? 35.602 -2.840 -8.433 1.00 96.06 371 GLU A CA 1
ATOM 2842 C C . GLU A 1 371 ? 34.812 -4.159 -8.338 1.00 96.06 371 GLU A C 1
ATOM 2844 O O . GLU A 1 371 ? 35.180 -5.059 -7.582 1.00 96.06 371 GLU A O 1
ATOM 2849 N N . GLY A 1 372 ? 33.701 -4.291 -9.072 1.00 96.62 372 GLY A N 1
ATOM 2850 C CA . GLY A 1 372 ? 32.937 -5.533 -9.152 1.00 96.62 372 GLY A CA 1
ATOM 2851 C C . GLY A 1 372 ? 31.423 -5.352 -9.225 1.00 96.62 372 GLY A C 1
ATOM 2852 O O . GLY A 1 372 ? 30.894 -4.273 -9.482 1.00 96.62 372 GLY A O 1
ATOM 2853 N N . ASN A 1 373 ? 30.708 -6.453 -8.991 1.00 98.12 373 ASN A N 1
ATOM 2854 C CA . ASN A 1 373 ? 29.255 -6.523 -9.121 1.00 98.12 373 ASN A CA 1
ATOM 2855 C C . ASN A 1 373 ? 28.580 -6.573 -7.753 1.00 98.12 373 ASN A C 1
ATOM 2857 O O . ASN A 1 373 ? 28.878 -7.436 -6.925 1.00 98.12 373 ASN A O 1
ATOM 2861 N N . PHE A 1 374 ? 27.607 -5.691 -7.541 1.00 97.81 374 PHE A N 1
ATOM 2862 C CA . PHE A 1 374 ? 26.884 -5.576 -6.281 1.00 97.81 374 PHE A CA 1
ATOM 2863 C C . PHE A 1 374 ? 25.402 -5.848 -6.499 1.00 97.81 374 PHE A C 1
ATOM 2865 O O . PHE A 1 374 ? 24.713 -5.103 -7.196 1.00 97.81 374 PHE A O 1
ATOM 2872 N N . GLN A 1 375 ? 24.896 -6.918 -5.886 1.00 97.75 375 GLN A N 1
ATOM 2873 C CA . GLN A 1 375 ? 23.481 -7.267 -5.965 1.00 97.75 375 GLN A CA 1
ATOM 2874 C C . GLN A 1 375 ? 22.695 -6.677 -4.800 1.00 97.75 375 GLN A C 1
ATOM 2876 O O . GLN A 1 375 ? 23.120 -6.720 -3.644 1.00 97.75 375 GLN A O 1
ATOM 2881 N N . VAL A 1 376 ? 21.509 -6.160 -5.109 1.00 95.38 376 VAL A N 1
ATOM 2882 C CA . VAL A 1 376 ? 20.580 -5.628 -4.112 1.00 95.38 376 VAL A CA 1
ATOM 2883 C C . VAL A 1 376 ? 19.246 -6.331 -4.275 1.00 95.38 376 VAL A C 1
ATOM 2885 O O . VAL A 1 376 ? 18.578 -6.205 -5.300 1.00 95.38 376 VAL A O 1
ATOM 2888 N N . ASP A 1 377 ? 18.884 -7.096 -3.249 1.00 93.31 377 ASP A N 1
ATOM 2889 C CA . ASP A 1 377 ? 17.620 -7.815 -3.148 1.00 93.31 377 ASP A CA 1
ATOM 2890 C C . ASP A 1 377 ? 16.586 -7.019 -2.340 1.00 93.31 377 ASP A C 1
ATOM 2892 O O . ASP A 1 377 ? 16.909 -6.393 -1.326 1.00 93.31 377 ASP A O 1
ATOM 2896 N N . GLY A 1 378 ? 15.321 -7.143 -2.743 1.00 90.12 378 GLY A N 1
ATOM 2897 C CA . GLY A 1 378 ? 14.160 -6.628 -2.020 1.00 90.12 378 GLY A CA 1
ATOM 2898 C C . GLY A 1 378 ? 13.635 -5.299 -2.566 1.00 90.12 378 GLY A C 1
ATOM 2899 O O . GLY A 1 378 ? 14.345 -4.297 -2.595 1.00 90.12 378 GLY A O 1
ATOM 2900 N N . GLU A 1 379 ? 12.348 -5.302 -2.918 1.00 92.25 379 GLU A N 1
ATOM 2901 C CA . GLU A 1 379 ? 11.563 -4.186 -3.476 1.00 92.25 379 GLU A CA 1
ATOM 2902 C C . GLU A 1 379 ? 11.841 -2.851 -2.762 1.00 92.25 379 GLU A C 1
ATOM 2904 O O . GLU A 1 379 ? 12.274 -1.872 -3.372 1.00 92.25 379 GLU A O 1
ATOM 2909 N N . LEU A 1 380 ? 11.683 -2.839 -1.435 1.00 89.56 380 LEU A N 1
ATOM 2910 C CA . LEU A 1 380 ? 11.825 -1.634 -0.626 1.00 89.56 380 LEU A CA 1
ATOM 2911 C C . LEU A 1 380 ? 13.280 -1.143 -0.566 1.00 89.56 380 LEU A C 1
ATOM 2913 O O . LEU A 1 380 ? 13.537 0.055 -0.691 1.00 89.56 380 LEU A O 1
ATOM 2917 N N . ARG A 1 381 ? 14.250 -2.059 -0.434 1.00 92.44 381 ARG A N 1
ATOM 2918 C CA . ARG A 1 381 ? 15.683 -1.712 -0.420 1.00 92.44 381 ARG A CA 1
ATOM 2919 C C . ARG A 1 381 ? 16.108 -1.083 -1.743 1.00 92.44 381 ARG A C 1
ATOM 2921 O O . ARG A 1 381 ? 16.803 -0.070 -1.733 1.00 92.44 381 ARG A O 1
ATOM 2928 N N . ILE A 1 382 ? 15.633 -1.634 -2.859 1.00 96.44 382 ILE A N 1
ATOM 2929 C CA . ILE A 1 382 ? 15.873 -1.099 -4.204 1.00 96.44 382 ILE A CA 1
ATOM 2930 C C . ILE A 1 382 ? 15.342 0.337 -4.310 1.00 96.44 382 ILE A C 1
ATOM 2932 O O . ILE A 1 382 ? 16.076 1.239 -4.716 1.00 96.44 382 ILE A O 1
ATOM 2936 N N . ARG A 1 383 ? 14.104 0.592 -3.871 1.00 96.19 383 ARG A N 1
ATOM 2937 C CA . ARG A 1 383 ? 13.494 1.933 -3.930 1.00 96.19 383 ARG A CA 1
ATOM 2938 C C . ARG A 1 383 ? 14.264 2.986 -3.135 1.00 96.19 383 ARG A C 1
ATOM 2940 O O . ARG A 1 383 ? 14.413 4.108 -3.618 1.00 96.19 383 ARG A O 1
ATOM 2947 N N . HIS A 1 384 ? 14.741 2.636 -1.939 1.00 94.44 384 HIS A N 1
ATOM 2948 C CA . HIS A 1 384 ? 15.512 3.540 -1.075 1.00 94.44 384 HIS A CA 1
ATOM 2949 C C . HIS A 1 384 ? 16.950 3.766 -1.558 1.00 94.44 384 HIS A C 1
ATOM 2951 O O . HIS A 1 384 ? 17.508 4.843 -1.343 1.00 94.44 384 HIS A O 1
ATOM 2957 N N . LEU A 1 385 ? 17.556 2.777 -2.216 1.00 96.38 385 LEU A N 1
ATOM 2958 C CA . LEU A 1 385 ? 18.877 2.933 -2.818 1.00 96.38 385 LEU A CA 1
ATOM 2959 C C . LEU A 1 385 ? 18.822 3.885 -4.023 1.00 96.38 385 LEU A C 1
ATOM 2961 O O . LEU A 1 385 ? 19.621 4.817 -4.137 1.00 96.38 385 LEU A O 1
ATOM 2965 N N . LEU A 1 386 ? 17.839 3.692 -4.903 1.00 97.19 386 LEU A N 1
ATOM 2966 C CA . LEU A 1 386 ? 17.741 4.428 -6.163 1.00 97.19 386 LEU A CA 1
ATOM 2967 C C . LEU A 1 386 ? 17.163 5.846 -6.011 1.00 97.19 386 LEU A C 1
ATOM 2969 O O . LEU A 1 386 ? 17.423 6.704 -6.854 1.00 97.19 386 LEU A O 1
ATOM 2973 N N . ALA A 1 387 ? 16.470 6.182 -4.916 1.00 93.62 387 ALA A N 1
ATOM 2974 C CA . ALA A 1 387 ? 16.021 7.557 -4.671 1.00 93.62 387 ALA A CA 1
ATOM 2975 C C . ALA A 1 387 ? 15.898 7.930 -3.184 1.00 93.62 387 ALA A C 1
ATOM 2977 O O . ALA A 1 387 ? 15.625 7.097 -2.326 1.00 93.62 387 ALA A O 1
ATOM 2978 N N . GLN A 1 388 ? 16.064 9.227 -2.898 1.00 87.38 388 GLN A N 1
ATOM 2979 C CA . GLN A 1 388 ? 15.650 9.865 -1.645 1.00 87.38 388 GLN A CA 1
ATOM 2980 C C . GLN A 1 388 ? 14.831 11.130 -1.984 1.00 87.38 388 GLN A C 1
ATOM 2982 O O . GLN A 1 388 ? 15.364 11.995 -2.686 1.00 87.38 388 GLN A O 1
ATOM 2987 N N . PRO A 1 389 ? 13.548 11.243 -1.573 1.00 88.31 389 PRO A N 1
ATOM 2988 C CA . PRO A 1 389 ? 12.692 10.175 -1.034 1.00 88.31 389 PRO A CA 1
ATOM 2989 C C . PRO A 1 389 ? 12.674 8.922 -1.925 1.00 88.31 389 PRO A C 1
ATOM 2991 O O . PRO A 1 389 ? 13.007 9.014 -3.107 1.00 88.31 389 PRO A O 1
ATOM 2994 N N . ALA A 1 390 ? 12.332 7.764 -1.349 1.00 92.25 390 ALA A N 1
ATOM 2995 C CA . ALA A 1 390 ? 12.316 6.483 -2.060 1.00 92.25 390 ALA A CA 1
ATOM 2996 C C . ALA A 1 390 ? 11.477 6.551 -3.343 1.00 92.25 390 ALA A C 1
ATOM 2998 O O . ALA A 1 390 ? 10.513 7.317 -3.420 1.00 92.25 390 ALA A O 1
ATOM 2999 N N . LEU A 1 391 ? 11.819 5.723 -4.336 1.00 96.69 391 LEU A N 1
ATOM 3000 C CA . LEU A 1 391 ? 11.036 5.644 -5.570 1.00 96.69 391 LEU A CA 1
ATOM 3001 C C . LEU A 1 391 ? 9.555 5.350 -5.260 1.00 96.69 391 LEU A C 1
ATOM 3003 O O . LEU A 1 391 ? 9.270 4.615 -4.303 1.00 96.69 391 LEU A O 1
ATOM 3007 N N . PRO A 1 392 ? 8.602 5.857 -6.066 1.00 96.75 392 PRO A N 1
ATOM 3008 C CA . PRO A 1 392 ? 7.184 5.540 -5.889 1.00 96.75 392 PRO A CA 1
ATOM 3009 C C . PRO A 1 392 ? 6.917 4.029 -5.906 1.00 96.75 392 PRO A C 1
ATOM 3011 O O . PRO A 1 392 ? 6.102 3.532 -5.128 1.00 96.75 392 PRO A O 1
ATOM 3014 N N . SER A 1 393 ? 7.657 3.290 -6.734 1.00 97.56 393 SER A N 1
ATOM 3015 C CA . SER A 1 393 ? 7.643 1.832 -6.797 1.00 97.56 393 SER A CA 1
ATOM 3016 C C . SER A 1 393 ? 8.962 1.283 -7.365 1.00 97.56 393 SER A C 1
ATOM 3018 O O . SER A 1 393 ? 9.819 2.050 -7.801 1.00 97.56 393 SER A O 1
ATOM 3020 N N . SER A 1 394 ? 9.133 -0.040 -7.379 1.00 97.31 394 SER A N 1
ATOM 3021 C CA . SER A 1 394 ? 10.230 -0.724 -8.089 1.00 97.31 394 SER A CA 1
ATOM 3022 C C . SER A 1 394 ? 9.860 -1.232 -9.495 1.00 97.31 394 SER A C 1
ATOM 3024 O O . SER A 1 394 ? 10.636 -1.973 -10.095 1.00 97.31 394 SER A O 1
ATOM 3026 N N . CYS A 1 395 ? 8.686 -0.889 -10.041 1.00 97.94 395 CYS A N 1
ATOM 3027 C CA . CYS A 1 395 ? 8.358 -1.210 -11.438 1.00 97.94 395 CYS A CA 1
ATOM 3028 C C . CYS A 1 395 ? 8.910 -0.098 -12.324 1.00 97.94 395 CYS A C 1
ATOM 3030 O O . CYS A 1 395 ? 8.319 0.978 -12.388 1.00 97.94 395 CYS A O 1
ATOM 3032 N N . PHE A 1 396 ? 10.066 -0.347 -12.936 1.00 98.38 396 PHE A N 1
ATOM 3033 C CA . PHE A 1 396 ? 10.722 0.583 -13.846 1.00 98.38 396 PHE A CA 1
ATOM 3034 C C . PHE A 1 396 ? 11.561 -0.136 -14.905 1.00 98.38 396 PHE A C 1
ATOM 3036 O O . PHE A 1 396 ? 12.080 -1.232 -14.653 1.00 98.38 396 PHE A O 1
ATOM 3043 N N . ALA A 1 397 ? 11.710 0.521 -16.052 1.00 98.06 397 ALA A N 1
ATOM 3044 C CA . ALA A 1 397 ? 12.745 0.274 -17.049 1.00 98.06 397 ALA A CA 1
ATOM 3045 C C . ALA A 1 397 ? 13.895 1.278 -16.857 1.00 98.06 397 ALA A C 1
ATOM 3047 O O . ALA A 1 397 ? 13.698 2.348 -16.267 1.00 98.06 397 ALA A O 1
ATOM 3048 N N . VAL A 1 398 ? 15.091 0.919 -17.321 1.00 97.69 398 VAL A N 1
ATOM 3049 C CA . VAL A 1 398 ? 16.304 1.738 -17.193 1.00 97.69 398 VAL A CA 1
ATOM 3050 C C . VAL A 1 398 ? 16.773 2.157 -18.581 1.00 97.69 398 VAL A C 1
ATOM 3052 O O . VAL A 1 398 ? 17.126 1.314 -19.395 1.00 97.69 398 VAL A O 1
ATOM 3055 N N . GLU A 1 399 ? 16.821 3.461 -18.827 1.00 95.94 399 GLU A N 1
ATOM 3056 C CA . GLU A 1 399 ? 17.479 4.066 -19.984 1.00 95.94 399 GLU A CA 1
ATOM 3057 C C . GLU A 1 399 ? 18.828 4.644 -19.526 1.00 95.94 399 GLU A C 1
ATOM 3059 O O . GLU A 1 399 ? 18.892 5.376 -18.535 1.00 95.94 399 GLU A O 1
ATOM 3064 N N . VAL A 1 400 ? 19.916 4.318 -20.224 1.00 95.00 400 VAL A N 1
ATOM 3065 C CA . VAL A 1 400 ? 21.252 4.858 -19.926 1.00 95.00 400 VAL A CA 1
ATOM 3066 C C . VAL A 1 400 ? 21.511 6.069 -20.811 1.00 95.00 400 VAL A C 1
ATOM 3068 O O . VAL A 1 400 ? 21.352 5.997 -22.028 1.00 95.00 400 VAL A O 1
ATOM 3071 N N . ARG A 1 401 ? 21.941 7.177 -20.203 1.00 94.81 401 ARG A N 1
ATOM 3072 C CA . ARG A 1 401 ? 22.379 8.380 -20.916 1.00 94.81 401 ARG A CA 1
ATOM 3073 C C . ARG A 1 401 ? 23.833 8.678 -20.597 1.00 94.81 401 ARG A C 1
ATOM 3075 O O . ARG A 1 401 ? 24.224 8.731 -19.432 1.00 94.81 401 ARG A O 1
ATOM 3082 N N . GLU A 1 402 ? 24.608 8.905 -21.648 1.00 90.50 402 GLU A N 1
ATOM 3083 C CA . GLU A 1 402 ? 25.997 9.351 -21.578 1.00 90.50 402 GLU A CA 1
ATOM 3084 C C . GLU A 1 402 ? 26.084 10.809 -22.021 1.00 90.50 402 GLU A C 1
ATOM 3086 O O . GLU A 1 402 ? 25.473 11.201 -23.016 1.00 90.50 402 GLU A O 1
ATOM 3091 N N . GLY A 1 403 ? 26.857 11.622 -21.305 1.00 78.88 403 GLY A N 1
ATOM 3092 C CA . GLY A 1 403 ? 27.097 13.012 -21.680 1.00 78.88 403 GLY A CA 1
ATOM 3093 C C . GLY A 1 403 ? 28.290 13.615 -20.946 1.00 78.88 403 GLY A C 1
ATOM 3094 O O . GLY A 1 403 ? 28.876 12.990 -20.065 1.00 78.88 403 GLY A O 1
ATOM 3095 N N . GLY A 1 404 ? 28.632 14.866 -21.272 1.00 73.44 404 GLY A N 1
ATOM 3096 C CA . GLY A 1 404 ? 29.782 15.570 -20.679 1.00 73.44 404 GLY A CA 1
ATOM 3097 C C . GLY A 1 404 ? 29.719 15.751 -19.152 1.00 73.44 404 GLY A C 1
ATOM 3098 O O . GLY A 1 404 ? 30.732 16.043 -18.529 1.00 73.44 404 GLY A O 1
ATOM 3099 N N . ALA A 1 405 ? 28.548 15.543 -18.539 1.00 71.12 405 ALA A N 1
ATOM 3100 C CA . ALA A 1 405 ? 28.339 15.564 -17.089 1.00 71.12 405 ALA A CA 1
ATOM 3101 C C . ALA A 1 405 ? 28.441 14.172 -16.416 1.00 71.12 405 ALA A C 1
ATOM 3103 O O . ALA A 1 405 ? 28.174 14.059 -15.215 1.00 71.12 405 ALA A O 1
ATOM 3104 N N . GLY A 1 406 ? 28.814 13.131 -17.170 1.00 85.69 406 GLY A N 1
ATOM 3105 C CA . GLY A 1 406 ? 28.910 11.739 -16.727 1.00 85.69 406 GLY A CA 1
ATOM 3106 C C . GLY A 1 406 ? 27.672 10.891 -17.050 1.00 85.69 406 GLY A C 1
ATOM 3107 O O . GLY A 1 406 ? 26.711 11.363 -17.656 1.00 85.69 406 GLY A O 1
ATOM 3108 N N . ARG A 1 407 ? 27.714 9.622 -16.626 1.00 94.38 407 ARG A N 1
ATOM 3109 C CA . ARG A 1 407 ? 26.658 8.618 -16.833 1.00 94.38 407 ARG A CA 1
ATOM 3110 C C . ARG A 1 407 ? 25.432 8.877 -15.955 1.00 94.38 407 ARG A C 1
ATOM 3112 O O . ARG A 1 407 ? 25.547 9.056 -14.735 1.00 94.38 407 ARG A O 1
ATOM 3119 N N . GLU A 1 408 ? 24.251 8.811 -16.557 1.00 96.44 408 GLU A N 1
ATOM 3120 C CA . GLU A 1 408 ? 22.956 8.904 -15.881 1.00 96.44 408 GLU A CA 1
ATOM 3121 C C . GLU A 1 408 ? 22.078 7.689 -16.197 1.00 96.44 408 GLU A C 1
ATOM 3123 O O . GLU A 1 408 ? 22.047 7.193 -17.321 1.00 96.44 408 GLU A O 1
ATOM 3128 N N . PHE A 1 409 ? 21.324 7.234 -15.198 1.00 97.38 409 PHE A N 1
ATOM 3129 C CA . PHE A 1 409 ? 20.281 6.226 -15.359 1.00 97.38 409 PHE A CA 1
ATOM 3130 C C . PHE A 1 409 ? 18.922 6.912 -15.244 1.00 97.38 409 PHE A C 1
ATOM 3132 O O . PHE A 1 409 ? 18.576 7.470 -14.195 1.00 97.38 409 PHE A O 1
ATOM 3139 N N . VAL A 1 410 ? 18.151 6.885 -16.324 1.00 97.69 410 VAL A N 1
ATOM 3140 C CA . VAL A 1 410 ? 16.789 7.406 -16.386 1.00 97.69 410 VAL A CA 1
ATOM 3141 C C . VAL A 1 410 ? 15.827 6.251 -16.161 1.00 97.69 410 VAL A C 1
ATOM 3143 O O . VAL A 1 410 ? 15.731 5.319 -16.951 1.00 97.69 410 VAL A O 1
ATOM 3146 N N . LEU A 1 411 ? 15.134 6.297 -15.031 1.00 98.38 411 LEU A N 1
ATOM 3147 C CA . LEU A 1 411 ? 14.172 5.292 -14.615 1.00 98.38 411 LEU A CA 1
ATOM 3148 C C . LEU A 1 411 ? 12.783 5.732 -15.062 1.00 98.38 411 LEU A C 1
ATOM 3150 O O . LEU A 1 411 ? 12.258 6.716 -14.534 1.00 98.38 411 LEU A O 1
ATOM 3154 N N . HIS A 1 412 ? 12.187 4.994 -15.993 1.00 98.38 412 HIS A N 1
ATOM 3155 C CA . HIS A 1 412 ? 10.789 5.156 -16.396 1.00 98.38 412 HIS A CA 1
ATOM 3156 C C . HIS A 1 412 ? 9.963 4.129 -15.650 1.00 98.38 412 HIS A C 1
ATOM 3158 O O . HIS A 1 412 ? 10.163 2.930 -15.833 1.00 98.38 412 HIS A O 1
ATOM 3164 N N . GLY A 1 413 ? 9.082 4.576 -14.765 1.00 98.06 413 GLY A N 1
ATOM 3165 C CA . GLY A 1 413 ? 8.415 3.694 -13.823 1.00 98.06 413 GLY A CA 1
ATOM 3166 C C . GLY A 1 413 ? 6.910 3.855 -13.738 1.00 98.06 413 GLY A C 1
ATOM 3167 O O . GLY A 1 413 ? 6.317 4.791 -14.274 1.00 98.06 413 GLY A O 1
ATOM 3168 N N . ALA A 1 414 ? 6.291 2.894 -13.055 1.00 98.19 414 ALA A N 1
ATOM 3169 C CA . ALA A 1 414 ? 4.849 2.738 -12.979 1.00 98.19 414 ALA A CA 1
ATOM 3170 C C . ALA A 1 414 ? 4.345 2.470 -11.553 1.00 98.19 414 ALA A C 1
ATOM 3172 O O . ALA A 1 414 ? 4.902 1.667 -10.794 1.00 98.19 414 ALA A O 1
ATOM 3173 N N . GLY A 1 415 ? 3.234 3.113 -11.200 1.00 97.94 415 GLY A N 1
ATOM 3174 C CA . GLY A 1 415 ? 2.534 2.914 -9.934 1.00 97.94 415 GLY A CA 1
ATOM 3175 C C . GLY A 1 415 ? 3.222 3.516 -8.703 1.00 97.94 415 GLY A C 1
ATOM 3176 O O . GLY A 1 415 ? 4.347 4.015 -8.751 1.00 97.94 415 GLY A O 1
ATOM 3177 N N . PHE A 1 416 ? 2.526 3.417 -7.569 1.00 96.75 416 PHE A N 1
ATOM 3178 C CA . PHE A 1 416 ? 2.919 3.935 -6.263 1.00 96.75 416 PHE A CA 1
ATOM 3179 C C . PHE A 1 416 ? 2.521 2.945 -5.157 1.00 96.75 416 PHE A C 1
ATOM 3181 O O . PHE A 1 416 ? 1.339 2.657 -4.955 1.00 96.75 416 PHE A O 1
ATOM 3188 N N . GLY A 1 417 ? 3.509 2.473 -4.395 1.00 92.44 417 GLY A N 1
ATOM 3189 C CA . GLY A 1 417 ? 3.340 1.485 -3.325 1.00 92.44 417 GLY A CA 1
ATOM 3190 C C . GLY A 1 417 ? 3.727 0.068 -3.751 1.00 92.44 417 GLY A C 1
ATOM 3191 O O . GLY A 1 417 ? 4.193 -0.159 -4.866 1.00 92.44 417 GLY A O 1
ATOM 3192 N N . HIS A 1 418 ? 3.544 -0.906 -2.858 1.00 91.88 418 HIS A N 1
ATOM 3193 C CA . HIS A 1 418 ? 4.013 -2.280 -3.085 1.00 91.88 418 HIS A CA 1
ATOM 3194 C C . HIS A 1 418 ? 3.259 -3.006 -4.214 1.00 91.88 418 HIS A C 1
ATOM 3196 O O . HIS A 1 418 ? 3.803 -3.929 -4.807 1.00 91.88 418 HIS A O 1
ATOM 3202 N N . GLY A 1 419 ? 2.052 -2.563 -4.586 1.00 94.69 419 GLY A N 1
ATOM 3203 C CA . GLY A 1 419 ? 1.312 -3.088 -5.739 1.00 94.69 419 GLY A CA 1
ATOM 3204 C C . GLY A 1 419 ? 0.592 -4.416 -5.503 1.00 94.69 419 GLY A C 1
ATOM 3205 O O . GLY A 1 419 ? 0.090 -4.977 -6.459 1.00 94.69 419 GLY A O 1
ATOM 3206 N N . VAL A 1 420 ? 0.527 -4.932 -4.275 1.00 94.94 420 VAL A N 1
ATOM 3207 C CA . VAL A 1 420 ? -0.093 -6.239 -3.970 1.00 94.94 420 VAL A CA 1
ATOM 3208 C C . VAL A 1 420 ? -1.535 -6.045 -3.503 1.00 94.94 420 VAL A C 1
ATOM 3210 O O . VAL A 1 420 ? -1.793 -5.172 -2.676 1.00 94.94 420 VAL A O 1
ATOM 3213 N N . GLY A 1 421 ? -2.451 -6.877 -4.000 1.00 96.31 421 GLY A N 1
ATOM 3214 C CA . GLY A 1 421 ? -3.875 -6.817 -3.667 1.00 96.31 421 GLY A CA 1
ATOM 3215 C C . GLY A 1 421 ? -4.574 -5.609 -4.294 1.00 96.31 421 GLY A C 1
ATOM 3216 O O . GLY A 1 421 ? -4.325 -5.286 -5.452 1.00 96.31 421 GLY A O 1
ATOM 3217 N N . LEU A 1 422 ? -5.461 -4.942 -3.553 1.00 98.19 422 LEU A N 1
ATOM 3218 C CA . LEU A 1 422 ? -6.325 -3.898 -4.109 1.00 98.19 422 LEU A CA 1
ATOM 3219 C C . LEU A 1 422 ? -5.548 -2.641 -4.523 1.00 98.19 422 LEU A C 1
ATOM 3221 O O . LEU A 1 422 ? -4.809 -2.046 -3.737 1.00 98.19 422 LEU A O 1
ATOM 3225 N N . CYS A 1 423 ? -5.762 -2.200 -5.763 1.00 98.06 423 CYS A N 1
ATOM 3226 C CA . CYS A 1 423 ? -5.290 -0.911 -6.258 1.00 98.06 423 CYS A CA 1
ATOM 3227 C C . CYS A 1 423 ? -6.337 0.171 -5.958 1.00 98.06 423 CYS A C 1
ATOM 3229 O O . CYS A 1 423 ? -7.421 0.139 -6.527 1.00 98.06 423 CYS A O 1
ATOM 3231 N N . GLN A 1 424 ? -6.030 1.167 -5.123 1.00 97.81 424 GLN A N 1
ATOM 3232 C CA . GLN A 1 424 ? -7.007 2.200 -4.732 1.00 97.81 424 GLN A CA 1
ATOM 3233 C C . GLN A 1 424 ? -7.500 3.032 -5.925 1.00 97.81 424 GLN A C 1
ATOM 3235 O O . GLN A 1 424 ? -8.703 3.241 -6.086 1.00 97.81 424 GLN A O 1
ATOM 3240 N N . ASP A 1 425 ? -6.578 3.489 -6.780 1.00 97.81 425 ASP A N 1
ATOM 3241 C CA . ASP A 1 425 ? -6.937 4.253 -7.979 1.00 97.81 425 ASP A CA 1
ATOM 3242 C C . ASP A 1 425 ? -7.749 3.396 -8.976 1.00 97.81 425 ASP A C 1
ATOM 3244 O O . ASP A 1 425 ? -8.688 3.896 -9.597 1.00 97.81 425 ASP A O 1
ATOM 3248 N N . GLY A 1 426 ? -7.426 2.103 -9.091 1.00 98.00 426 GLY A N 1
ATOM 3249 C CA . GLY A 1 426 ? -8.132 1.151 -9.949 1.00 98.00 426 GLY A CA 1
ATOM 3250 C C . GLY A 1 426 ? -9.533 0.828 -9.421 1.00 98.00 426 GLY A C 1
ATOM 3251 O O . GLY A 1 426 ? -10.504 0.975 -10.157 1.00 98.00 426 GLY A O 1
ATOM 3252 N N . ALA A 1 427 ? -9.686 0.565 -8.120 1.00 98.38 427 ALA A N 1
ATOM 3253 C CA . ALA A 1 427 ? -10.981 0.392 -7.459 1.00 98.38 427 ALA A CA 1
ATOM 3254 C C . ALA A 1 427 ? -11.889 1.619 -7.640 1.00 98.38 427 ALA A C 1
ATOM 3256 O O . ALA A 1 427 ? -13.080 1.485 -7.928 1.00 98.38 427 ALA A O 1
ATOM 3257 N N . ALA A 1 428 ? -11.334 2.830 -7.525 1.00 98.00 428 ALA A N 1
ATOM 3258 C CA . ALA A 1 428 ? -12.073 4.060 -7.794 1.00 98.00 428 ALA A CA 1
ATOM 3259 C C . ALA A 1 428 ? -12.512 4.165 -9.264 1.00 98.00 428 ALA A C 1
ATOM 3261 O O . ALA A 1 428 ? -13.627 4.614 -9.534 1.00 98.00 428 ALA A O 1
ATOM 3262 N N . ALA A 1 429 ? -11.672 3.757 -10.216 1.00 97.56 429 ALA A N 1
ATOM 3263 C CA . ALA A 1 429 ? -12.023 3.746 -11.634 1.00 97.56 429 ALA A CA 1
ATOM 3264 C C . ALA A 1 429 ? -13.068 2.670 -11.974 1.00 97.56 429 ALA A C 1
ATOM 3266 O O . ALA A 1 429 ? -14.025 2.975 -12.682 1.00 97.56 429 ALA A O 1
ATOM 3267 N N . MET A 1 430 ? -12.948 1.459 -11.425 1.00 98.19 430 MET A N 1
ATOM 3268 C CA . MET A 1 430 ? -13.965 0.409 -11.537 1.00 98.19 430 MET A CA 1
ATOM 3269 C C . MET A 1 430 ? -15.312 0.904 -11.001 1.00 98.19 430 MET A C 1
ATOM 3271 O O . MET A 1 430 ? -16.316 0.847 -11.703 1.00 98.19 430 MET A O 1
ATOM 3275 N N . ALA A 1 431 ? -15.340 1.500 -9.808 1.00 98.25 431 ALA A N 1
ATOM 3276 C CA . ALA A 1 431 ? -16.574 2.038 -9.244 1.00 98.25 431 ALA A CA 1
ATOM 3277 C C . ALA A 1 431 ? -17.207 3.138 -10.122 1.00 98.25 431 ALA A C 1
ATOM 3279 O O . ALA A 1 431 ? -18.424 3.173 -10.285 1.00 98.25 431 ALA A O 1
ATOM 3280 N N . LYS A 1 432 ? -16.399 4.010 -10.748 1.00 97.38 432 LYS A N 1
ATOM 3281 C CA . LYS A 1 432 ? -16.891 5.000 -11.732 1.00 97.38 432 LYS A CA 1
ATOM 3282 C C . LYS A 1 432 ? -17.467 4.356 -12.995 1.00 97.38 432 LYS A C 1
ATOM 3284 O O . LYS A 1 432 ? -18.324 4.957 -13.630 1.00 97.38 432 LYS A O 1
ATOM 3289 N N . ARG A 1 433 ? -17.003 3.157 -13.356 1.00 96.69 433 ARG A N 1
ATOM 3290 C CA . ARG A 1 433 ? -17.518 2.352 -14.475 1.00 96.69 433 ARG A CA 1
ATOM 3291 C C . ARG A 1 433 ? -18.745 1.508 -14.093 1.00 96.69 433 ARG A C 1
ATOM 3293 O O . ARG A 1 433 ? -19.204 0.727 -14.914 1.00 96.69 433 ARG A O 1
ATOM 3300 N N . GLY A 1 434 ? -19.277 1.658 -12.877 1.00 97.88 434 GLY A N 1
ATOM 3301 C CA . GLY A 1 434 ? -20.499 0.985 -12.424 1.00 97.88 434 GLY A CA 1
ATOM 3302 C C . GLY A 1 434 ? -20.283 -0.333 -11.678 1.00 97.88 434 GLY A C 1
ATOM 3303 O O . GLY A 1 434 ? -21.258 -0.908 -11.200 1.00 97.88 434 GLY A O 1
ATOM 3304 N N . TYR A 1 435 ? -19.033 -0.781 -11.516 1.00 98.25 435 TYR A N 1
ATOM 3305 C CA . TYR A 1 435 ? -18.731 -1.999 -10.766 1.00 98.25 435 TYR A CA 1
ATOM 3306 C C . TYR A 1 435 ? -19.088 -1.829 -9.290 1.00 98.25 435 TYR A C 1
ATOM 3308 O O . TYR A 1 435 ? -18.793 -0.812 -8.650 1.00 98.25 435 TYR A O 1
ATOM 3316 N N . ARG A 1 436 ? -19.697 -2.868 -8.737 1.00 98.50 436 ARG A N 1
ATOM 3317 C CA . ARG A 1 436 ? -20.078 -2.983 -7.336 1.00 98.50 436 ARG A CA 1
ATOM 3318 C C . ARG A 1 436 ? -18.879 -3.409 -6.495 1.00 98.50 436 ARG A C 1
ATOM 3320 O O . ARG A 1 436 ? -17.950 -4.051 -6.984 1.00 98.50 436 ARG A O 1
ATOM 3327 N N . TYR A 1 437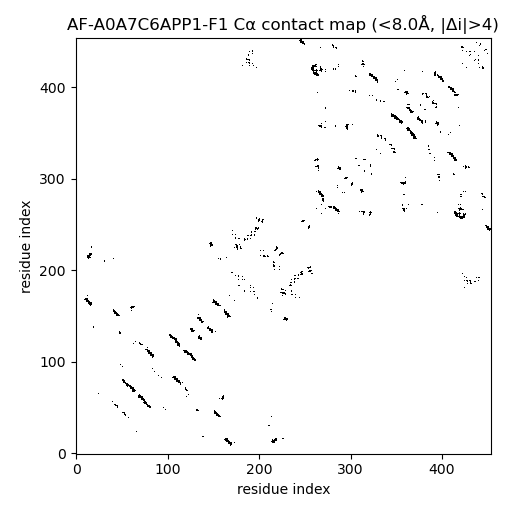 ? -18.900 -3.099 -5.200 1.00 98.62 437 TYR A N 1
ATOM 3328 C CA . TYR A 1 437 ? -17.767 -3.374 -4.311 1.00 98.62 437 TYR A CA 1
ATOM 3329 C C . TYR A 1 437 ? -17.366 -4.856 -4.290 1.00 98.62 437 TYR A C 1
ATOM 3331 O O . TYR A 1 437 ? -16.185 -5.162 -4.170 1.00 98.62 437 TYR A O 1
ATOM 3339 N N . TRP A 1 438 ? -18.317 -5.785 -4.437 1.00 98.12 438 TRP A N 1
ATOM 3340 C CA . TRP A 1 438 ? -18.018 -7.218 -4.487 1.00 98.12 438 TRP A CA 1
ATOM 3341 C C . TRP A 1 438 ? -17.304 -7.631 -5.776 1.00 98.12 438 TRP A C 1
ATOM 3343 O O . TRP A 1 438 ? -16.444 -8.502 -5.721 1.00 98.12 438 TRP A O 1
ATOM 3353 N N . GLU A 1 439 ? -17.590 -6.981 -6.906 1.00 98.06 439 GLU A N 1
ATOM 3354 C CA . GLU A 1 439 ? -16.892 -7.213 -8.179 1.00 98.06 439 GLU A CA 1
ATOM 3355 C C . GLU A 1 439 ? -15.469 -6.652 -8.121 1.00 98.06 439 GLU A C 1
ATOM 3357 O O . GLU A 1 439 ? -14.519 -7.319 -8.522 1.00 98.06 439 GLU A O 1
ATOM 3362 N N . ILE A 1 440 ? -15.307 -5.462 -7.529 1.00 98.62 440 ILE A N 1
ATOM 3363 C CA . ILE A 1 440 ? -13.995 -4.850 -7.271 1.00 98.62 440 ILE A CA 1
ATOM 3364 C C . ILE A 1 440 ? -13.136 -5.777 -6.403 1.00 98.62 440 ILE A C 1
ATOM 3366 O O . ILE A 1 440 ? -11.973 -6.032 -6.710 1.00 98.62 440 ILE A O 1
ATOM 3370 N N . LEU A 1 441 ? -13.697 -6.304 -5.312 1.00 98.56 441 LEU A N 1
ATOM 3371 C CA . LEU A 1 441 ? -12.963 -7.199 -4.420 1.00 98.56 441 LEU A CA 1
ATOM 3372 C C . LEU A 1 441 ? -12.667 -8.552 -5.076 1.00 98.56 441 LEU A C 1
ATOM 3374 O O . LEU A 1 441 ? -11.565 -9.062 -4.899 1.00 98.56 441 LEU A O 1
ATOM 3378 N N . ALA A 1 442 ? -13.601 -9.111 -5.850 1.00 97.19 442 ALA A N 1
ATOM 3379 C CA . ALA A 1 442 ? -13.381 -10.358 -6.583 1.00 97.19 442 ALA A CA 1
ATOM 3380 C C . ALA A 1 442 ? -12.272 -10.224 -7.640 1.00 97.19 442 ALA A C 1
ATOM 3382 O O . ALA A 1 442 ? -11.505 -11.166 -7.834 1.00 97.19 442 ALA A O 1
ATOM 3383 N N . HIS A 1 443 ? -12.153 -9.051 -8.270 1.00 97.12 443 HIS A N 1
ATOM 3384 C CA . HIS A 1 443 ? -11.074 -8.740 -9.205 1.00 97.12 443 HIS A CA 1
ATOM 3385 C C . HIS A 1 443 ? -9.699 -8.745 -8.517 1.00 97.12 443 HIS A C 1
ATOM 3387 O O . HIS A 1 443 ? -8.802 -9.468 -8.943 1.00 97.12 443 HIS A O 1
ATOM 3393 N N . TYR A 1 444 ? -9.530 -7.994 -7.421 1.00 97.81 444 TYR A N 1
ATOM 3394 C CA . TYR A 1 444 ? -8.224 -7.860 -6.754 1.00 97.81 444 TYR A CA 1
ATOM 3395 C C . TYR A 1 444 ? -7.852 -9.012 -5.814 1.00 97.81 444 TYR A C 1
ATOM 3397 O O . TYR A 1 444 ? -6.671 -9.197 -5.515 1.00 97.81 444 TYR A O 1
ATOM 3405 N N . TYR A 1 445 ? -8.839 -9.769 -5.333 1.00 97.19 445 TYR A N 1
ATOM 3406 C CA . TYR A 1 445 ? -8.654 -10.894 -4.417 1.00 97.19 445 TYR A CA 1
ATOM 3407 C C . TYR A 1 445 ? -9.366 -12.148 -4.953 1.00 97.19 445 TYR A C 1
ATOM 3409 O O . TYR A 1 445 ? -10.353 -12.611 -4.361 1.00 97.19 445 TYR A O 1
ATOM 3417 N N . PRO A 1 446 ? -8.901 -12.709 -6.083 1.00 94.44 446 PRO A N 1
ATOM 3418 C CA . PRO A 1 446 ? -9.565 -13.831 -6.737 1.00 94.44 446 PRO A CA 1
ATOM 3419 C C . PRO A 1 446 ? -9.644 -15.059 -5.823 1.00 94.44 446 PRO A C 1
ATOM 3421 O O . PRO A 1 446 ? -8.734 -15.343 -5.044 1.00 94.44 446 PRO A O 1
ATOM 3424 N N . GLY A 1 447 ? -10.749 -15.803 -5.918 1.00 92.81 447 GLY A N 1
ATOM 3425 C CA . GLY A 1 447 ? -10.978 -17.011 -5.114 1.00 92.81 447 GLY A CA 1
ATOM 3426 C C . GLY A 1 447 ? -11.319 -16.749 -3.642 1.00 92.81 447 GLY A C 1
ATOM 3427 O O . GLY A 1 447 ? -11.344 -17.683 -2.838 1.00 92.81 447 GLY A O 1
ATOM 3428 N N . THR A 1 448 ? -11.580 -15.497 -3.262 1.00 95.94 448 THR A N 1
ATOM 3429 C CA . THR A 1 448 ? -12.051 -15.146 -1.916 1.00 95.94 448 THR A CA 1
ATOM 3430 C C . THR A 1 448 ? -13.568 -15.028 -1.883 1.00 95.94 448 THR A C 1
ATOM 3432 O O . THR A 1 448 ? -14.221 -14.839 -2.908 1.00 95.94 448 THR A O 1
ATOM 3435 N N . ARG A 1 449 ? -14.146 -15.154 -0.687 1.00 96.06 449 ARG A N 1
ATOM 3436 C CA . ARG A 1 449 ? -15.579 -14.956 -0.451 1.00 96.06 449 ARG A CA 1
ATOM 3437 C C . ARG A 1 449 ? -15.807 -13.805 0.513 1.00 96.06 449 ARG A C 1
ATOM 3439 O O . ARG A 1 449 ? -15.052 -13.635 1.471 1.00 96.06 449 ARG A O 1
ATOM 3446 N N . LEU A 1 450 ? -16.888 -13.067 0.293 1.00 97.19 450 LEU A N 1
ATOM 3447 C CA . LEU A 1 450 ? -17.401 -12.126 1.278 1.00 97.19 450 LEU A CA 1
ATOM 3448 C C . LEU A 1 450 ? -18.144 -12.883 2.377 1.00 97.19 450 LEU A C 1
ATOM 3450 O O . LEU A 1 450 ? -18.933 -13.789 2.108 1.00 97.19 450 LEU A O 1
ATOM 3454 N N . LEU A 1 451 ? -17.884 -12.508 3.623 1.00 96.44 451 LEU A N 1
ATOM 3455 C CA . LEU A 1 451 ? -18.580 -13.029 4.791 1.00 96.44 451 LEU A CA 1
ATOM 3456 C C . LEU A 1 451 ? -18.960 -11.870 5.703 1.00 96.44 451 LEU A C 1
ATOM 3458 O O . LEU A 1 451 ? -18.116 -11.029 6.002 1.00 96.44 451 LEU A O 1
ATOM 3462 N N . GLN A 1 452 ? -20.202 -11.849 6.178 1.00 96.00 452 GLN A N 1
ATOM 3463 C CA . GLN A 1 452 ? -20.614 -10.957 7.255 1.00 96.00 452 GLN A CA 1
ATOM 3464 C C . GLN A 1 452 ? -20.489 -11.689 8.594 1.00 96.00 452 GLN A C 1
ATOM 3466 O O . GLN A 1 452 ? -21.087 -12.746 8.778 1.00 96.00 452 GLN A O 1
ATOM 3471 N N . ILE A 1 453 ? -19.678 -11.153 9.506 1.00 94.00 453 ILE A N 1
ATOM 3472 C CA . ILE A 1 453 ? -19.309 -11.826 10.761 1.00 94.00 453 ILE A CA 1
ATOM 3473 C C . ILE A 1 453 ? -19.991 -11.259 12.017 1.00 94.00 453 ILE A C 1
ATOM 3475 O O . ILE A 1 453 ? -19.827 -11.857 13.080 1.00 94.00 453 ILE A O 1
ATOM 3479 N N . TYR A 1 454 ? -20.724 -10.139 11.925 1.00 90.44 454 TYR A N 1
ATOM 3480 C CA . TYR A 1 454 ? -21.518 -9.539 13.015 1.00 90.44 454 TYR A CA 1
ATOM 3481 C C . TYR A 1 454 ? -22.432 -8.395 12.542 1.00 90.44 454 TYR A C 1
ATOM 3483 O O . TYR A 1 454 ? -22.330 -7.974 11.365 1.00 90.44 454 TYR A O 1
#

pLDDT: mean 74.0, std 25.12, range [19.38, 98.81]

Foldseek 3Di:
DDDDDDDDDFDKFKAFDDFDDDDDDPDDPPDDDDDDDDDDKWKWKPQLQDQKTKTFAPAKFFEDENNHTFAIDGTAMKMKGKFADDDPPDPDGDDQDDDQCSDKAKQIKTFIAGPVRHTRGIHRFIWIRDSSFTWGFGDDDPDTDTATQPDIWMWIQDPRYTGTMRMDGLLQQLLQLLVVAAPLPFFLQLLLLSSQLLSLLQQVQQVPVDVSDPGRAYCDPVRTPGRHDHPDDTNSNVSSVVCPQKYKDDDHGRDNQDEWAALLQKFFAPCLQPPDDPQVQFHMDGQAPDPDQDQLFDQVRLACSLVDQDHGLLSPPPVPQNKDKDKDAQVLLQVLVCVVVVHHDATWDDWAQPGATRSNAGQWIWTQHPRGIDIDGHWQRVQVSRDVVGDQTRSWHWDWDQDPVGIMTMTIGGGGPDRTFQHSSSSSSCVVVVDGSVRSNCRRRPPIDMDRDD

Nearest PDB structures (foldseek):
  5txu-assembly1_A  TM=8.398E-01  e=1.090E-18  Clostridioides difficile 630
  4rwr-assembly1_A  TM=7.916E-01  e=7.011E-17  Bacillus anthracis
  4rwr-assembly2_B  TM=7.914E-01  e=1.874E-16  Bacillus anthracis
  8jl8-assembly1_A-2  TM=2.188E-01  e=5.611E+00  Streptococcus mutans
  4zkq-assembly1_A  TM=1.912E-01  e=3.966E+00  Cricetid gammaherpesvirus 2

Sequence (454 aa):
MGTPLRGGGPSRVYFLPVAGIALLALAQCAPAPRSGEREPLISVGLVTGAQSSSFRLTKPATLLLDGEAAGSLSEGTYRIRLEKPLHRGTASREEISSGRNASTASGLRLVLLDERGRKAGEAQQAISLRNGDLVFLGRSGRRRQDRVYPGRVDFLLWRGQMAIVNRLPLEEYVRGVLLAEISPKSPQEALRAQAIAVRSMALSQRRQAHAGAPFELCADWHCQVYAGVPLDKSPVDEAVKTTRGMVLYSGGTVIQALYSANCGGHTESAAR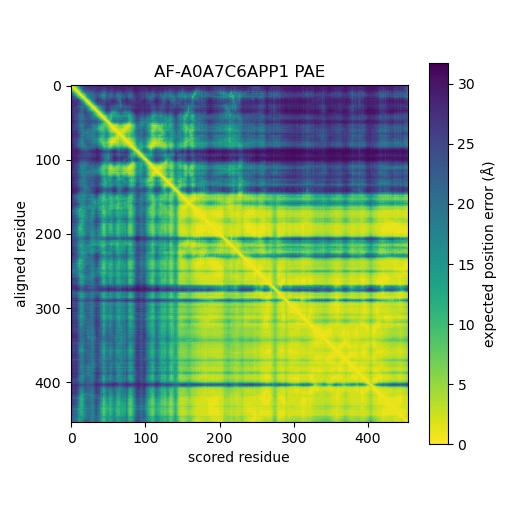AWRGSRLDYLRGVLDGPQDVDPDLTKERILEQWVLGKPDVFCKDSPRGHFRWTRVIKASVLKTRLERMLGRTVGDVLELAVLRRGVSGRAFRIQITTTEGNFQVDGELRIRHLLAQPALPSSCFAVEVREGGAGREFVLHGAGFGHGVGLCQDGAAAMAKRGYRYWEILAHYYPGTRLLQIY

Mean predicted aligned error: 13.08 Å

Radius of gyration: 24.96 Å; Cα contacts (8 Å, |Δi|>4): 976; chains: 1; bounding box: 63×67×70 Å

Solvent-accessible surface area (backbone atoms only — not comparable to full-atom values): 24984 Å² total; per-residue (Å²): 141,79,84,79,82,78,82,77,71,86,66,72,43,34,22,39,76,69,81,74,69,99,64,95,72,96,67,69,84,73,78,79,77,81,91,83,80,85,74,83,75,44,76,28,60,50,51,67,74,55,74,58,38,63,45,64,40,88,55,63,33,35,39,49,50,101,87,40,83,65,34,74,43,62,60,44,46,34,35,44,34,73,40,71,71,81,58,94,88,61,98,67,87,81,78,85,70,86,53,104,72,52,67,72,43,72,54,21,26,47,33,34,20,38,81,86,68,45,81,55,37,69,46,85,61,33,30,25,40,52,85,46,41,57,24,51,57,42,55,61,80,97,44,82,50,74,22,33,49,69,69,35,45,30,45,30,57,51,96,47,28,59,42,51,30,45,34,30,52,49,70,61,50,37,48,15,26,45,69,61,73,44,68,65,84,49,39,64,34,26,43,28,33,50,36,22,29,49,45,11,31,52,64,39,34,53,80,62,76,36,73,91,52,98,36,36,45,47,28,39,83,90,63,43,46,38,64,40,35,63,93,67,90,53,69,52,55,57,21,43,63,79,40,53,47,33,28,41,31,44,96,93,36,57,33,78,43,46,62,22,57,19,30,45,43,23,17,19,23,43,49,75,76,42,88,85,48,92,47,73,39,23,59,42,46,61,37,40,94,64,89,81,71,72,65,24,60,38,68,74,54,31,40,54,51,39,75,47,82,65,86,27,40,26,60,79,30,93,80,56,38,28,51,50,76,48,81,38,44,28,68,61,47,33,57,45,50,24,67,74,68,77,44,90,51,59,56,52,75,44,78,46,77,77,37,51,38,67,38,25,29,36,41,24,35,36,38,34,26,78,71,46,77,47,75,48,69,41,43,68,56,48,16,51,60,72,26,88,75,52,44,56,32,40,21,55,38,76,46,82,45,80,52,100,90,48,50,32,41,38,33,36,17,23,11,22,47,86,14,30,31,39,30,52,38,23,34,32,38,38,26,73,72,67,44,48,29,68,57,50,43,42,66,38,28,40,90,49,42,83,44,73,80,102

Secondary structure (DSSP, 8-state):
-----PPPPP-EEEEE-------------PPPPPTT------EEEE-TT-SEEEEEESS-EEEEETTEEEEEE-SEEEEEEEE----TT---------SS----EEEEEEEEE-TTS-EEEEEEEEEEEETTEEEEEEEETTEEEEEE--SEEEEEEETTEEEEEEEEEHHHHHHHHHHHHS-TTS-HHHHHHHHHHHHHHHHHHTTTTTTTSSSSEESSTTT-----B-SS--HHHHHHHHTTTEEEEETTEE----EESB-SSBPBPHHHHSTT---GGGS--BSSS-S----TTSHHHHHHHHHS--S-GGGG-TTS-SEEEEEEEHHHHHHHHHHHHTS----EEEEEEEEE-TTSBEEEEEEEETTEEEEEESHHHHHHHH-SSPPS-SBEEEEEE--TT--EEEEEEE-BS--BSEEHHHHHHHHHTT--HHHHHHHHSTT-EEEE--